Protein AF-0000000087011891 (afdb_homodimer)

Radius of gyration: 25.29 Å; Cα contacts (8 Å, |Δi|>4): 839; chains: 2; bounding box: 50×71×56 Å

Solvent-accessible surface area (backbone atoms only — not comparable to full-atom values): 22337 Å² total; per-residue (Å²): 129,84,44,38,39,27,27,31,36,74,27,64,50,77,74,45,58,60,55,58,74,72,56,73,80,45,65,28,36,30,39,32,41,17,55,14,86,65,73,78,54,67,65,58,47,43,72,74,40,47,93,47,42,94,34,35,31,45,26,68,41,50,49,92,57,66,26,70,32,81,67,57,65,69,58,50,46,52,52,50,43,52,36,49,75,72,67,49,36,33,48,43,46,52,73,51,54,75,77,40,97,52,88,47,70,60,15,34,37,29,50,58,29,79,86,50,68,77,56,67,68,61,54,49,50,54,45,70,71,41,50,87,48,24,55,29,37,35,43,33,30,29,61,51,91,64,34,65,35,52,49,48,51,51,46,77,48,80,54,28,25,47,38,66,25,68,44,69,40,60,46,41,55,20,40,15,64,66,49,15,46,46,36,70,19,10,68,88,52,72,78,50,59,35,47,40,49,37,67,59,50,43,52,42,50,48,57,70,75,102,129,83,44,41,39,29,26,33,37,73,27,65,50,77,74,46,58,61,57,59,74,73,56,75,80,45,66,27,37,29,39,32,40,16,57,14,87,66,74,77,54,68,66,58,47,42,71,77,41,47,94,46,40,93,35,37,30,45,26,68,42,50,48,92,57,66,24,69,34,82,68,57,66,67,58,52,44,53,51,52,43,52,36,48,76,71,67,48,35,36,49,43,46,52,73,51,53,75,76,41,96,53,89,48,70,60,16,34,35,28,49,58,28,78,84,52,69,76,57,68,67,62,54,49,51,55,45,69,73,42,51,86,50,24,56,31,36,36,43,33,31,27,62,50,91,64,36,67,35,53,49,48,52,51,46,77,48,81,55,29,25,49,37,66,24,68,44,69,39,60,45,42,56,21,39,17,66,66,48,16,47,45,36,73,18,11,69,88,52,74,78,51,60,35,46,39,48,38,68,60,50,43,52,44,51,48,57,69,74,100

pLDDT: mean 97.28, std 2.1, range [80.69, 98.94]

Secondary structure (DSSP, 8-state):
-PPEEEEEEE-SSGGGHHHHTT--S-SEEEEEGGGSSSPPPHHHHHHHHGGGGGGEEEE---GGGT-SS---HHHHHHHHHHHHHTT-EEEEEHHHHTTS----TTSEEEEEESSSPPPHHHHHHHHHHHTTTSSEEEEEEES-SSHHHHHHHHTTSTTEEEEEESS-THHHHHHHHHT-SEEEEESSS-SSTTPPBHHHHHHHHHHHH-/-PPEEEEEEE-SSGGGHHHHTT--S-SEEEEEGGGSSSPPPHHHHHHHHGGGGGGEEEE---GGGT-SS---HHHHHHHHHHHHHTT-EEEEEHHHHHHS----TTSEEEEEESSSPPPHHHHHHHHHHHTTTSSEEEEEEES-SSHHHHHHHHTTSTTEEEEEESS-THHHHHHHHHT-SEEEEESSS-SSTTPPBHHHHHHHHHHHH-

Sequence (420 aa):
MRPLIVASLPIYKEDDLLKARNIKEADMIELRLDYSQKLISLEKIKEILGDLKEKLILTIRDVNEGGVYKIADSEKAKYLQEADLEGFIYDVEASFLERFDVPFKGKIVSAHYFNELPKYEEVEKIIKKYSQDALFIKIATIGKGEYKELLTKLLKFDKIIVLPMGVDPLERIALGILGSRLIYTFVETQTAPGQMHYSKAFKIISCLYDMRPLIVASLPIYKEDDLLKARNIKEADMIELRLDYSQKLISLEKIKEILGDLKEKLILTIRDVNEGGVYKIADSEKAKYLQEADLEGFIYDVEASFLERFDVPFKGKIVSAHYFNELPKYEEVEKIIKKYSQDALFIKIATIGKGEYKELLTKLLKFDKIIVLPMGVDPLERIALGILGSRLIYTFVETQTAPGQMHYSKAFKIISCLYD

Nearest PDB structures (foldseek):
  2ox1-assembly1_A  TM=7.833E-01  e=7.811E-12  Archaeoglobus fulgidus
  2o7s-assembly1_A  TM=7.914E-01  e=8.839E-12  Arabidopsis thaliana
  2o7q-assembly1_A  TM=7.896E-01  e=1.745E-11  Arabidopsis thaliana
  6bmb-assembly1_A  TM=7.968E-01  e=3.665E-11  Arabidopsis thaliana
  2gpt-assembly1_A  TM=8.022E-01  e=1.830E-10  Arabidopsis thaliana

Foldseek 3Di:
DFAFEEAEFEDADLVSLLVVVVPDLGQAYEYAQLNYQDGDAPVSNCVRCVVVQARYEYEPDDVVQQGDYHDDLVVVQVRQQVCVVVPHAYEDELVSVVPGPGDAFQHEYEDHAEDDDDDLVVLVVSCVVRVVGHQAYEYEYEPDDVLVVSQLVVQVDARYAYHYFQDALCVSVVSSVSHHRYAYAYDPDDSTHSHHHRVVVSVVSVVVPD/DFAFEEAEFEDADLVSLLVVVVPDLGQAYEYAQLNYQDGDAPVSNCVRCVVVQARYEYEPDDVVQQGDYDDDLVVVQVRQQVCVVVPHAYEDELVSVVPDPGDAFQHEYEDHAEDDDDDLVVLVVSCVVRVVGHQAYEYEYEPDDVLVVSQLVVQVDARYAYHYFQDALCVSVVSSVSHHRYAYAYDPDDSTHSHHHRVVVSVVSVVVPD

InterPro domains:
  IPR001381 3-dehydroquinate dehydratase type I [MF_00214] (4-208)
  IPR001381 3-dehydroquinate dehydratase type I [PF01487] (16-206)
  IPR001381 3-dehydroquinate dehydratase type I [cd00502] (4-206)
  IPR013785 Aldolase-type TIM barrel [G3DSA:3.20.20.70] (13-208)
  IPR050146 Type-I 3-dehydroquinase [PTHR43699] (1-208)

Organism: Acidianus infernus (NCBI:txid12915)

Structure (mmCIF, N/CA/C/O backbone):
data_AF-0000000087011891-model_v1
#
loop_
_entity.id
_entity.type
_entity.pdbx_description
1 polymer '3-dehydroquinate dehydratase'
#
loop_
_atom_site.group_PDB
_atom_site.id
_atom_site.type_symbol
_atom_site.label_atom_id
_atom_site.label_alt_id
_atom_site.label_comp_id
_atom_site.label_asym_id
_atom_site.label_entity_id
_atom_site.label_seq_id
_atom_site.pdbx_PDB_ins_code
_atom_site.Cartn_x
_atom_site.Cartn_y
_atom_site.Cartn_z
_atom_site.occupancy
_atom_site.B_iso_or_equiv
_atom_site.auth_seq_id
_atom_site.auth_comp_id
_atom_site.auth_asym_id
_atom_site.auth_atom_id
_atom_site.pdbx_PDB_model_num
ATOM 1 N N . MET A 1 1 ? 9.312 8.898 1.039 1 81.31 1 MET A N 1
ATOM 2 C CA . MET A 1 1 ? 9 9.578 2.293 1 81.31 1 MET A CA 1
ATOM 3 C C . MET A 1 1 ? 7.871 8.859 3.031 1 81.31 1 MET A C 1
ATOM 5 O O . MET A 1 1 ? 6.938 8.359 2.408 1 81.31 1 MET A O 1
ATOM 9 N N . ARG A 1 2 ? 7.941 8.82 4.387 1 93.06 2 ARG A N 1
ATOM 10 C CA . ARG A 1 2 ? 6.949 8.148 5.219 1 93.06 2 ARG A CA 1
ATOM 11 C C . ARG A 1 2 ? 5.672 8.984 5.324 1 93.06 2 ARG A C 1
ATOM 13 O O . ARG A 1 2 ? 5.734 10.195 5.508 1 93.06 2 ARG A O 1
ATOM 20 N N . PRO A 1 3 ? 4.535 8.398 5.047 1 97.12 3 PRO A N 1
ATOM 21 C CA . PRO A 1 3 ? 3.295 9.141 5.281 1 97.12 3 PRO A CA 1
ATOM 22 C C . PRO A 1 3 ? 3.107 9.531 6.746 1 97.12 3 PRO A C 1
ATOM 24 O O . PRO A 1 3 ? 3.541 8.805 7.641 1 97.12 3 PRO A O 1
ATOM 27 N N . LEU A 1 4 ? 2.52 10.641 6.949 1 97.69 4 LEU A N 1
ATOM 28 C CA . LEU A 1 4 ? 2.26 11.117 8.305 1 97.69 4 LEU A CA 1
ATOM 29 C C . LEU A 1 4 ? 0.955 10.539 8.844 1 97.69 4 LEU A C 1
ATOM 31 O O . LEU A 1 4 ? -0.029 10.43 8.109 1 97.69 4 LEU A O 1
ATOM 35 N N . ILE A 1 5 ? 0.932 10.219 10.094 1 98.44 5 ILE A N 1
ATOM 36 C CA . ILE A 1 5 ? -0.26 9.68 10.742 1 98.44 5 ILE A CA 1
ATOM 37 C C . ILE A 1 5 ? -1.068 10.82 11.359 1 98.44 5 ILE A C 1
ATOM 39 O O . ILE A 1 5 ? -0.538 11.617 12.141 1 98.44 5 ILE A O 1
ATOM 43 N N . VAL A 1 6 ? -2.285 10.906 10.969 1 98.81 6 VAL A N 1
ATOM 44 C CA . VAL A 1 6 ? -3.217 11.859 11.562 1 98.81 6 VAL A CA 1
ATOM 45 C C . VAL A 1 6 ? -4.199 11.125 12.477 1 98.81 6 VAL A C 1
ATOM 47 O O . VAL A 1 6 ? -4.891 10.203 12.039 1 98.81 6 VAL A O 1
ATOM 50 N N . ALA A 1 7 ? -4.277 11.492 13.727 1 98.75 7 ALA A N 1
ATOM 51 C CA . ALA A 1 7 ? -5.262 10.945 14.656 1 98.75 7 ALA A CA 1
ATOM 52 C C . ALA A 1 7 ? -6.5 11.836 14.727 1 98.75 7 ALA A C 1
ATOM 54 O O . ALA A 1 7 ? -6.438 12.961 15.227 1 98.75 7 ALA A O 1
ATOM 55 N N . SER A 1 8 ? -7.57 11.336 14.219 1 98.75 8 SER A N 1
ATOM 56 C CA . SER A 1 8 ? -8.812 12.094 14.219 1 98.75 8 SER A CA 1
ATOM 57 C C . SER A 1 8 ? -9.57 11.922 15.531 1 98.75 8 SER A C 1
ATOM 59 O O . SER A 1 8 ? -9.914 10.797 15.914 1 98.75 8 SER A O 1
ATOM 61 N N . LEU A 1 9 ? -9.812 12.984 16.156 1 98.5 9 LEU A N 1
ATOM 62 C CA . LEU A 1 9 ? -10.43 13 17.484 1 98.5 9 LEU A CA 1
ATOM 63 C C . LEU A 1 9 ? -11.75 13.758 17.453 1 98.5 9 LEU A C 1
ATOM 65 O O . LEU A 1 9 ? -11.773 14.969 17.234 1 98.5 9 LEU A O 1
ATOM 69 N N . PRO A 1 10 ? -12.906 13.07 17.672 1 98.38 10 PRO A N 1
ATOM 70 C CA . PRO A 1 10 ? -14.156 13.812 17.844 1 98.38 10 PRO A CA 1
ATOM 71 C C . PRO A 1 10 ? -14.141 14.711 19.078 1 98.38 10 PRO A C 1
ATOM 73 O O . PRO A 1 10 ? -13.719 14.273 20.156 1 98.38 10 PRO A O 1
ATOM 76 N N . ILE A 1 11 ? -14.578 15.922 18.938 1 98.31 11 ILE A N 1
ATOM 77 C CA . ILE A 1 11 ? -14.688 16.844 20.062 1 98.31 11 ILE A CA 1
ATOM 78 C C . ILE A 1 11 ? -16.156 17.125 20.375 1 98.31 11 ILE A C 1
ATOM 80 O O . ILE A 1 11 ? -16.797 17.922 19.688 1 98.31 11 ILE A O 1
ATOM 84 N N . TYR A 1 12 ? -16.672 16.547 21.391 1 97.62 12 TYR A N 1
ATOM 85 C CA . TYR A 1 12 ? -18.062 16.703 21.75 1 97.62 12 TYR A CA 1
ATOM 86 C C . TYR A 1 12 ? -18.25 17.922 22.672 1 97.62 12 TYR A C 1
ATOM 88 O O . TYR A 1 12 ? -19.312 18.547 22.656 1 97.62 12 TYR A O 1
ATOM 96 N N . LYS A 1 13 ? -17.25 18.109 23.453 1 97.12 13 LYS A N 1
ATOM 97 C CA . LYS A 1 13 ? -17.219 19.203 24.422 1 97.12 13 LYS A CA 1
ATOM 98 C C . LYS A 1 13 ? -15.797 19.672 24.688 1 97.12 13 LYS A C 1
ATOM 100 O O . LYS A 1 13 ? -14.836 19.031 24.266 1 97.12 13 LYS A O 1
ATOM 105 N N . GLU A 1 14 ? -15.648 20.766 25.391 1 96.94 14 GLU A N 1
ATOM 106 C CA . GLU A 1 14 ? -14.352 21.406 25.641 1 96.94 14 GLU A CA 1
ATOM 107 C C . GLU A 1 14 ? -13.383 20.438 26.312 1 96.94 14 GLU A C 1
ATOM 109 O O . GLU A 1 14 ? -12.195 20.406 25.984 1 96.94 14 GLU A O 1
ATOM 114 N N . ASP A 1 15 ? -13.859 19.625 27.188 1 96.56 15 ASP A N 1
ATOM 115 C CA . ASP A 1 15 ? -13.016 18.703 27.953 1 96.56 15 ASP A CA 1
ATOM 116 C C . ASP A 1 15 ? -12.336 17.688 27.031 1 96.56 15 ASP A C 1
ATOM 118 O O . ASP A 1 15 ? -11.289 17.141 27.375 1 96.56 15 ASP A O 1
ATOM 122 N N . ASP A 1 16 ? -12.938 17.422 25.922 1 97.44 16 ASP A N 1
ATOM 123 C CA . ASP A 1 16 ? -12.375 16.453 24.984 1 97.44 16 ASP A CA 1
ATOM 124 C C . ASP A 1 16 ? -11.055 16.953 24.391 1 97.44 16 ASP A C 1
ATOM 126 O O . ASP A 1 16 ? -10.266 16.156 23.875 1 97.44 16 ASP A O 1
ATOM 130 N N . LEU A 1 17 ? -10.82 18.25 24.422 1 98 17 LEU A N 1
ATOM 131 C CA . LEU A 1 17 ? -9.562 18.828 23.938 1 98 17 LEU A CA 1
ATOM 132 C C . LEU A 1 17 ? -8.375 18.234 24.688 1 98 17 LEU A C 1
ATOM 134 O O . LEU A 1 17 ? -7.305 18.031 24.109 1 98 17 LEU A O 1
ATOM 138 N N . LEU A 1 18 ? -8.57 17.938 25.938 1 97.38 18 LEU A N 1
ATOM 139 C CA . LEU A 1 18 ? -7.492 17.406 26.766 1 97.38 18 LEU A CA 1
ATOM 140 C C . LEU A 1 18 ? -7.031 16.047 26.281 1 97.38 18 LEU A C 1
ATOM 142 O O . LEU A 1 18 ? -5.871 15.68 26.453 1 97.38 18 LEU A O 1
ATOM 146 N N . LYS A 1 19 ? -7.938 15.352 25.641 1 97.44 19 LYS A N 1
ATOM 147 C CA . LYS A 1 19 ? -7.605 14.039 25.094 1 97.44 19 LYS A CA 1
ATOM 148 C C . LYS A 1 19 ? -6.527 14.141 24.016 1 97.44 19 LYS A C 1
ATOM 150 O O . LYS A 1 19 ? -5.738 13.211 23.844 1 97.44 19 LYS A O 1
ATOM 155 N N . ALA A 1 20 ? -6.496 15.195 23.297 1 97.12 20 ALA A N 1
ATOM 156 C CA . ALA A 1 20 ? -5.504 15.414 22.25 1 97.12 20 ALA A CA 1
ATOM 157 C C . ALA A 1 20 ? -4.09 15.383 22.812 1 97.12 20 ALA A C 1
ATOM 159 O O . ALA A 1 20 ? -3.152 14.938 22.156 1 97.12 20 ALA A O 1
ATOM 160 N N . ARG A 1 21 ? -3.939 15.805 24.062 1 95.88 21 ARG A N 1
ATOM 161 C CA . ARG A 1 21 ? -2.631 15.883 24.703 1 95.88 21 ARG A CA 1
ATOM 162 C C . ARG A 1 21 ? -2.066 14.492 24.969 1 95.88 21 ARG A C 1
ATOM 164 O O . ARG A 1 21 ? -0.854 14.328 25.125 1 95.88 21 ARG A O 1
ATOM 171 N N . ASN A 1 22 ? -2.953 13.555 25.031 1 95.44 22 ASN A N 1
ATOM 172 C CA . ASN A 1 22 ? -2.533 12.195 25.359 1 95.44 22 ASN A CA 1
ATOM 173 C C . ASN A 1 22 ? -2.143 11.422 24.094 1 95.44 22 ASN A C 1
ATOM 175 O O . ASN A 1 22 ? -1.66 10.289 24.188 1 95.44 22 ASN A O 1
ATOM 179 N N . ILE A 1 23 ? -2.373 12.008 22.953 1 96.38 23 ILE A N 1
ATOM 180 C CA . ILE A 1 23 ? -2.043 11.359 21.688 1 96.38 23 ILE A CA 1
ATOM 181 C C . ILE A 1 23 ? -0.601 11.68 21.312 1 96.38 23 ILE A C 1
ATOM 183 O O . ILE A 1 23 ? -0.335 12.703 20.672 1 96.38 23 ILE A O 1
ATOM 187 N N . LYS A 1 24 ? 0.344 10.852 21.625 1 92 24 LYS A N 1
ATOM 188 C CA . LYS A 1 24 ? 1.764 11.156 21.484 1 92 24 LYS A CA 1
ATOM 189 C C . LYS A 1 24 ? 2.33 10.539 20.203 1 92 24 LYS A C 1
ATOM 191 O O . LYS A 1 24 ? 3.279 11.07 19.625 1 92 24 LYS A O 1
ATOM 196 N N . GLU A 1 25 ? 1.743 9.5 19.719 1 95 25 GLU A N 1
ATOM 197 C CA . GLU A 1 25 ? 2.336 8.719 18.641 1 95 25 GLU A CA 1
ATOM 198 C C . GLU A 1 25 ? 1.997 9.312 17.281 1 95 25 GLU A C 1
ATOM 200 O O . GLU A 1 25 ? 2.744 9.125 16.312 1 95 25 GLU A O 1
ATOM 205 N N . ALA A 1 26 ? 0.908 10.039 17.156 1 97.12 26 ALA A N 1
ATOM 206 C CA . ALA A 1 26 ? 0.465 10.578 15.875 1 97.12 26 ALA A CA 1
ATOM 207 C C . ALA A 1 26 ? 1.293 11.797 15.477 1 97.12 26 ALA A C 1
ATOM 209 O O . ALA A 1 26 ? 1.761 12.547 16.328 1 97.12 26 ALA A O 1
ATOM 210 N N . ASP A 1 27 ? 1.506 11.961 14.211 1 98 27 ASP A N 1
ATOM 211 C CA . ASP A 1 27 ? 2.229 13.125 13.703 1 98 27 ASP A CA 1
ATOM 212 C C . ASP A 1 27 ? 1.373 14.383 13.781 1 98 27 ASP A C 1
ATOM 214 O O . ASP A 1 27 ? 1.887 15.469 14.055 1 98 27 ASP A O 1
ATOM 218 N N . MET A 1 28 ? 0.123 14.258 13.516 1 98.5 28 MET A N 1
ATOM 219 C CA . MET A 1 28 ? -0.862 15.328 13.602 1 98.5 28 MET A CA 1
ATOM 220 C C . MET A 1 28 ? -2.137 14.844 14.281 1 98.5 28 MET A C 1
ATOM 222 O O . MET A 1 28 ? -2.365 13.641 14.398 1 98.5 28 MET A O 1
ATOM 226 N N . ILE A 1 29 ? -2.904 15.828 14.727 1 98.75 29 ILE A N 1
ATOM 227 C CA . ILE A 1 29 ? -4.18 15.539 15.375 1 98.75 29 ILE A CA 1
ATOM 228 C C . ILE A 1 29 ? -5.289 16.344 14.711 1 98.75 29 ILE A C 1
ATOM 230 O O . ILE A 1 29 ? -5.223 17.578 14.664 1 98.75 29 ILE A O 1
ATOM 234 N N . GLU A 1 30 ? -6.23 15.672 14.195 1 98.88 30 GLU A N 1
ATOM 235 C CA . GLU A 1 30 ? -7.414 16.344 13.664 1 98.88 30 GLU A CA 1
ATOM 236 C C . GLU A 1 30 ? -8.492 16.5 14.734 1 98.88 30 GLU A C 1
ATOM 238 O O . GLU A 1 30 ? -8.93 15.516 15.328 1 98.88 30 GLU A O 1
ATOM 243 N N . LEU A 1 31 ? -8.859 17.672 15 1 98.75 31 LEU A N 1
ATOM 244 C CA . LEU A 1 31 ? -10 17.953 15.859 1 98.75 31 LEU A CA 1
ATOM 245 C C . LEU A 1 31 ? -11.289 18.062 15.039 1 98.75 31 LEU A C 1
ATOM 247 O O . LEU A 1 31 ? -11.484 19.047 14.32 1 98.75 31 LEU A O 1
ATOM 251 N N . ARG A 1 32 ? -12.086 17.078 15.117 1 98.56 32 ARG A N 1
ATOM 252 C CA . ARG A 1 32 ? -13.398 17.125 14.477 1 98.56 32 ARG A CA 1
ATOM 253 C C . ARG A 1 32 ? -14.383 17.938 15.305 1 98.56 32 ARG A C 1
ATOM 255 O O . ARG A 1 32 ? -15.07 17.391 16.172 1 98.56 32 ARG A O 1
ATOM 262 N N . LEU A 1 33 ? -14.461 19.172 14.961 1 98.69 33 LEU A N 1
ATOM 263 C CA . LEU A 1 33 ? -15.242 20.125 15.742 1 98.69 33 LEU A CA 1
ATOM 264 C C . LEU A 1 33 ? -16.719 20.031 15.383 1 98.69 33 LEU A C 1
ATOM 266 O O . LEU A 1 33 ? -17.578 20.531 16.125 1 98.69 33 LEU A O 1
ATOM 270 N N . ASP A 1 34 ? -17 19.406 14.273 1 98.44 34 ASP A N 1
ATOM 271 C CA . ASP A 1 34 ? -18.391 19.25 13.828 1 98.44 34 ASP A CA 1
ATOM 272 C C . ASP A 1 34 ? -19.125 18.219 14.68 1 98.44 34 ASP A C 1
ATOM 274 O O . ASP A 1 34 ? -20.312 17.984 14.492 1 98.44 34 ASP A O 1
ATOM 278 N N . TYR A 1 35 ? -18.5 17.578 15.625 1 98.12 35 TYR A N 1
ATOM 279 C CA . TYR A 1 35 ? -19.125 16.625 16.516 1 98.12 35 TYR A CA 1
ATOM 280 C C . TYR A 1 35 ? -19.797 17.328 17.703 1 98.12 35 TYR A C 1
ATOM 282 O O . TYR A 1 35 ? -20.484 16.703 18.5 1 98.12 35 TYR A O 1
ATOM 290 N N . SER A 1 36 ? -19.594 18.609 17.812 1 97.06 36 SER A N 1
ATOM 291 C CA . SER A 1 36 ? -20.297 19.422 18.797 1 97.06 36 SER A CA 1
ATOM 292 C C . SER A 1 36 ? -21.344 20.312 18.141 1 97.06 36 SER A C 1
ATOM 294 O O . SER A 1 36 ? -21.094 20.859 17.062 1 97.06 36 SER A O 1
ATOM 296 N N . GLN A 1 37 ? -22.438 20.5 18.828 1 93.69 37 GLN A N 1
ATOM 297 C CA . GLN A 1 37 ? -23.5 21.359 18.312 1 93.69 37 GLN A CA 1
ATOM 298 C C . GLN A 1 37 ? -23.047 22.812 18.266 1 93.69 37 GLN A C 1
ATOM 300 O O . GLN A 1 37 ? -23.359 23.547 17.312 1 93.69 37 GLN A O 1
ATOM 305 N N . LYS A 1 38 ? -22.391 23.203 19.297 1 95.06 38 LYS A N 1
ATOM 306 C CA . LYS A 1 38 ? -21.781 24.531 19.344 1 95.06 38 LYS A CA 1
ATOM 307 C C . LYS A 1 38 ? -20.266 24.438 19.188 1 95.06 38 LYS A C 1
ATOM 309 O O . LYS A 1 38 ? -19.594 23.703 19.906 1 95.06 38 LYS A O 1
ATOM 314 N N . LEU A 1 39 ? -19.734 25.25 18.25 1 97.25 39 LEU A N 1
ATOM 315 C CA . LEU A 1 39 ? -18.297 25.219 18.016 1 97.25 39 LEU A CA 1
ATOM 316 C C . LEU A 1 39 ? -17.531 25.672 19.234 1 97.25 39 LEU A C 1
ATOM 318 O O . LEU A 1 39 ? -17.875 26.688 19.859 1 97.25 39 LEU A O 1
ATOM 322 N N . ILE A 1 40 ? -16.531 24.953 19.562 1 97.56 40 ILE A N 1
ATOM 323 C CA . ILE A 1 40 ? -15.594 25.359 20.609 1 97.56 40 ILE A CA 1
ATOM 324 C C . ILE A 1 40 ? -14.781 26.562 20.125 1 97.56 40 ILE A C 1
ATOM 326 O O . ILE A 1 40 ? -14.273 26.578 19 1 97.56 40 ILE A O 1
ATOM 330 N N . SER A 1 41 ? -14.641 27.562 20.969 1 97.25 41 SER A N 1
ATOM 331 C CA . SER A 1 41 ? -13.945 28.781 20.562 1 97.25 41 SER A CA 1
ATOM 332 C C . SER A 1 41 ? -12.469 28.516 20.312 1 97.25 41 SER A C 1
ATOM 334 O O . SER A 1 41 ? -11.859 27.688 20.969 1 97.25 41 SER A O 1
ATOM 336 N N . LEU A 1 42 ? -11.867 29.266 19.391 1 98.25 42 LEU A N 1
ATOM 337 C CA . LEU A 1 42 ? -10.438 29.172 19.109 1 98.25 42 LEU A CA 1
ATOM 338 C C . LEU A 1 42 ? -9.609 29.547 20.328 1 98.25 42 LEU A C 1
ATOM 340 O O . LEU A 1 42 ? -8.531 28.984 20.547 1 98.25 42 LEU A O 1
ATOM 344 N N . GLU A 1 43 ? -10.172 30.438 21.094 1 97.44 43 GLU A N 1
ATOM 345 C CA . GLU A 1 43 ? -9.5 30.844 22.312 1 97.44 43 GLU A CA 1
ATOM 346 C C . GLU A 1 43 ? -9.312 29.672 23.266 1 97.44 43 GLU A C 1
ATOM 348 O O . GLU A 1 43 ? -8.25 29.516 23.859 1 97.44 43 GLU A O 1
ATOM 353 N N . LYS A 1 44 ? -10.328 28.891 23.406 1 97.69 44 LYS A N 1
ATOM 354 C CA . LYS A 1 44 ? -10.266 27.719 24.281 1 97.69 44 LYS A CA 1
ATOM 355 C C . LYS A 1 44 ? -9.273 26.688 23.75 1 97.69 44 LYS A C 1
ATOM 357 O O . LYS A 1 44 ? -8.523 26.078 24.516 1 97.69 44 LYS A O 1
ATOM 362 N N . ILE A 1 45 ? -9.242 26.516 22.438 1 98.5 45 ILE A N 1
ATOM 363 C CA . ILE A 1 45 ? -8.305 25.578 21.812 1 98.5 45 ILE A CA 1
ATOM 364 C C . ILE A 1 45 ? -6.875 26.047 22.062 1 98.5 45 ILE A C 1
ATOM 366 O O . ILE A 1 45 ? -6.012 25.25 22.438 1 98.5 45 ILE A O 1
ATOM 370 N N . LYS A 1 46 ? -6.621 27.312 21.922 1 97.94 46 LYS A N 1
ATOM 371 C CA . LYS A 1 46 ? -5.293 27.875 22.156 1 97.94 46 LYS A CA 1
ATOM 372 C C . LYS A 1 46 ? -4.879 27.734 23.609 1 97.94 46 LYS A C 1
ATOM 374 O O . LYS A 1 46 ? -3.725 27.422 23.906 1 97.94 46 LYS A O 1
ATOM 379 N N . GLU A 1 47 ? -5.836 28 24.438 1 97.5 47 GLU A N 1
ATOM 380 C CA . GLU A 1 47 ? -5.566 27.891 25.875 1 97.5 47 GLU A CA 1
ATOM 381 C C . GLU A 1 47 ? -5.145 26.469 26.25 1 97.5 47 GLU A C 1
ATOM 383 O O . GLU A 1 47 ? -4.203 26.297 27.031 1 97.5 47 GLU A O 1
ATOM 388 N N . ILE A 1 48 ? -5.777 25.5 25.703 1 97.56 48 ILE A N 1
ATOM 389 C CA . ILE A 1 48 ? -5.598 24.125 26.141 1 97.56 48 ILE A CA 1
ATOM 390 C C . ILE A 1 48 ? -4.52 23.438 25.297 1 97.56 48 ILE A C 1
ATOM 392 O O . ILE A 1 48 ? -3.736 22.641 25.812 1 97.56 48 ILE A O 1
ATOM 396 N N . LEU A 1 49 ? -4.457 23.828 23.969 1 98 49 LEU A N 1
ATOM 397 C CA . LEU A 1 49 ? -3.619 23.062 23.047 1 98 49 LEU A CA 1
ATOM 398 C C . LEU A 1 49 ? -2.648 23.984 22.312 1 98 49 LEU A C 1
ATOM 400 O O . LEU A 1 49 ? -2.111 23.609 21.266 1 98 49 LEU A O 1
ATOM 404 N N . GLY A 1 50 ? -2.428 25.156 22.812 1 96.88 50 GLY A N 1
ATOM 405 C CA . GLY A 1 50 ? -1.608 26.141 22.125 1 96.88 50 GLY A CA 1
ATOM 406 C C . GLY A 1 50 ? -0.227 25.625 21.766 1 96.88 50 GLY A C 1
ATOM 407 O O . GLY A 1 50 ? 0.304 25.953 20.703 1 96.88 50 GLY A O 1
ATOM 408 N N . ASP A 1 51 ? 0.383 24.828 22.594 1 96.69 51 ASP A N 1
ATOM 409 C CA . ASP A 1 51 ? 1.727 24.297 22.375 1 96.69 51 ASP A CA 1
ATOM 410 C C . ASP A 1 51 ? 1.731 23.219 21.297 1 96.69 51 ASP A C 1
ATOM 412 O O . ASP A 1 51 ? 2.791 22.859 20.781 1 96.69 51 ASP A O 1
ATOM 416 N N . LEU A 1 52 ? 0.558 22.703 20.938 1 97.25 52 LEU A N 1
ATOM 417 C CA . LEU A 1 52 ? 0.42 21.688 19.906 1 97.25 52 LEU A CA 1
ATOM 418 C C . LEU A 1 52 ? -0.167 22.266 18.625 1 97.25 52 LEU A C 1
ATOM 420 O O . LEU A 1 52 ? -0.509 21.531 17.703 1 97.25 52 LEU A O 1
ATOM 424 N N . LYS A 1 53 ? -0.252 23.516 18.5 1 97.44 53 LYS A N 1
ATOM 425 C CA . LYS A 1 53 ? -0.978 24.203 17.438 1 97.44 53 LYS A CA 1
ATOM 426 C C . LYS A 1 53 ? -0.504 23.734 16.062 1 97.44 53 LYS A C 1
ATOM 428 O O . LYS A 1 53 ? -1.319 23.484 15.172 1 97.44 53 LYS A O 1
ATOM 433 N N . GLU A 1 54 ? 0.799 23.547 15.914 1 95.94 54 GLU A N 1
ATOM 434 C CA . GLU A 1 54 ? 1.376 23.219 14.609 1 95.94 54 GLU A CA 1
ATOM 435 C C . GLU A 1 54 ? 1.004 21.812 14.188 1 95.94 54 GLU A C 1
ATOM 437 O O . GLU A 1 54 ? 1.146 21.453 13.016 1 95.94 54 GLU A O 1
ATOM 442 N N . LYS A 1 55 ? 0.52 20.969 15.141 1 97.38 55 LYS A N 1
ATOM 443 C CA . LYS A 1 55 ? 0.158 19.578 14.875 1 97.38 55 LYS A CA 1
ATOM 444 C C . LYS A 1 55 ? -1.352 19.422 14.711 1 97.38 55 LYS A C 1
ATOM 446 O O . LYS A 1 55 ? -1.841 18.328 14.406 1 97.38 55 LYS A O 1
ATOM 451 N N . LEU A 1 56 ? -2.023 20.516 14.898 1 98.75 56 LEU A N 1
ATOM 452 C CA . LEU A 1 56 ? -3.479 20.406 14.914 1 98.75 56 LEU A CA 1
ATOM 453 C C . LEU A 1 56 ? -4.059 20.703 13.531 1 98.75 56 LEU A C 1
ATOM 455 O O . LEU A 1 56 ? -3.576 21.578 12.82 1 98.75 56 LEU A O 1
ATOM 459 N N . ILE A 1 57 ? -5.039 19.953 13.125 1 98.88 57 ILE A N 1
ATOM 460 C CA . ILE A 1 57 ? -5.922 20.219 11.992 1 98.88 57 ILE A CA 1
ATOM 461 C C . ILE A 1 57 ? -7.344 20.469 12.492 1 98.88 57 ILE A C 1
ATOM 463 O O . ILE A 1 57 ? -7.973 19.578 13.078 1 98.88 57 ILE A O 1
ATOM 467 N N . LEU A 1 58 ? -7.832 21.641 12.344 1 98.88 58 LEU A N 1
ATOM 468 C CA . LEU A 1 58 ? -9.219 21.938 12.711 1 98.88 58 LEU A CA 1
ATOM 469 C C . LEU A 1 58 ? -10.164 21.562 11.578 1 98.88 58 LEU A C 1
ATOM 471 O O . LEU A 1 58 ? -9.969 21.969 10.43 1 98.88 58 LEU A O 1
ATOM 475 N N . THR A 1 59 ? -11.172 20.766 11.891 1 98.88 59 THR A N 1
ATOM 476 C CA . THR A 1 59 ? -12.109 20.328 10.852 1 98.88 59 THR A CA 1
ATOM 477 C C . THR A 1 59 ? -13.547 20.562 11.297 1 98.88 59 THR A C 1
ATOM 479 O O . THR A 1 59 ? -13.953 20.125 12.375 1 98.88 59 THR A O 1
ATOM 482 N N . ILE A 1 60 ? -14.266 21.328 10.562 1 98.69 60 ILE A N 1
ATOM 483 C CA . ILE A 1 60 ? -15.719 21.438 10.641 1 98.69 60 ILE A CA 1
ATOM 484 C C . ILE A 1 60 ? -16.344 20.812 9.398 1 98.69 60 ILE A C 1
ATOM 486 O O . ILE A 1 60 ? -16.609 21.484 8.406 1 98.69 60 ILE A O 1
ATOM 490 N N . ARG A 1 61 ? -16.547 19.547 9.477 1 98.31 61 ARG A N 1
ATOM 491 C CA . ARG A 1 61 ? -16.938 18.75 8.312 1 98.31 61 ARG A CA 1
ATOM 492 C C . ARG A 1 61 ? -18.406 18.969 7.969 1 98.31 61 ARG A C 1
ATOM 494 O O . ARG A 1 61 ? -19.266 18.984 8.852 1 98.31 61 ARG A O 1
ATOM 501 N N . ASP A 1 62 ? -18.641 19.172 6.719 1 97 62 ASP A N 1
ATOM 502 C CA . ASP A 1 62 ? -20.016 19.328 6.23 1 97 62 ASP A CA 1
ATOM 503 C C . ASP A 1 62 ? -20.797 18.016 6.375 1 97 62 ASP A C 1
ATOM 505 O O . ASP A 1 62 ? -20.266 16.938 6.09 1 97 62 ASP A O 1
ATOM 509 N N . VAL A 1 63 ? -22.047 18.109 6.738 1 96.81 63 VAL A N 1
ATOM 510 C CA . VAL A 1 63 ? -22.875 16.922 6.957 1 96.81 63 VAL A CA 1
ATOM 511 C C . VAL A 1 63 ? -23 16.141 5.656 1 96.81 63 VAL A C 1
ATOM 513 O O . VAL A 1 63 ? -23.125 14.906 5.68 1 96.81 63 VAL A O 1
ATOM 516 N N . ASN A 1 64 ? -22.969 16.75 4.508 1 95.12 64 ASN A N 1
ATOM 517 C CA . ASN A 1 64 ? -23.078 16.094 3.217 1 95.12 64 ASN A CA 1
ATOM 518 C C . ASN A 1 64 ? -21.797 15.336 2.869 1 95.12 64 ASN A C 1
ATOM 520 O O . ASN A 1 64 ? -21.781 14.523 1.938 1 95.12 64 ASN A O 1
ATOM 524 N N . GLU A 1 65 ? -20.766 15.633 3.611 1 97 65 GLU A N 1
ATOM 525 C CA . GLU A 1 65 ? -19.5 14.977 3.342 1 97 65 GLU A CA 1
ATOM 526 C C . GLU A 1 65 ? -19 14.219 4.566 1 97 65 GLU A C 1
ATOM 528 O O . GLU A 1 65 ? -17.781 14.117 4.789 1 97 65 GLU A O 1
ATOM 533 N N . GLY A 1 66 ? -19.891 13.82 5.414 1 95.81 66 GLY A N 1
ATOM 534 C CA . GLY A 1 66 ? -19.531 12.938 6.504 1 95.81 66 GLY A CA 1
ATOM 535 C C . GLY A 1 66 ? -19.469 13.633 7.852 1 95.81 66 GLY A C 1
ATOM 536 O O . GLY A 1 66 ? -18.984 13.07 8.828 1 95.81 66 GLY A O 1
ATOM 537 N N . GLY A 1 67 ? -19.938 14.898 7.938 1 97.69 67 GLY A N 1
ATOM 538 C CA . GLY A 1 67 ? -20.031 15.602 9.211 1 97.69 67 GLY A CA 1
ATOM 539 C C . GLY A 1 67 ? -21.203 15.141 10.055 1 97.69 67 GLY A C 1
ATOM 540 O O . GLY A 1 67 ? -22.062 14.383 9.586 1 97.69 67 GLY A O 1
ATOM 541 N N . VAL A 1 68 ? -21.172 15.586 11.273 1 97.75 68 VAL A N 1
ATOM 542 C CA . VAL A 1 68 ? -22.172 15.109 12.211 1 97.75 68 VAL A CA 1
ATOM 543 C C . VAL A 1 68 ? -23.234 16.188 12.438 1 97.75 68 VAL A C 1
ATOM 545 O O . VAL A 1 68 ? -24.375 16.062 12.008 1 97.75 68 VAL A O 1
ATOM 548 N N . TYR A 1 69 ? -22.859 17.328 12.969 1 97.75 69 TYR A N 1
ATOM 549 C CA . TYR A 1 69 ? -23.797 18.422 13.203 1 97.75 69 TYR A CA 1
ATOM 550 C C . TYR A 1 69 ? -23.719 19.469 12.094 1 97.75 69 TYR A C 1
ATOM 552 O O . TYR A 1 69 ? -22.625 19.797 11.641 1 97.75 69 TYR A O 1
ATOM 560 N N . LYS A 1 70 ? -24.812 19.953 11.742 1 96.81 70 LYS A N 1
ATOM 561 C CA . LYS A 1 70 ? -24.844 21.047 10.773 1 96.81 70 LYS A CA 1
ATOM 562 C C . LYS A 1 70 ? -24.5 22.375 11.43 1 96.81 70 LYS A C 1
ATOM 564 O O . LYS A 1 70 ? -25.188 22.812 12.359 1 96.81 70 LYS A O 1
ATOM 569 N N . ILE A 1 71 ? -23.484 22.969 11 1 96.81 71 ILE A N 1
ATOM 570 C CA . ILE A 1 71 ? -23.078 24.312 11.398 1 96.81 71 ILE A CA 1
ATOM 571 C C . ILE A 1 71 ? -23.391 25.312 10.281 1 96.81 71 ILE A C 1
ATOM 573 O O . ILE A 1 71 ? -23.156 25.016 9.102 1 96.81 71 ILE A O 1
ATOM 577 N N . ALA A 1 72 ? -23.969 26.422 10.656 1 96.69 72 ALA A N 1
ATOM 578 C CA . ALA A 1 72 ? -24.312 27.422 9.648 1 96.69 72 ALA A CA 1
ATOM 579 C C . ALA A 1 72 ? -23.078 27.828 8.836 1 96.69 72 ALA A C 1
ATOM 581 O O . ALA A 1 72 ? -22 28.016 9.398 1 96.69 72 ALA A O 1
ATOM 582 N N . ASP A 1 73 ? -23.281 27.953 7.559 1 97.25 73 ASP A N 1
ATOM 583 C CA . ASP A 1 73 ? -22.172 28.25 6.66 1 97.25 73 ASP A CA 1
ATOM 584 C C . ASP A 1 73 ? -21.453 29.531 7.074 1 97.25 73 ASP A C 1
ATOM 586 O O . ASP A 1 73 ? -20.234 29.594 7.055 1 97.25 73 ASP A O 1
ATOM 590 N N . SER A 1 74 ? -22.234 30.516 7.473 1 97.69 74 SER A N 1
ATOM 591 C CA . SER A 1 74 ? -21.656 31.781 7.867 1 97.69 74 SER A CA 1
ATOM 592 C C . SER A 1 74 ? -20.812 31.641 9.133 1 97.69 74 SER A C 1
ATOM 594 O O . SER A 1 74 ? -19.766 32.281 9.258 1 97.69 74 SER A O 1
ATOM 596 N N . GLU A 1 75 ? -21.297 30.828 10.047 1 97.75 75 GLU A N 1
ATOM 597 C CA . GLU A 1 75 ? -20.547 30.562 11.273 1 97.75 75 GLU A CA 1
ATOM 598 C C . GLU A 1 75 ? -19.25 29.812 10.969 1 97.75 75 GLU A C 1
ATOM 600 O O . GLU A 1 75 ? -18.188 30.172 11.5 1 97.75 75 GLU A O 1
ATOM 605 N N . LYS A 1 76 ? -19.312 28.844 10.102 1 98.19 76 LYS A N 1
ATOM 606 C CA . LYS A 1 76 ? -18.141 28.094 9.672 1 98.19 76 LYS A CA 1
ATOM 607 C C . LYS A 1 76 ? -17.125 29.016 8.977 1 98.19 76 LYS A C 1
ATOM 609 O O . LYS A 1 76 ? -15.938 28.984 9.281 1 98.19 76 LYS A O 1
ATOM 614 N N . ALA A 1 77 ? -17.625 29.844 8.094 1 98.69 77 ALA A N 1
ATOM 615 C CA . ALA A 1 77 ? -16.75 30.766 7.359 1 98.69 77 ALA A CA 1
ATOM 616 C C . ALA A 1 77 ? -16.016 31.703 8.312 1 98.69 77 ALA A C 1
ATOM 618 O O . ALA A 1 77 ? -14.797 31.875 8.211 1 98.69 77 ALA A O 1
ATOM 619 N N . LYS A 1 78 ? -16.75 32.312 9.211 1 98.38 78 LYS A N 1
ATOM 620 C CA . LYS A 1 78 ? -16.141 33.219 10.195 1 98.38 78 LYS A CA 1
ATOM 621 C C . LYS A 1 78 ? -15.109 32.5 11.047 1 98.38 78 LYS A C 1
ATOM 623 O O . LYS A 1 78 ? -14.023 33.031 11.289 1 98.38 78 LYS A O 1
ATOM 628 N N . TYR A 1 79 ? -15.445 31.297 11.508 1 98.56 79 TYR A N 1
ATOM 629 C CA . TYR A 1 79 ? -14.547 30.484 12.32 1 98.56 79 TYR A CA 1
ATOM 630 C C . TYR A 1 79 ? -13.242 30.203 11.586 1 98.56 79 TYR A C 1
ATOM 632 O O . TYR A 1 79 ? -12.164 30.375 12.141 1 98.56 79 TYR A O 1
ATOM 640 N N . LEU A 1 80 ? -13.32 29.797 10.336 1 98.81 80 LEU A N 1
ATOM 641 C CA . LEU A 1 80 ? -12.148 29.438 9.547 1 98.81 80 LEU A CA 1
ATOM 642 C C . LEU A 1 80 ? -11.305 30.672 9.234 1 98.81 80 LEU A C 1
ATOM 644 O O . LEU A 1 80 ? -10.078 30.594 9.203 1 98.81 80 LEU A O 1
ATOM 648 N N . GLN A 1 81 ? -11.961 31.812 9.008 1 98.69 81 GLN A N 1
ATOM 649 C CA . GLN A 1 81 ? -11.227 33.062 8.797 1 98.69 81 GLN A CA 1
ATOM 650 C C . GLN A 1 81 ? -10.414 33.438 10.031 1 98.69 81 GLN A C 1
ATOM 652 O O . GLN A 1 81 ? -9.242 33.781 9.922 1 98.69 81 GLN A O 1
ATOM 657 N N . GLU A 1 82 ? -11.055 33.312 11.164 1 98.5 82 GLU A N 1
ATOM 658 C CA . GLU A 1 82 ? -10.352 33.594 12.414 1 98.5 82 GLU A CA 1
ATOM 659 C C . GLU A 1 82 ? -9.219 32.594 12.633 1 98.5 82 GLU A C 1
ATOM 661 O O . GLU A 1 82 ? -8.141 32.969 13.094 1 98.5 82 GLU A O 1
ATOM 666 N N . ALA A 1 83 ? -9.492 31.312 12.375 1 98.75 83 ALA A N 1
ATOM 667 C CA . ALA A 1 83 ? -8.469 30.281 12.492 1 98.75 83 ALA A CA 1
ATOM 668 C C . ALA A 1 83 ? -7.258 30.594 11.625 1 98.75 83 ALA A C 1
ATOM 670 O O . ALA A 1 83 ? -6.113 30.391 12.039 1 98.75 83 ALA A O 1
ATOM 671 N N . ASP A 1 84 ? -7.52 31.062 10.422 1 98.62 84 ASP A N 1
ATOM 672 C CA . ASP A 1 84 ? -6.441 31.453 9.508 1 98.62 84 ASP A CA 1
ATOM 673 C C . ASP A 1 84 ? -5.594 32.562 10.102 1 98.62 84 ASP A C 1
ATOM 675 O O . ASP A 1 84 ? -4.363 32.5 10.078 1 98.62 84 ASP A O 1
ATOM 679 N N . LEU A 1 85 ? -6.258 33.594 10.609 1 98.06 85 LEU A N 1
ATOM 680 C CA . LEU A 1 85 ? -5.562 34.719 11.203 1 98.06 85 LEU A CA 1
ATOM 681 C C . LEU A 1 85 ? -4.68 34.25 12.359 1 98.06 85 LEU A C 1
ATOM 683 O O . LEU A 1 85 ? -3.605 34.844 12.586 1 98.06 85 LEU A O 1
ATOM 687 N N . GLU A 1 86 ? -5.129 33.25 13.023 1 97.5 86 GLU A N 1
ATOM 688 C CA . GLU A 1 86 ? -4.395 32.75 14.188 1 97.5 86 GLU A CA 1
ATOM 689 C C . GLU A 1 86 ? -3.34 31.719 13.781 1 97.5 86 GLU A C 1
ATOM 691 O O . GLU A 1 86 ? -2.611 31.203 14.625 1 97.5 86 GLU A O 1
ATOM 696 N N . GLY A 1 87 ? -3.293 31.312 12.555 1 97.69 87 GLY A N 1
ATOM 697 C CA . GLY A 1 87 ? -2.23 30.469 12.031 1 97.69 87 GLY A CA 1
ATOM 698 C C . GLY A 1 87 ? -2.523 28.984 12.164 1 97.69 87 GLY A C 1
ATOM 699 O O . GLY A 1 87 ? -1.61 28.156 12.117 1 97.69 87 GLY A O 1
ATOM 700 N N . PHE A 1 88 ? -3.793 28.641 12.398 1 98.5 88 PHE A N 1
ATOM 701 C CA . PHE A 1 88 ? -4.152 27.234 12.477 1 98.5 88 PHE A CA 1
ATOM 702 C C . PHE A 1 88 ? -4.203 26.594 11.094 1 98.5 88 PHE A C 1
ATOM 704 O O . PHE A 1 88 ? -4.547 27.266 10.117 1 98.5 88 PHE A O 1
ATOM 711 N N . ILE A 1 89 ? -3.836 25.328 11 1 98.75 89 ILE A N 1
ATOM 712 C CA . ILE A 1 89 ? -4.164 24.516 9.836 1 98.75 89 ILE A CA 1
ATOM 713 C C . ILE A 1 89 ? -5.59 23.984 9.969 1 98.75 89 ILE A C 1
ATOM 715 O O . ILE A 1 89 ? -6.016 23.594 11.055 1 98.75 89 ILE A O 1
ATOM 719 N N . TYR A 1 90 ? -6.348 24.016 8.914 1 98.88 90 TYR A N 1
ATOM 720 C CA . TYR A 1 90 ? -7.68 23.422 8.938 1 98.88 90 TYR A CA 1
ATOM 721 C C . TYR A 1 90 ? -7.98 22.703 7.625 1 98.88 90 TYR A C 1
ATOM 723 O O . TYR A 1 90 ? -7.27 22.891 6.633 1 98.88 90 TYR A O 1
ATOM 731 N N . ASP A 1 91 ? -8.906 21.812 7.672 1 98.88 91 ASP A N 1
ATOM 732 C CA . ASP A 1 91 ? -9.453 21.094 6.523 1 98.88 91 ASP A CA 1
ATOM 733 C C . ASP A 1 91 ? -10.758 21.734 6.047 1 98.88 91 ASP A C 1
ATOM 735 O O . ASP A 1 91 ? -11.719 21.828 6.809 1 98.88 91 ASP A O 1
ATOM 739 N N . VAL A 1 92 ? -10.742 22.203 4.836 1 98.88 92 VAL A N 1
ATOM 740 C CA . VAL A 1 92 ? -11.93 22.859 4.289 1 98.88 92 VAL A CA 1
ATOM 741 C C . VAL A 1 92 ? -12.312 22.203 2.965 1 98.88 92 VAL A C 1
ATOM 743 O O . VAL A 1 92 ? -11.445 21.875 2.154 1 98.88 92 VAL A O 1
ATOM 746 N N . GLU A 1 93 ? -13.633 21.953 2.766 1 98.81 93 GLU A N 1
ATOM 747 C CA . GLU A 1 93 ? -14.102 21.281 1.56 1 98.81 93 GLU A CA 1
ATOM 748 C C . GLU A 1 93 ? -13.969 22.188 0.335 1 98.81 93 GLU A C 1
ATOM 750 O O . GLU A 1 93 ? -14.25 23.391 0.407 1 98.81 93 GLU A O 1
ATOM 755 N N . ALA A 1 94 ? -13.562 21.578 -0.742 1 98.75 94 ALA A N 1
ATOM 756 C CA . ALA A 1 94 ? -13.516 22.297 -2.012 1 98.75 94 ALA A CA 1
ATOM 757 C C . ALA A 1 94 ? -14.875 22.906 -2.35 1 98.75 94 ALA A C 1
ATOM 759 O O . ALA A 1 94 ? -14.953 24.047 -2.822 1 98.75 94 ALA A O 1
ATOM 760 N N . SER A 1 95 ? -15.938 22.156 -2.115 1 98.19 95 SER A N 1
ATOM 761 C CA . SER A 1 95 ? -17.297 22.625 -2.398 1 98.19 95 SER A CA 1
ATOM 762 C C . SER A 1 95 ? -17.625 23.875 -1.577 1 98.19 95 SER A C 1
ATOM 764 O O . SER A 1 95 ? -18.344 24.766 -2.045 1 98.19 95 SER A O 1
ATOM 766 N N . PHE A 1 96 ? -17.141 23.938 -0.331 1 98.56 96 PHE A N 1
ATOM 767 C CA . PHE A 1 96 ? -17.344 25.094 0.519 1 98.56 96 PHE A CA 1
ATOM 768 C C . PHE A 1 96 ? -16.641 26.312 -0.054 1 98.56 96 PHE A C 1
ATOM 770 O O . PHE A 1 96 ? -17.188 27.422 -0.071 1 98.56 96 PHE A O 1
ATOM 777 N N . LEU A 1 97 ? -15.469 26.094 -0.563 1 98.62 97 LEU A N 1
ATOM 778 C CA . LEU A 1 97 ? -14.656 27.172 -1.115 1 98.62 97 LEU A CA 1
ATOM 779 C C . LEU A 1 97 ? -15.297 27.734 -2.377 1 98.62 97 LEU A C 1
ATOM 781 O O . LEU A 1 97 ? -15 28.875 -2.771 1 98.62 97 LEU A O 1
ATOM 785 N N . GLU A 1 98 ? -16.094 26.969 -3.023 1 97.44 98 GLU A N 1
ATOM 786 C CA . GLU A 1 98 ? -16.812 27.469 -4.195 1 97.44 98 GLU A CA 1
ATOM 787 C C . GLU A 1 98 ? -17.891 28.469 -3.803 1 97.44 98 GLU A C 1
ATOM 789 O O . GLU A 1 98 ? -18.312 29.281 -4.621 1 97.44 98 GLU A O 1
ATOM 794 N N . ARG A 1 99 ? -18.359 28.438 -2.572 1 97.06 99 ARG A N 1
ATOM 795 C CA . ARG A 1 99 ? -19.5 29.234 -2.143 1 97.06 99 ARG A CA 1
ATOM 796 C C . ARG A 1 99 ? -19.078 30.359 -1.199 1 97.06 99 ARG A C 1
ATOM 798 O O . ARG A 1 99 ? -19.75 31.375 -1.088 1 97.06 99 ARG A O 1
ATOM 805 N N . PHE A 1 100 ? -17.969 30.125 -0.49 1 97.12 100 PHE A N 1
ATOM 806 C CA . PHE A 1 100 ? -17.516 31.078 0.518 1 97.12 100 PHE A CA 1
ATOM 807 C C . PHE A 1 100 ? -16.047 31.438 0.318 1 97.12 100 PHE A C 1
ATOM 809 O O . PHE A 1 100 ? -15.242 30.562 -0.019 1 97.12 100 PHE A O 1
ATOM 816 N N . ASP A 1 101 ? -15.758 32.656 0.532 1 96.06 101 ASP A N 1
ATOM 817 C CA . ASP A 1 101 ? -14.383 33.125 0.411 1 96.06 101 ASP A CA 1
ATOM 818 C C . ASP A 1 101 ? -13.633 32.969 1.727 1 96.06 101 ASP A C 1
ATOM 820 O O . ASP A 1 101 ? -13.625 33.875 2.564 1 96.06 101 ASP A O 1
ATOM 824 N N . VAL A 1 102 ? -13.109 31.875 1.966 1 97.69 102 VAL A N 1
ATOM 825 C CA . VAL A 1 102 ? -12.258 31.547 3.107 1 97.69 102 VAL A CA 1
ATOM 826 C C . VAL A 1 102 ? -10.852 31.219 2.623 1 97.69 102 VAL A C 1
ATOM 828 O O . VAL A 1 102 ? -10.68 30.578 1.581 1 97.69 102 VAL A O 1
ATOM 831 N N . PRO A 1 103 ? -9.789 31.734 3.387 1 98.5 103 PRO A N 1
ATOM 832 C CA . PRO A 1 103 ? -8.43 31.438 2.947 1 98.5 103 PRO A CA 1
ATOM 833 C C . PRO A 1 103 ? -8.141 29.938 2.896 1 98.5 103 PRO A C 1
ATOM 835 O O . PRO A 1 103 ? -8.602 29.188 3.76 1 98.5 103 PRO A O 1
ATOM 838 N N . PHE A 1 104 ? -7.418 29.484 1.868 1 98.62 104 PHE A N 1
ATOM 839 C CA . PHE A 1 104 ? -7.09 28.062 1.768 1 98.62 104 PHE A CA 1
ATOM 840 C C . PHE A 1 104 ? -5.59 27.875 1.586 1 98.62 104 PHE A C 1
ATOM 842 O O . PHE A 1 104 ? -5.105 26.734 1.558 1 98.62 104 PHE A O 1
ATOM 849 N N . LYS A 1 105 ? -4.832 29 1.37 1 98.5 105 LYS A N 1
ATOM 850 C CA . LYS A 1 105 ? -3.381 28.875 1.257 1 98.5 105 LYS A CA 1
ATOM 851 C C . LYS A 1 105 ? -2.783 28.219 2.504 1 98.5 105 LYS A C 1
ATOM 853 O O . LYS A 1 105 ? -3.047 28.672 3.625 1 98.5 105 LYS A O 1
ATOM 858 N N . GLY A 1 106 ? -1.985 27.219 2.273 1 98.38 106 GLY A N 1
ATOM 859 C CA . GLY A 1 106 ? -1.354 26.516 3.385 1 98.38 106 GLY A CA 1
ATOM 860 C C . GLY A 1 106 ? -2.326 25.688 4.195 1 98.38 106 GLY A C 1
ATOM 861 O O . GLY A 1 106 ? -2.029 25.297 5.328 1 98.38 106 GLY A O 1
ATOM 862 N N . LYS A 1 107 ? -3.52 25.422 3.703 1 98.88 107 LYS A N 1
ATOM 863 C CA . LYS A 1 107 ? -4.531 24.609 4.375 1 98.88 107 LYS A CA 1
ATOM 864 C C . LYS A 1 107 ? -4.785 23.312 3.617 1 98.88 107 LYS A C 1
ATOM 866 O O . LYS A 1 107 ? -4.215 23.094 2.547 1 98.88 107 LYS A O 1
ATOM 871 N N . ILE A 1 108 ? -5.559 22.406 4.211 1 98.88 108 ILE A N 1
ATOM 872 C CA . ILE A 1 108 ? -5.973 21.172 3.545 1 98.88 108 ILE A CA 1
ATOM 873 C C . ILE A 1 108 ? -7.312 21.391 2.846 1 98.88 108 ILE A C 1
ATOM 875 O O . ILE A 1 108 ? -8.281 21.844 3.471 1 98.88 108 ILE A O 1
ATOM 879 N N . VAL A 1 109 ? -7.316 21.234 1.569 1 98.88 109 VAL A N 1
ATOM 880 C CA . VAL A 1 109 ? -8.555 21.266 0.8 1 98.88 109 VAL A CA 1
ATOM 881 C C . VAL A 1 109 ? -9.016 19.844 0.497 1 98.88 109 VAL A C 1
ATOM 883 O O . VAL A 1 109 ? -8.234 19.016 0.02 1 98.88 109 VAL A O 1
ATOM 886 N N . SER A 1 110 ? -10.352 19.594 0.77 1 98.81 110 SER A N 1
ATOM 887 C CA . SER A 1 110 ? -10.742 18.188 0.71 1 98.81 110 SER A CA 1
ATOM 888 C C . SER A 1 110 ? -12.039 18.016 -0.066 1 98.81 110 SER A C 1
ATOM 890 O O . SER A 1 110 ? -12.789 18.969 -0.265 1 98.81 110 SER A O 1
ATOM 892 N N . ALA A 1 111 ? -12.258 16.859 -0.555 1 98.62 111 ALA A N 1
ATOM 893 C CA . ALA A 1 111 ? -13.508 16.406 -1.151 1 98.62 111 ALA A CA 1
ATOM 894 C C . ALA A 1 111 ? -13.789 14.953 -0.767 1 98.62 111 ALA A C 1
ATOM 896 O O . ALA A 1 111 ? -12.883 14.109 -0.788 1 98.62 111 ALA A O 1
ATOM 897 N N . HIS A 1 112 ? -15 14.648 -0.385 1 98.31 112 HIS A N 1
ATOM 898 C CA . HIS A 1 112 ? -15.414 13.328 0.051 1 98.31 112 HIS A CA 1
ATOM 899 C C . HIS A 1 112 ? -16.562 12.797 -0.806 1 98.31 112 HIS A C 1
ATOM 901 O O . HIS A 1 112 ? -17.578 13.477 -0.969 1 98.31 112 HIS A O 1
ATOM 907 N N . TYR A 1 113 ? -16.422 11.641 -1.31 1 97.88 113 TYR A N 1
ATOM 908 C CA . TYR A 1 113 ? -17.422 10.992 -2.139 1 97.88 113 TYR A CA 1
ATOM 909 C C . TYR A 1 113 ? -17.906 9.703 -1.491 1 97.88 113 TYR A C 1
ATOM 911 O O . TYR A 1 113 ? -17.281 8.656 -1.622 1 97.88 113 TYR A O 1
ATOM 919 N N . PHE A 1 114 ? -19.062 9.711 -0.878 1 95.12 114 PHE A N 1
ATOM 920 C CA . PHE A 1 114 ? -19.531 8.602 -0.059 1 95.12 114 PHE A CA 1
ATOM 921 C C . PHE A 1 114 ? -20.391 7.641 -0.881 1 95.12 114 PHE A C 1
ATOM 923 O O . PHE A 1 114 ? -20.5 6.461 -0.548 1 95.12 114 PHE A O 1
ATOM 930 N N . ASN A 1 115 ? -21 8.156 -1.882 1 93.06 115 ASN A N 1
ATOM 931 C CA . ASN A 1 115 ? -22.031 7.367 -2.545 1 93.06 115 ASN A CA 1
ATOM 932 C C . ASN A 1 115 ? -21.531 6.812 -3.879 1 93.06 115 ASN A C 1
ATOM 934 O O . ASN A 1 115 ? -21.922 5.711 -4.277 1 93.06 115 ASN A O 1
ATOM 938 N N . GLU A 1 116 ? -20.859 7.609 -4.523 1 94.75 116 GLU A N 1
ATOM 939 C CA . GLU A 1 116 ? -20.375 7.191 -5.832 1 94.75 116 GLU A CA 1
ATOM 940 C C . GLU A 1 116 ? -18.938 7.648 -6.055 1 94.75 116 GLU A C 1
ATOM 942 O O . GLU A 1 116 ? -18.469 8.609 -5.434 1 94.75 116 GLU A O 1
ATOM 947 N N . LEU A 1 117 ? -18.25 6.941 -6.902 1 97.25 117 LEU A N 1
ATOM 948 C CA . LEU A 1 117 ? -16.906 7.328 -7.305 1 97.25 117 LEU A CA 1
ATOM 949 C C . LEU A 1 117 ? -16.953 8.523 -8.25 1 97.25 117 LEU A C 1
ATOM 951 O O . LEU A 1 117 ? -17.734 8.539 -9.211 1 97.25 117 LEU A O 1
ATOM 955 N N . PRO A 1 118 ? -16.203 9.531 -7.961 1 97.75 118 PRO A N 1
ATOM 956 C CA . PRO A 1 118 ? -16.125 10.633 -8.914 1 97.75 118 PRO A CA 1
ATOM 957 C C . PRO A 1 118 ? -15.375 10.266 -10.195 1 97.75 118 PRO A C 1
ATOM 959 O O . PRO A 1 118 ? -14.594 9.312 -10.195 1 97.75 118 PRO A O 1
ATOM 962 N N . LYS A 1 119 ? -15.695 11.008 -11.273 1 97.12 119 LYS A N 1
ATOM 963 C CA . LYS A 1 119 ? -14.859 10.906 -12.469 1 97.12 119 LYS A CA 1
ATOM 964 C C . LYS A 1 119 ? -13.477 11.508 -12.234 1 97.12 119 LYS A C 1
ATOM 966 O O . LYS A 1 119 ? -13.336 12.453 -11.453 1 97.12 119 LYS A O 1
ATOM 971 N N . TYR A 1 120 ? -12.461 10.961 -12.836 1 97.81 120 TYR A N 1
ATOM 972 C CA . TYR A 1 120 ? -11.102 11.461 -12.719 1 97.81 120 TYR A CA 1
ATOM 973 C C . TYR A 1 120 ? -11.039 12.961 -12.992 1 97.81 120 TYR A C 1
ATOM 975 O O . TYR A 1 120 ? -10.391 13.703 -12.258 1 97.81 120 TYR A O 1
ATOM 983 N N . GLU A 1 121 ? -11.75 13.422 -14.008 1 98 121 GLU A N 1
ATOM 984 C CA . GLU A 1 121 ? -11.695 14.82 -14.43 1 98 121 GLU A CA 1
ATOM 985 C C . GLU A 1 121 ? -12.227 15.742 -13.344 1 98 121 GLU A C 1
ATOM 987 O O . GLU A 1 121 ? -11.75 16.875 -13.188 1 98 121 GLU A O 1
ATOM 992 N N . GLU A 1 122 ? -13.195 15.289 -12.672 1 97.62 122 GLU A N 1
ATOM 993 C CA . GLU A 1 122 ? -13.773 16.062 -11.586 1 97.62 122 GLU A CA 1
ATOM 994 C C . GLU A 1 122 ? -12.758 16.297 -10.477 1 97.62 122 GLU A C 1
ATOM 996 O O . GLU A 1 122 ? -12.586 17.438 -10.016 1 97.62 122 GLU A O 1
ATOM 1001 N N . VAL A 1 123 ? -12.055 15.281 -10.094 1 98.31 123 VAL A N 1
ATOM 1002 C CA . VAL A 1 123 ? -11.062 15.367 -9.023 1 98.31 123 VAL A CA 1
ATOM 1003 C C . VAL A 1 123 ? -9.836 16.141 -9.508 1 98.31 123 VAL A C 1
ATOM 1005 O O . VAL A 1 123 ? -9.266 16.938 -8.766 1 98.31 123 VAL A O 1
ATOM 1008 N N . GLU A 1 124 ? -9.477 15.867 -10.742 1 97.88 124 GLU A N 1
ATOM 1009 C CA . GLU A 1 124 ? -8.336 16.578 -11.32 1 97.88 124 GLU A CA 1
ATOM 1010 C C . GLU A 1 124 ? -8.57 18.078 -11.32 1 97.88 124 GLU A C 1
ATOM 1012 O O . GLU A 1 124 ? -7.645 18.859 -11.078 1 97.88 124 GLU A O 1
ATOM 1017 N N . LYS A 1 125 ? -9.789 18.484 -11.609 1 98.06 125 LYS A N 1
ATOM 1018 C CA . LYS A 1 125 ? -10.133 19.906 -11.594 1 98.06 125 LYS A CA 1
ATOM 1019 C C . LYS A 1 125 ? -9.898 20.516 -10.211 1 98.06 125 LYS A C 1
ATOM 1021 O O . LYS A 1 125 ? -9.359 21.609 -10.094 1 98.06 125 LYS A O 1
ATOM 1026 N N . ILE A 1 126 ? -10.312 19.812 -9.172 1 98.44 126 ILE A N 1
ATOM 1027 C CA . ILE A 1 126 ? -10.102 20.266 -7.801 1 98.44 126 ILE A CA 1
ATOM 1028 C C . ILE A 1 126 ? -8.609 20.406 -7.527 1 98.44 126 ILE A C 1
ATOM 1030 O O . ILE A 1 126 ? -8.164 21.422 -7.008 1 98.44 126 ILE A O 1
ATOM 1034 N N . ILE A 1 127 ? -7.82 19.406 -7.914 1 98.56 127 ILE A N 1
ATOM 1035 C CA . ILE A 1 127 ? -6.387 19.359 -7.66 1 98.56 127 ILE A CA 1
ATOM 1036 C C . ILE A 1 127 ? -5.707 20.531 -8.375 1 98.56 127 ILE A C 1
ATOM 1038 O O . ILE A 1 127 ? -4.938 21.281 -7.77 1 98.56 127 ILE A O 1
ATOM 1042 N N . LYS A 1 128 ? -6.035 20.734 -9.594 1 97.56 128 LYS A N 1
ATOM 1043 C CA . LYS A 1 128 ? -5.414 21.781 -10.391 1 97.56 128 LYS A CA 1
ATOM 1044 C C . LYS A 1 128 ? -5.77 23.172 -9.844 1 97.56 128 LYS A C 1
ATOM 1046 O O . LYS A 1 128 ? -4.945 24.094 -9.883 1 97.56 128 LYS A O 1
ATOM 1051 N N . LYS A 1 129 ? -6.945 23.297 -9.375 1 98.12 129 LYS A N 1
ATOM 1052 C CA . LYS A 1 129 ? -7.426 24.594 -8.898 1 98.12 129 LYS A CA 1
ATOM 1053 C C . LYS A 1 129 ? -6.734 24.984 -7.598 1 98.12 129 LYS A C 1
ATOM 1055 O O . LYS A 1 129 ? -6.406 26.156 -7.395 1 98.12 129 LYS A O 1
ATOM 1060 N N . TYR A 1 130 ? -6.492 24 -6.699 1 98.44 130 TYR A N 1
ATOM 1061 C CA . TYR A 1 130 ? -6.156 24.391 -5.336 1 98.44 130 TYR A CA 1
ATOM 1062 C C . TYR A 1 130 ? -4.746 23.953 -4.973 1 98.44 130 TYR A C 1
ATOM 1064 O O . TYR A 1 130 ? -4.176 24.438 -3.988 1 98.44 130 TYR A O 1
ATOM 1072 N N . SER A 1 131 ? -4.094 23.078 -5.703 1 97.38 131 SER A N 1
ATOM 1073 C CA . SER A 1 131 ? -2.879 22.391 -5.27 1 97.38 131 SER A CA 1
ATOM 1074 C C . SER A 1 131 ? -1.701 23.344 -5.18 1 97.38 131 SER A C 1
ATOM 1076 O O . SER A 1 131 ? -0.762 23.125 -4.414 1 97.38 131 SER A O 1
ATOM 1078 N N . GLN A 1 132 ? -1.7 24.406 -5.949 1 97.19 132 GLN A N 1
ATOM 1079 C CA . GLN A 1 132 ? -0.584 25.344 -5.953 1 97.19 132 GLN A CA 1
ATOM 1080 C C . GLN A 1 132 ? -0.43 26.016 -4.59 1 97.19 132 GLN A C 1
ATOM 1082 O O . GLN A 1 132 ? 0.69 26.234 -4.121 1 97.19 132 GLN A O 1
ATOM 1087 N N . ASP A 1 133 ? -1.545 26.328 -3.943 1 98.25 133 ASP A N 1
ATOM 1088 C CA . ASP A 1 133 ? -1.479 27.141 -2.73 1 98.25 133 ASP A CA 1
ATOM 1089 C C . ASP A 1 133 ? -1.866 26.312 -1.501 1 98.25 133 ASP A C 1
ATOM 1091 O O . ASP A 1 133 ? -1.489 26.656 -0.378 1 98.25 133 ASP A O 1
ATOM 1095 N N . ALA A 1 134 ? -2.615 25.25 -1.662 1 98.62 134 ALA A N 1
ATOM 1096 C CA . ALA A 1 134 ? -3.029 24.406 -0.537 1 98.62 134 ALA A CA 1
ATOM 1097 C C . ALA A 1 134 ? -1.848 23.641 0.034 1 98.62 134 ALA A C 1
ATOM 1099 O O . ALA A 1 134 ? -0.857 23.391 -0.662 1 98.62 134 ALA A O 1
ATOM 1100 N N . LEU A 1 135 ? -1.894 23.344 1.309 1 98.5 135 LEU A N 1
ATOM 1101 C CA . LEU A 1 135 ? -0.907 22.469 1.928 1 98.5 135 LEU A CA 1
ATOM 1102 C C . LEU A 1 135 ? -1.009 21.047 1.366 1 98.5 135 LEU A C 1
ATOM 1104 O O . LEU A 1 135 ? -0.003 20.469 0.957 1 98.5 135 LEU A O 1
ATOM 1108 N N . PHE A 1 136 ? -2.248 20.5 1.356 1 98.69 136 PHE A N 1
ATOM 1109 C CA . PHE A 1 136 ? -2.584 19.203 0.765 1 98.69 136 PHE A CA 1
ATOM 1110 C C . PHE A 1 136 ? -3.955 19.25 0.1 1 98.69 136 PHE A C 1
ATOM 1112 O O . PHE A 1 136 ? -4.797 20.078 0.465 1 98.69 136 PHE A O 1
ATOM 1119 N N . ILE A 1 137 ? -4.117 18.438 -0.894 1 98.88 137 ILE A N 1
ATOM 1120 C CA . ILE A 1 137 ? -5.438 18.109 -1.415 1 98.88 137 ILE A CA 1
ATOM 1121 C C . ILE A 1 137 ? -5.836 16.719 -0.957 1 98.88 137 ILE A C 1
ATOM 1123 O O . ILE A 1 137 ? -5.102 15.742 -1.177 1 98.88 137 ILE A O 1
ATOM 1127 N N . LYS A 1 138 ? -6.945 16.625 -0.316 1 98.88 138 LYS A N 1
ATOM 1128 C CA . LYS A 1 138 ? -7.426 15.359 0.242 1 98.88 138 LYS A CA 1
ATOM 1129 C C . LYS A 1 138 ? -8.648 14.859 -0.518 1 98.88 138 LYS A C 1
ATOM 1131 O O . LYS A 1 138 ? -9.672 15.539 -0.59 1 98.88 138 LYS A O 1
ATOM 1136 N N . ILE A 1 139 ? -8.516 13.727 -1.077 1 98.81 139 ILE A N 1
ATOM 1137 C CA . ILE A 1 139 ? -9.617 13.102 -1.802 1 98.81 139 ILE A CA 1
ATOM 1138 C C . ILE A 1 139 ? -9.992 11.781 -1.124 1 98.81 139 ILE A C 1
ATOM 1140 O O . ILE A 1 139 ? -9.18 10.859 -1.055 1 98.81 139 ILE A O 1
ATOM 1144 N N . ALA A 1 140 ? -11.18 11.695 -0.579 1 98.56 140 ALA A N 1
ATOM 1145 C CA . ALA A 1 140 ? -11.711 10.477 0.03 1 98.56 140 ALA A CA 1
ATOM 1146 C C . ALA A 1 140 ? -12.875 9.922 -0.784 1 98.56 140 ALA A C 1
ATOM 1148 O O . ALA A 1 140 ? -13.805 10.656 -1.125 1 98.56 140 ALA A O 1
ATOM 1149 N N . THR A 1 141 ? -12.852 8.688 -1.131 1 98.25 141 THR A 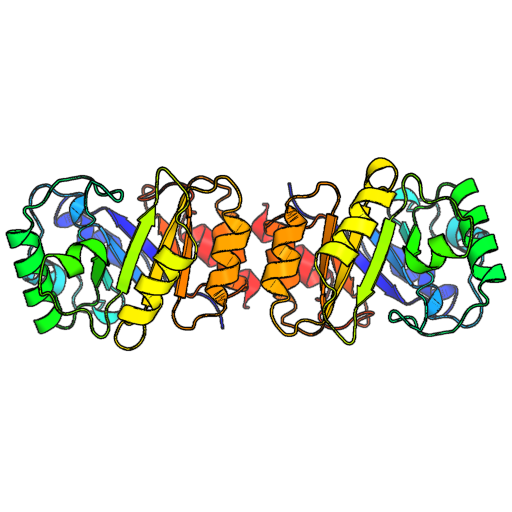N 1
ATOM 1150 C CA . THR A 1 141 ? -13.93 8.102 -1.92 1 98.25 141 THR A CA 1
ATOM 1151 C C . THR A 1 141 ? -14.398 6.785 -1.302 1 98.25 141 THR A C 1
ATOM 1153 O O . THR A 1 141 ? -13.625 6.109 -0.619 1 98.25 141 THR A O 1
ATOM 1156 N N . ILE A 1 142 ? -15.609 6.457 -1.611 1 97.5 142 ILE A N 1
ATOM 1157 C CA . ILE A 1 142 ? -16.109 5.129 -1.283 1 97.5 142 ILE A CA 1
ATOM 1158 C C . ILE A 1 142 ? -15.32 4.07 -2.045 1 97.5 142 ILE A C 1
ATOM 1160 O O . ILE A 1 142 ? -14.93 4.285 -3.197 1 97.5 142 ILE A O 1
ATOM 1164 N N . GLY A 1 143 ? -15.062 2.963 -1.384 1 96.75 143 GLY A N 1
ATOM 1165 C CA . GLY A 1 143 ? -14.281 1.883 -1.968 1 96.75 143 GLY A CA 1
ATOM 1166 C C . GLY A 1 143 ? -15.109 0.948 -2.83 1 96.75 143 GLY A C 1
ATOM 1167 O O . GLY A 1 143 ? -15.188 -0.25 -2.553 1 96.75 143 GLY A O 1
ATOM 1168 N N . LYS A 1 144 ? -15.742 1.448 -3.861 1 94.88 144 LYS A N 1
ATOM 1169 C CA . LYS A 1 144 ? -16.562 0.691 -4.809 1 94.88 144 LYS A CA 1
ATOM 1170 C C . LYS A 1 144 ? -16.094 0.92 -6.242 1 94.88 144 LYS A C 1
ATOM 1172 O O . LYS A 1 144 ? -15.523 1.97 -6.555 1 94.88 144 LYS A O 1
ATOM 1177 N N . GLY A 1 145 ? -16.344 -0.115 -7.078 1 94.56 145 GLY A N 1
ATOM 1178 C CA . GLY A 1 145 ? -15.938 0.024 -8.469 1 94.56 145 GLY A CA 1
ATOM 1179 C C . GLY A 1 145 ? -14.438 0.044 -8.656 1 94.56 145 GLY A C 1
ATOM 1180 O O . GLY A 1 145 ? -13.727 -0.82 -8.125 1 94.56 145 GLY A O 1
ATOM 1181 N N . GLU A 1 146 ? -13.953 1.027 -9.461 1 95.88 146 GLU A N 1
ATOM 1182 C CA . GLU A 1 146 ? -12.539 1.1 -9.797 1 95.88 146 GLU A CA 1
ATOM 1183 C C . GLU A 1 146 ? -11.812 2.109 -8.914 1 95.88 146 GLU A C 1
ATOM 1185 O O . GLU A 1 146 ? -10.984 2.887 -9.398 1 95.88 146 GLU A O 1
ATOM 1190 N N . TYR A 1 147 ? -12.156 2.141 -7.656 1 97.62 147 TYR A N 1
ATOM 1191 C CA . TYR A 1 147 ? -11.633 3.156 -6.75 1 97.62 147 TYR A CA 1
ATOM 1192 C C . TYR A 1 147 ? -10.117 3.047 -6.625 1 97.62 147 TYR A C 1
ATOM 1194 O O . TYR A 1 147 ? -9.422 4.062 -6.547 1 97.62 147 TYR A O 1
ATOM 1202 N N . LYS A 1 148 ? -9.617 1.782 -6.625 1 97.44 148 LYS A N 1
ATOM 1203 C CA . LYS A 1 148 ? -8.172 1.612 -6.5 1 97.44 148 LYS A CA 1
ATOM 1204 C C . LYS A 1 148 ? -7.438 2.287 -7.652 1 97.44 148 LYS A C 1
ATOM 1206 O O . LYS A 1 148 ? -6.441 2.982 -7.441 1 97.44 148 LYS A O 1
ATOM 1211 N N . GLU A 1 149 ? -7.965 2.027 -8.781 1 96.12 149 GLU A N 1
ATOM 1212 C CA . GLU A 1 149 ? -7.367 2.625 -9.969 1 96.12 149 GLU A CA 1
ATOM 1213 C C . GLU A 1 149 ? -7.43 4.148 -9.914 1 96.12 149 GLU A C 1
ATOM 1215 O O . GLU A 1 149 ? -6.441 4.828 -10.203 1 96.12 149 GLU A O 1
ATOM 1220 N N . LEU A 1 150 ? -8.547 4.668 -9.562 1 97.56 150 LEU A N 1
ATOM 1221 C CA . LEU A 1 150 ? -8.711 6.117 -9.484 1 97.56 150 LEU A CA 1
ATOM 1222 C C . LEU A 1 150 ? -7.75 6.723 -8.469 1 97.56 150 LEU A C 1
ATOM 1224 O O . LEU A 1 150 ? -7.008 7.656 -8.797 1 97.56 150 LEU A O 1
ATOM 1228 N N . LEU A 1 151 ? -7.719 6.207 -7.312 1 98.38 151 LEU A N 1
ATOM 1229 C CA . LEU A 1 151 ? -6.922 6.773 -6.23 1 98.38 151 LEU A CA 1
ATOM 1230 C C . LEU A 1 151 ? -5.434 6.688 -6.551 1 98.38 151 LEU A C 1
ATOM 1232 O O . LEU A 1 151 ? -4.68 7.629 -6.285 1 98.38 151 LEU A O 1
ATOM 1236 N N . THR A 1 152 ? -5.016 5.562 -7.109 1 97.88 152 THR A N 1
ATOM 1237 C CA . THR A 1 152 ? -3.607 5.41 -7.461 1 97.88 152 THR A CA 1
ATOM 1238 C C . THR A 1 152 ? -3.219 6.387 -8.57 1 97.88 152 THR A C 1
ATOM 1240 O O . THR A 1 152 ? -2.107 6.918 -8.57 1 97.88 152 THR A O 1
ATOM 1243 N N . LYS A 1 153 ? -4.117 6.605 -9.508 1 96.69 153 LYS A N 1
ATOM 1244 C CA . LYS A 1 153 ? -3.871 7.566 -10.586 1 96.69 153 LYS A CA 1
ATOM 1245 C C . LYS A 1 153 ? -3.629 8.969 -10.023 1 96.69 153 LYS A C 1
ATOM 1247 O O . LYS A 1 153 ? -2.848 9.734 -10.586 1 96.69 153 LYS A O 1
ATOM 1252 N N . LEU A 1 154 ? -4.223 9.289 -8.969 1 97.81 154 LEU A N 1
ATOM 1253 C CA . LEU A 1 154 ? -4.105 10.617 -8.375 1 97.81 154 LEU A CA 1
ATOM 1254 C C . LEU A 1 154 ? -2.752 10.789 -7.695 1 97.81 154 LEU A C 1
ATOM 1256 O O . LEU A 1 154 ? -2.336 11.922 -7.414 1 97.81 154 LEU A O 1
ATOM 1260 N N . LEU A 1 155 ? -2.068 9.711 -7.441 1 97.19 155 LEU A N 1
ATOM 1261 C CA . LEU A 1 155 ? -0.805 9.758 -6.715 1 97.19 155 LEU A CA 1
ATOM 1262 C C . LEU A 1 155 ? 0.298 10.359 -7.578 1 97.19 155 LEU A C 1
ATOM 1264 O O . LEU A 1 155 ? 1.41 10.594 -7.102 1 97.19 155 LEU A O 1
ATOM 1268 N N . LYS A 1 156 ? -0.012 10.609 -8.812 1 95.38 156 LYS A N 1
ATOM 1269 C CA . LYS A 1 156 ? 0.953 11.289 -9.672 1 95.38 156 LYS A CA 1
ATOM 1270 C C . LYS A 1 156 ? 1.139 12.742 -9.258 1 95.38 156 LYS A C 1
ATOM 1272 O O . LYS A 1 156 ? 2.131 13.375 -9.625 1 95.38 156 LYS A O 1
ATOM 1277 N N . PHE A 1 157 ? 0.152 13.273 -8.562 1 95.88 157 PHE A N 1
ATOM 1278 C CA . PHE A 1 157 ? 0.23 14.656 -8.102 1 95.88 157 PHE A CA 1
ATOM 1279 C C . PHE A 1 157 ? 0.985 14.734 -6.777 1 95.88 157 PHE A C 1
ATOM 1281 O O . PHE A 1 157 ? 0.897 13.828 -5.949 1 95.88 157 PHE A O 1
ATOM 1288 N N . ASP A 1 158 ? 1.619 15.914 -6.621 1 91.88 158 ASP A N 1
ATOM 1289 C CA . ASP A 1 158 ? 2.311 16.156 -5.359 1 91.88 158 ASP A CA 1
ATOM 1290 C C . ASP A 1 158 ? 1.337 16.641 -4.285 1 91.88 158 ASP A C 1
ATOM 1292 O O . ASP A 1 158 ? 0.238 17.109 -4.598 1 91.88 158 ASP A O 1
ATOM 1296 N N . LYS A 1 159 ? 1.54 16.484 -3.016 1 95.38 159 LYS A N 1
ATOM 1297 C CA . LYS A 1 159 ? 0.793 17 -1.872 1 95.38 159 LYS A CA 1
ATOM 1298 C C . LYS A 1 159 ? -0.613 16.406 -1.822 1 95.38 159 LYS A C 1
ATOM 1300 O O . LYS A 1 159 ? -1.57 17.094 -1.473 1 95.38 159 LYS A O 1
ATOM 1305 N N . ILE A 1 160 ? -0.762 15.203 -2.383 1 98.31 160 ILE A N 1
ATOM 1306 C CA . ILE A 1 160 ? -2.092 14.602 -2.457 1 98.31 160 ILE A CA 1
ATOM 1307 C C . ILE A 1 160 ? -2.273 13.602 -1.314 1 98.31 160 ILE A C 1
ATOM 1309 O O . ILE A 1 160 ? -1.331 12.906 -0.938 1 98.31 160 ILE A O 1
ATOM 1313 N N . ILE A 1 161 ? -3.4 13.602 -0.726 1 98.69 161 ILE A N 1
ATOM 1314 C CA . ILE A 1 161 ? -3.9 12.609 0.219 1 98.69 161 ILE A CA 1
ATOM 1315 C C . ILE A 1 161 ? -5.078 11.859 -0.397 1 98.69 161 ILE A C 1
ATOM 1317 O O . ILE A 1 161 ? -6.086 12.469 -0.77 1 98.69 161 ILE A O 1
ATOM 1321 N N . VAL A 1 162 ? -4.961 10.586 -0.596 1 98.62 162 VAL A N 1
ATOM 1322 C CA . VAL A 1 162 ? -6.074 9.797 -1.105 1 98.62 162 VAL A CA 1
ATOM 1323 C C . VAL A 1 162 ? -6.496 8.766 -0.062 1 98.62 162 VAL A C 1
ATOM 1325 O O . VAL A 1 162 ? -5.648 8.094 0.534 1 98.62 162 VAL A O 1
ATOM 1328 N N . LEU A 1 163 ? -7.809 8.648 0.162 1 98 163 LEU A N 1
ATOM 1329 C CA . LEU A 1 163 ? -8.328 7.816 1.239 1 98 163 LEU A CA 1
ATOM 1330 C C . LEU A 1 163 ? -9.523 6.992 0.763 1 98 163 LEU A C 1
ATOM 1332 O O . LEU A 1 163 ? -10.586 7.543 0.476 1 98 163 LEU A O 1
ATOM 1336 N N . PRO A 1 164 ? -9.344 5.68 0.658 1 98.06 164 PRO A N 1
ATOM 1337 C CA . PRO A 1 164 ? -10.523 4.844 0.452 1 98.06 164 PRO A CA 1
ATOM 1338 C C . PRO A 1 164 ? -11.359 4.68 1.722 1 98.06 164 PRO A C 1
ATOM 1340 O O . PRO A 1 164 ? -10.805 4.562 2.816 1 98.06 164 PRO A O 1
ATOM 1343 N N . MET A 1 165 ? -12.625 4.715 1.55 1 97.69 165 MET A N 1
ATOM 1344 C CA . MET A 1 165 ? -13.516 4.57 2.693 1 97.69 165 MET A CA 1
ATOM 1345 C C . MET A 1 165 ? -14.336 3.289 2.578 1 97.69 165 MET A C 1
ATOM 1347 O O . MET A 1 165 ? -14.789 2.934 1.49 1 97.69 165 MET A O 1
ATOM 1351 N N . GLY A 1 166 ? -14.5 2.588 3.711 1 96.69 166 GLY A N 1
ATOM 1352 C CA . GLY A 1 166 ? -15.391 1.438 3.766 1 96.69 166 GLY A CA 1
ATOM 1353 C C . GLY A 1 166 ? -14.75 0.159 3.27 1 96.69 166 GLY A C 1
ATOM 1354 O O . GLY A 1 166 ? -15.438 -0.772 2.854 1 96.69 166 GLY A O 1
ATOM 1355 N N . VAL A 1 167 ? -13.492 0.151 3.205 1 96.94 167 VAL A N 1
ATOM 1356 C CA . VAL A 1 167 ? -12.758 -1.034 2.787 1 96.94 167 VAL A CA 1
ATOM 1357 C C . VAL A 1 167 ? -11.734 -1.413 3.861 1 96.94 167 VAL A C 1
ATOM 1359 O O . VAL A 1 167 ? -11.781 -0.895 4.98 1 96.94 167 VAL A O 1
ATOM 1362 N N . ASP A 1 168 ? -10.938 -2.422 3.609 1 96.62 168 ASP A N 1
ATOM 1363 C CA . ASP A 1 168 ? -9.906 -2.848 4.543 1 96.62 168 ASP A CA 1
ATOM 1364 C C . ASP A 1 168 ? -9.023 -1.672 4.969 1 96.62 168 ASP A C 1
ATOM 1366 O O . ASP A 1 168 ? -8.406 -1.018 4.125 1 96.62 168 ASP A O 1
ATOM 1370 N N . PRO A 1 169 ? -8.922 -1.401 6.289 1 97 169 PRO A N 1
ATOM 1371 C CA . PRO A 1 169 ? -8.133 -0.269 6.77 1 97 169 PRO A CA 1
ATOM 1372 C C . PRO A 1 169 ? -6.684 -0.313 6.289 1 97 169 PRO A C 1
ATOM 1374 O O . PRO A 1 169 ? -6.039 0.732 6.152 1 97 169 PRO A O 1
ATOM 1377 N N . LEU A 1 170 ? -6.184 -1.441 5.977 1 97.94 170 LEU A N 1
ATOM 1378 C CA . LEU A 1 170 ? -4.805 -1.592 5.527 1 97.94 170 LEU A CA 1
ATOM 1379 C C . LEU A 1 170 ? -4.594 -0.91 4.18 1 97.94 170 LEU A C 1
ATOM 1381 O O . LEU A 1 170 ? -3.459 -0.585 3.816 1 97.94 170 LEU A O 1
ATOM 1385 N N . GLU A 1 171 ? -5.648 -0.742 3.426 1 97.94 171 GLU A N 1
ATOM 1386 C CA . GLU A 1 171 ? -5.5 -0.113 2.117 1 97.94 171 GLU A CA 1
ATOM 1387 C C . GLU A 1 171 ? -5.031 1.334 2.25 1 97.94 171 GLU A C 1
ATOM 1389 O O . GLU A 1 171 ? -4.332 1.849 1.376 1 97.94 171 GLU A O 1
ATOM 1394 N N . ARG A 1 172 ? -5.379 1.98 3.348 1 98.25 172 ARG A N 1
ATOM 1395 C CA . ARG A 1 172 ? -4.875 3.33 3.578 1 98.25 172 ARG A CA 1
ATOM 1396 C C . ARG A 1 172 ? -3.369 3.32 3.811 1 98.25 172 ARG A C 1
ATOM 1398 O O . ARG A 1 172 ? -2.666 4.246 3.396 1 98.25 172 ARG A O 1
ATOM 1405 N N . ILE A 1 173 ? -2.887 2.287 4.508 1 98 173 ILE A N 1
ATOM 1406 C CA . ILE A 1 173 ? -1.45 2.107 4.688 1 98 173 ILE A CA 1
ATOM 1407 C C . ILE A 1 173 ? -0.782 1.904 3.33 1 98 173 ILE A C 1
ATOM 1409 O O . ILE A 1 173 ? 0.237 2.533 3.033 1 98 173 ILE A O 1
ATOM 1413 N N . ALA A 1 174 ? -1.389 1.03 2.518 1 98.19 174 ALA A N 1
ATOM 1414 C CA . ALA A 1 174 ? -0.849 0.732 1.192 1 98.19 174 ALA A CA 1
ATOM 1415 C C . ALA A 1 174 ? -0.733 1.999 0.35 1 98.19 174 ALA A C 1
ATOM 1417 O O . ALA A 1 174 ? 0.304 2.248 -0.268 1 98.19 174 ALA A O 1
ATOM 1418 N N . LEU A 1 175 ? -1.789 2.797 0.315 1 98.5 175 LEU A N 1
ATOM 1419 C CA . LEU A 1 175 ? -1.788 4.02 -0.477 1 98.5 175 LEU A CA 1
ATOM 1420 C C . LEU A 1 175 ? -0.799 5.035 0.089 1 98.5 175 LEU A C 1
ATOM 1422 O O . LEU A 1 175 ? -0.204 5.812 -0.66 1 98.5 175 LEU A O 1
ATOM 1426 N N . GLY A 1 176 ? -0.604 5.008 1.413 1 98.19 176 GLY A N 1
ATOM 1427 C CA . GLY A 1 176 ? 0.456 5.793 2.021 1 98.19 176 GLY A CA 1
ATOM 1428 C C . GLY A 1 176 ? 1.837 5.434 1.509 1 98.19 176 GLY A C 1
ATOM 1429 O O . GLY A 1 176 ? 2.633 6.316 1.179 1 98.19 176 GLY A O 1
ATOM 1430 N N . ILE A 1 177 ? 2.111 4.152 1.433 1 97.75 177 ILE A N 1
ATOM 1431 C CA . ILE A 1 177 ? 3.381 3.662 0.908 1 97.75 177 ILE A CA 1
ATOM 1432 C C . ILE A 1 177 ? 3.551 4.117 -0.54 1 97.75 177 ILE A C 1
ATOM 1434 O O . ILE A 1 177 ? 4.652 4.48 -0.958 1 97.75 177 ILE A O 1
ATOM 1438 N N . LEU A 1 178 ? 2.434 4.145 -1.292 1 97.75 178 LEU A N 1
ATOM 1439 C CA . LEU A 1 178 ? 2.488 4.406 -2.727 1 97.75 178 LEU A CA 1
ATOM 1440 C C . LEU A 1 178 ? 2.557 5.902 -3.006 1 97.75 178 LEU A C 1
ATOM 1442 O O . LEU A 1 178 ? 2.799 6.316 -4.141 1 97.75 178 LEU A O 1
ATOM 1446 N N . GLY A 1 179 ? 2.262 6.742 -1.951 1 97.38 179 GLY A N 1
ATOM 1447 C CA . GLY A 1 179 ? 2.506 8.148 -2.234 1 97.38 179 GLY A CA 1
ATOM 1448 C C . GLY A 1 179 ? 1.528 9.078 -1.537 1 97.38 179 GLY A C 1
ATOM 1449 O O . GLY A 1 179 ? 1.707 10.297 -1.546 1 97.38 179 GLY A O 1
ATOM 1450 N N . SER A 1 180 ? 0.398 8.531 -0.978 1 98.38 180 SER A N 1
ATOM 1451 C CA . SER A 1 180 ? -0.503 9.375 -0.202 1 98.38 180 SER A CA 1
ATOM 1452 C C . SER A 1 180 ? 0.207 9.984 1.003 1 98.38 180 SER A C 1
ATOM 1454 O O . SER A 1 180 ? 0.839 9.266 1.783 1 98.38 180 SER A O 1
ATOM 1456 N N . ARG A 1 181 ? 0.067 11.242 1.278 1 98.38 181 ARG A N 1
ATOM 1457 C CA . ARG A 1 181 ? 0.955 11.961 2.186 1 98.38 181 ARG A CA 1
ATOM 1458 C C . ARG A 1 181 ? 0.536 11.758 3.639 1 98.38 181 ARG A C 1
ATOM 1460 O O . ARG A 1 181 ? 1.371 11.812 4.543 1 98.38 181 ARG A O 1
ATOM 1467 N N . LEU A 1 182 ? -0.702 11.625 3.881 1 98.5 182 LEU A N 1
ATOM 1468 C CA . LEU A 1 182 ? -1.229 11.438 5.227 1 98.5 182 LEU A CA 1
ATOM 1469 C C . LEU A 1 182 ? -2.1 10.188 5.305 1 98.5 182 LEU A C 1
ATOM 1471 O O . LEU A 1 182 ? -2.76 9.828 4.328 1 98.5 182 LEU A O 1
ATOM 1475 N N . ILE A 1 183 ? -2.111 9.562 6.434 1 98.5 183 ILE A N 1
ATOM 1476 C CA . ILE A 1 183 ? -3.01 8.469 6.777 1 98.5 183 ILE A CA 1
ATOM 1477 C C . ILE A 1 183 ? -3.9 8.875 7.945 1 98.5 183 ILE A C 1
ATOM 1479 O O . ILE A 1 183 ? -3.416 9.086 9.062 1 98.5 183 ILE A O 1
ATOM 1483 N N . TYR A 1 184 ? -5.164 9.023 7.699 1 98.69 184 TYR A N 1
ATOM 1484 C CA . TYR A 1 184 ? -6.102 9.406 8.75 1 98.69 184 TYR A CA 1
ATOM 1485 C C . TYR A 1 184 ? -6.551 8.188 9.547 1 98.69 184 TYR A C 1
ATOM 1487 O O . TYR A 1 184 ? -7.02 7.199 8.977 1 98.69 184 TYR A O 1
ATOM 1495 N N . THR A 1 185 ? -6.445 8.297 10.812 1 98.62 185 THR A N 1
ATOM 1496 C CA . THR A 1 185 ? -6.77 7.238 11.766 1 98.62 185 THR A CA 1
ATOM 1497 C C . THR A 1 185 ? -7.75 7.746 12.82 1 98.62 185 THR A C 1
ATOM 1499 O O . THR A 1 185 ? -8.109 8.922 12.828 1 98.62 185 THR A O 1
ATOM 1502 N N . PHE A 1 186 ? -8.234 6.789 13.656 1 98.31 186 PHE A N 1
ATOM 1503 C CA . PHE A 1 186 ? -9.148 7.207 14.703 1 98.31 186 PHE A CA 1
ATOM 1504 C C . PHE A 1 186 ? -8.516 7.023 16.078 1 98.31 186 PHE A C 1
ATOM 1506 O O . PHE A 1 186 ? -7.559 6.266 16.234 1 98.31 186 PHE A O 1
ATOM 1513 N N . VAL A 1 187 ? -8.961 7.734 17.094 1 97 187 VAL A N 1
ATOM 1514 C CA . VAL A 1 187 ? -8.484 7.633 18.453 1 97 187 VAL A CA 1
ATOM 1515 C C . VAL A 1 187 ? -9.469 6.809 19.297 1 97 187 VAL A C 1
ATOM 1517 O O . VAL A 1 187 ? -9.172 5.672 19.672 1 97 187 VAL A O 1
ATOM 1520 N N . GLU A 1 188 ? -10.664 7.25 19.469 1 93.88 188 GLU A N 1
ATOM 1521 C CA . GLU A 1 188 ? -11.664 6.566 20.266 1 93.88 188 GLU A CA 1
ATOM 1522 C C . GLU A 1 188 ? -12.734 5.926 19.391 1 93.88 188 GLU A C 1
ATOM 1524 O O . GLU A 1 188 ? -13.102 4.766 19.594 1 93.88 188 GLU A O 1
ATOM 1529 N N . THR A 1 189 ? -13.18 6.66 18.547 1 95.12 189 THR A N 1
ATOM 1530 C CA . THR A 1 189 ? -14.18 6.188 17.594 1 95.12 189 THR A CA 1
ATOM 1531 C C . THR A 1 189 ? -13.82 6.605 16.172 1 95.12 189 THR A C 1
ATOM 1533 O O . THR A 1 189 ? -13.148 7.621 15.969 1 95.12 189 THR A O 1
ATOM 1536 N N . GLN A 1 190 ? -14.234 5.754 15.242 1 96 190 GLN A N 1
ATOM 1537 C CA . GLN A 1 190 ? -13.992 6.098 13.844 1 96 190 GLN A CA 1
ATOM 1538 C C . GLN A 1 190 ? -14.789 7.336 13.438 1 96 190 GLN A C 1
ATOM 1540 O O . GLN A 1 190 ? -15.977 7.445 13.734 1 96 190 GLN A O 1
ATOM 1545 N N . THR A 1 191 ? -14.094 8.305 12.797 1 95.56 191 THR A N 1
ATOM 1546 C CA . THR A 1 191 ? -14.742 9.492 12.266 1 95.56 191 THR A CA 1
ATOM 1547 C C . THR A 1 191 ? -15.078 9.312 10.781 1 95.56 191 THR A C 1
ATOM 1549 O O . THR A 1 191 ? -15.742 10.156 10.18 1 95.56 191 THR A O 1
ATOM 1552 N N . ALA A 1 192 ? -14.586 8.328 10.133 1 93.56 192 ALA A N 1
ATOM 1553 C CA . ALA A 1 192 ? -14.859 7.887 8.773 1 93.56 192 ALA A CA 1
ATOM 1554 C C . ALA A 1 192 ? -14.703 6.371 8.648 1 93.56 192 ALA A C 1
ATOM 1556 O O . ALA A 1 192 ? -13.883 5.766 9.328 1 93.56 192 ALA A O 1
ATOM 1557 N N . PRO A 1 193 ? -15.547 5.785 7.77 1 94.12 193 PRO A N 1
ATOM 1558 C CA . PRO A 1 193 ? -15.445 4.332 7.621 1 94.12 193 PRO A CA 1
ATOM 1559 C C . PRO A 1 193 ? -14.086 3.881 7.098 1 94.12 193 PRO A C 1
ATOM 1561 O O . PRO A 1 193 ? -13.523 4.516 6.203 1 94.12 193 PRO A O 1
ATOM 1564 N N . GLY A 1 194 ? -13.531 2.812 7.766 1 93.5 194 GLY A N 1
ATOM 1565 C CA . GLY A 1 194 ? -12.312 2.203 7.254 1 93.5 194 GLY A CA 1
ATOM 1566 C C . GLY A 1 194 ? -11.055 2.73 7.922 1 93.5 194 GLY A C 1
ATOM 1567 O O . GLY A 1 194 ? -9.945 2.457 7.465 1 93.5 194 GLY A O 1
ATOM 1568 N N . GLN A 1 195 ? -11.172 3.49 8.969 1 96.81 195 GLN A N 1
ATOM 1569 C CA . GLN A 1 195 ? -10.008 3.973 9.703 1 96.81 195 GLN A CA 1
ATOM 1570 C C . GLN A 1 195 ? -9.438 2.883 10.609 1 96.81 195 GLN A C 1
ATOM 1572 O O . GLN A 1 195 ? -10.188 2.104 11.195 1 96.81 195 GLN A O 1
ATOM 1577 N N . MET A 1 196 ? -8.188 2.893 10.688 1 97.12 196 MET A N 1
ATOM 1578 C CA . MET A 1 196 ? -7.473 2.088 11.672 1 97.12 196 MET A CA 1
ATOM 1579 C C . MET A 1 196 ? -7.184 2.902 12.93 1 97.12 196 MET A C 1
ATOM 1581 O O . MET A 1 196 ? -7.078 4.129 12.875 1 97.12 196 MET A O 1
ATOM 1585 N N . HIS A 1 197 ? -7.145 2.232 14.055 1 97.81 197 HIS A N 1
ATOM 1586 C CA . HIS A 1 197 ? -6.75 2.936 15.273 1 97.81 197 HIS A CA 1
ATOM 1587 C C . HIS A 1 197 ? -5.352 3.529 15.141 1 97.81 197 HIS A C 1
ATOM 1589 O O . HIS A 1 197 ? -4.457 2.896 14.578 1 97.81 197 HIS A O 1
ATOM 1595 N N . TYR A 1 198 ? -5.121 4.672 15.711 1 98 198 TYR A N 1
ATOM 1596 C CA . TYR A 1 198 ? -3.881 5.406 15.477 1 98 198 TYR A CA 1
ATOM 1597 C C . TYR A 1 198 ? -2.686 4.652 16.047 1 98 198 TYR A C 1
ATOM 1599 O O . TYR A 1 198 ? -1.597 4.676 15.469 1 98 198 TYR A O 1
ATOM 1607 N N . SER A 1 199 ? -2.846 3.986 17.156 1 97.19 199 SER A N 1
ATOM 1608 C CA . SER A 1 199 ? -1.749 3.238 17.766 1 97.19 199 SER A CA 1
ATOM 1609 C C . SER A 1 199 ? -1.291 2.1 16.859 1 97.19 199 SER A C 1
ATOM 1611 O O . SER A 1 199 ? -0.091 1.851 16.719 1 97.19 199 SER A O 1
ATOM 1613 N N . LYS A 1 200 ? -2.25 1.417 16.328 1 96.5 200 LYS A N 1
ATOM 1614 C CA . LYS A 1 200 ? -1.919 0.346 15.391 1 96.5 200 LYS A CA 1
ATOM 1615 C C . LYS A 1 200 ? -1.226 0.896 14.141 1 96.5 200 LYS A C 1
ATOM 1617 O O . LYS A 1 200 ? -0.232 0.332 13.68 1 96.5 200 LYS A O 1
ATOM 1622 N N . ALA A 1 201 ? -1.779 1.976 13.609 1 97.56 201 ALA A N 1
ATOM 1623 C CA . ALA A 1 201 ? -1.15 2.613 12.453 1 97.56 201 ALA A CA 1
ATOM 1624 C C . ALA A 1 201 ? 0.292 3.004 12.766 1 97.56 201 ALA A C 1
ATOM 1626 O O . ALA A 1 201 ? 1.188 2.793 11.938 1 97.56 201 ALA A O 1
ATOM 1627 N N . PHE A 1 202 ? 0.489 3.57 13.922 1 97 202 PHE A N 1
ATOM 1628 C CA . PHE A 1 202 ? 1.826 3.98 14.336 1 97 202 PHE A CA 1
ATOM 1629 C C . PHE A 1 202 ? 2.768 2.783 14.383 1 97 202 PHE A C 1
ATOM 1631 O O . PHE A 1 202 ? 3.896 2.854 13.891 1 97 202 PHE A O 1
ATOM 1638 N N . LYS A 1 203 ? 2.322 1.718 14.969 1 96.12 203 LYS A N 1
ATOM 1639 C CA . LYS A 1 203 ? 3.135 0.507 15.047 1 96.12 203 LYS A CA 1
ATOM 1640 C C . LYS A 1 203 ? 3.514 0.011 13.648 1 96.12 203 LYS A C 1
ATOM 1642 O O . LYS A 1 203 ? 4.668 -0.337 13.406 1 96.12 203 LYS A O 1
ATOM 1647 N N . ILE A 1 204 ? 2.576 -0.04 12.805 1 96.88 204 ILE A N 1
ATOM 1648 C CA . ILE A 1 204 ? 2.787 -0.531 11.445 1 96.88 204 ILE A CA 1
ATOM 1649 C C . ILE A 1 204 ? 3.795 0.362 10.727 1 96.88 204 ILE A C 1
ATOM 1651 O O . ILE A 1 204 ? 4.762 -0.13 10.141 1 96.88 204 ILE A O 1
ATOM 1655 N N . ILE A 1 205 ? 3.547 1.66 10.797 1 97.25 205 ILE A N 1
ATOM 1656 C CA . ILE A 1 205 ? 4.414 2.609 10.102 1 97.25 205 ILE A CA 1
ATOM 1657 C C . ILE A 1 205 ? 5.828 2.527 10.672 1 97.25 205 ILE A C 1
ATOM 1659 O O . ILE A 1 205 ? 6.809 2.584 9.922 1 97.25 205 ILE A O 1
ATOM 1663 N N . SER A 1 206 ? 5.938 2.43 11.961 1 95.75 206 SER A N 1
ATOM 1664 C CA . SER A 1 206 ? 7.242 2.271 12.594 1 95.75 206 SER A CA 1
ATOM 1665 C C . SER A 1 206 ? 7.953 1.017 12.102 1 95.75 206 SER A C 1
ATOM 1667 O O . SER A 1 206 ? 9.164 1.027 11.883 1 95.75 206 SER A O 1
ATOM 1669 N N . CYS A 1 207 ? 7.223 -0.016 11.906 1 95.31 207 CYS A N 1
ATOM 1670 C CA . CYS A 1 207 ? 7.773 -1.271 11.406 1 95.31 207 CYS A CA 1
ATOM 1671 C C . CYS A 1 207 ? 8.227 -1.132 9.961 1 95.31 207 CYS A C 1
ATOM 1673 O O . CYS A 1 207 ? 9.25 -1.704 9.57 1 95.31 207 CYS A O 1
ATOM 1675 N N . LEU A 1 208 ? 7.504 -0.405 9.203 1 96.44 208 LEU A N 1
ATOM 1676 C CA . LEU A 1 208 ? 7.773 -0.239 7.777 1 96.44 208 LEU A CA 1
ATOM 1677 C C . LEU A 1 208 ? 9.008 0.631 7.555 1 96.44 208 LEU A C 1
ATOM 1679 O O . LEU A 1 208 ? 9.805 0.362 6.656 1 96.44 208 LEU A O 1
ATOM 1683 N N . TYR A 1 209 ? 9.156 1.671 8.328 1 93.38 209 TYR A N 1
ATOM 1684 C CA . TYR A 1 209 ? 10.141 2.691 8 1 93.38 209 TYR A CA 1
ATOM 1685 C C . TYR A 1 209 ? 11.258 2.723 9.039 1 93.38 209 TYR A C 1
ATOM 1687 O O . TYR A 1 209 ? 12.125 3.604 9 1 93.38 209 TYR A O 1
ATOM 1695 N N . ASP A 1 210 ? 11.328 1.842 9.984 1 80.69 210 ASP A N 1
ATOM 1696 C CA . ASP A 1 210 ? 12.453 1.686 10.898 1 80.69 210 ASP A CA 1
ATOM 1697 C C . ASP A 1 210 ? 13.555 0.828 10.281 1 80.69 210 ASP A C 1
ATOM 1699 O O . ASP A 1 210 ? 13.266 -0.128 9.555 1 80.69 210 ASP A O 1
ATOM 1703 N N . MET B 1 1 ? -7.223 -11.039 2.342 1 81.56 1 MET B N 1
ATOM 1704 C CA . MET B 1 1 ? -6.285 -12.148 2.525 1 81.56 1 MET B CA 1
ATOM 1705 C C . MET B 1 1 ? -4.844 -11.648 2.504 1 81.56 1 MET B C 1
ATOM 1707 O O . MET B 1 1 ? -4.512 -10.734 1.746 1 81.56 1 MET B O 1
ATOM 1711 N N . ARG B 1 2 ? -3.961 -12.25 3.338 1 93.19 2 ARG B N 1
ATOM 1712 C CA . ARG B 1 2 ? -2.559 -11.859 3.439 1 93.19 2 ARG B CA 1
ATOM 1713 C C . ARG B 1 2 ? -1.761 -12.367 2.244 1 93.19 2 ARG B C 1
ATOM 1715 O O . ARG B 1 2 ? -1.926 -13.516 1.823 1 93.19 2 ARG B O 1
ATOM 1722 N N . PRO B 1 3 ? -1.027 -11.516 1.568 1 97.12 3 PRO B N 1
ATOM 1723 C CA . PRO B 1 3 ? -0.15 -12.016 0.508 1 97.12 3 PRO B CA 1
ATOM 1724 C C . PRO B 1 3 ? 0.899 -13 1.024 1 97.12 3 PRO B C 1
ATOM 1726 O O . PRO B 1 3 ? 1.353 -12.883 2.166 1 97.12 3 PRO B O 1
ATOM 1729 N N . LEU B 1 4 ? 1.23 -13.922 0.232 1 97.75 4 LEU B N 1
ATOM 1730 C CA . LEU B 1 4 ? 2.242 -14.914 0.6 1 97.75 4 LEU B CA 1
ATOM 1731 C C . LEU B 1 4 ? 3.643 -14.398 0.286 1 97.75 4 LEU B C 1
ATOM 1733 O O . LEU B 1 4 ? 3.857 -13.766 -0.75 1 97.75 4 LEU B O 1
ATOM 1737 N N . ILE B 1 5 ? 4.566 -14.711 1.122 1 98.44 5 ILE B N 1
ATOM 1738 C CA . ILE B 1 5 ? 5.957 -14.312 0.926 1 98.44 5 ILE B CA 1
ATOM 1739 C C . ILE B 1 5 ? 6.715 -15.422 0.197 1 98.44 5 ILE B C 1
ATOM 1741 O O . ILE B 1 5 ? 6.707 -16.578 0.629 1 98.44 5 ILE B O 1
ATOM 1745 N N . VAL B 1 6 ? 7.293 -15.07 -0.882 1 98.81 6 VAL B N 1
ATOM 1746 C CA . VAL B 1 6 ? 8.156 -15.977 -1.625 1 98.81 6 VAL B CA 1
ATOM 1747 C C . VAL B 1 6 ? 9.617 -15.578 -1.437 1 98.81 6 VAL B C 1
ATOM 1749 O O . VAL B 1 6 ? 10 -14.438 -1.724 1 98.81 6 VAL B O 1
ATOM 1752 N N . ALA B 1 7 ? 10.445 -16.453 -0.949 1 98.75 7 ALA B N 1
ATOM 1753 C CA . ALA B 1 7 ? 11.883 -16.219 -0.842 1 98.75 7 ALA B CA 1
ATOM 1754 C C . ALA B 1 7 ? 12.617 -16.766 -2.061 1 98.75 7 ALA B C 1
ATOM 1756 O O . ALA B 1 7 ? 12.688 -17.984 -2.258 1 98.75 7 ALA B O 1
ATOM 1757 N N . SER B 1 8 ? 13.133 -15.891 -2.84 1 98.75 8 SER B N 1
ATOM 1758 C CA . SER B 1 8 ? 13.852 -16.297 -4.043 1 98.75 8 SER B CA 1
ATOM 1759 C C . SER B 1 8 ? 15.312 -16.609 -3.734 1 98.75 8 SER B C 1
ATOM 1761 O O . SER B 1 8 ? 16.047 -15.742 -3.238 1 98.75 8 SER B O 1
ATOM 1763 N N . LEU B 1 9 ? 15.703 -17.75 -4.039 1 98.56 9 LEU B N 1
ATOM 1764 C CA . LEU B 1 9 ? 17.031 -18.266 -3.717 1 98.56 9 LEU B CA 1
ATOM 1765 C C . LEU B 1 9 ? 17.797 -18.641 -4.984 1 98.56 9 LEU B C 1
ATOM 1767 O O . LEU B 1 9 ? 17.422 -19.578 -5.688 1 98.56 9 LEU B O 1
ATOM 1771 N N . PRO B 1 10 ? 18.891 -17.922 -5.312 1 98.38 10 PRO B N 1
ATOM 1772 C CA . PRO B 1 10 ? 19.734 -18.391 -6.41 1 98.38 10 PRO B CA 1
ATOM 1773 C C . PRO B 1 10 ? 20.391 -19.734 -6.117 1 98.38 10 PRO B C 1
ATOM 1775 O O . PRO B 1 10 ? 20.906 -19.953 -5.02 1 98.38 10 PRO B O 1
ATOM 1778 N N . ILE B 1 11 ? 20.359 -20.625 -7.055 1 98.25 11 ILE B N 1
ATOM 1779 C CA . ILE B 1 11 ? 21.016 -21.922 -6.914 1 98.25 11 ILE B CA 1
ATOM 1780 C C . ILE B 1 11 ? 22.188 -22 -7.879 1 98.25 11 ILE B C 1
ATOM 1782 O O . ILE B 1 11 ? 22.016 -22.25 -9.07 1 98.25 11 ILE B O 1
ATOM 1786 N N . TYR B 1 12 ? 23.359 -21.891 -7.379 1 97.62 12 TYR B N 1
ATOM 1787 C CA . TYR B 1 12 ? 24.562 -21.922 -8.203 1 97.62 12 TYR B CA 1
ATOM 1788 C C . TYR B 1 12 ? 25.078 -23.344 -8.367 1 97.62 12 TYR B C 1
ATOM 1790 O O . TYR B 1 12 ? 25.672 -23.688 -9.391 1 97.62 12 TYR B O 1
ATOM 1798 N N . LYS B 1 13 ? 24.875 -24.078 -7.316 1 97.12 13 LYS B N 1
ATOM 1799 C CA . LYS B 1 13 ? 25.281 -25.469 -7.254 1 97.12 13 LYS B CA 1
ATOM 1800 C C . LYS B 1 13 ? 24.375 -26.281 -6.348 1 97.12 13 LYS B C 1
ATOM 1802 O O . LYS B 1 13 ? 23.531 -25.719 -5.641 1 97.12 13 LYS B O 1
ATOM 1807 N N . GLU B 1 14 ? 24.5 -27.594 -6.367 1 97 14 GLU B N 1
ATOM 1808 C CA . GLU B 1 14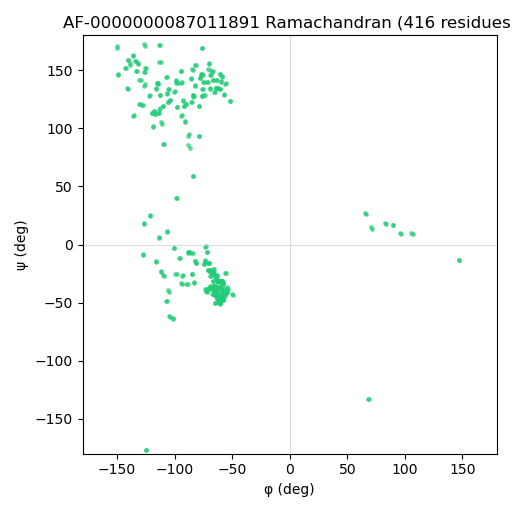 ? 23.641 -28.516 -5.637 1 97 14 GLU B CA 1
ATOM 1809 C C . GLU B 1 14 ? 23.609 -28.172 -4.148 1 97 14 GLU B C 1
ATOM 1811 O O . GLU B 1 14 ? 22.562 -28.25 -3.512 1 97 14 GLU B O 1
ATOM 1816 N N . ASP B 1 15 ? 24.719 -27.781 -3.598 1 96.56 15 ASP B N 1
ATOM 1817 C CA . ASP B 1 15 ? 24.828 -27.516 -2.166 1 96.56 15 ASP B CA 1
ATOM 1818 C C . ASP B 1 15 ? 23.922 -26.359 -1.755 1 96.56 15 ASP B C 1
ATOM 1820 O O . ASP B 1 15 ? 23.531 -26.25 -0.593 1 96.56 15 ASP B O 1
ATOM 1824 N N . ASP B 1 16 ? 23.641 -25.469 -2.666 1 97.5 16 ASP B N 1
ATOM 1825 C CA . ASP B 1 16 ? 22.812 -24.312 -2.361 1 97.5 16 ASP B CA 1
ATOM 1826 C C . ASP B 1 16 ? 21.375 -24.734 -2.031 1 97.5 16 ASP B C 1
ATOM 1828 O O . ASP B 1 16 ? 20.625 -23.984 -1.423 1 97.5 16 ASP B O 1
ATOM 1832 N N . LEU B 1 17 ? 20.953 -25.938 -2.461 1 98 17 LEU B N 1
ATOM 1833 C CA . LEU B 1 17 ? 19.625 -26.453 -2.148 1 98 17 LEU B CA 1
ATOM 1834 C C . LEU B 1 17 ? 19.422 -26.531 -0.64 1 98 17 LEU B C 1
ATOM 1836 O O . LEU B 1 17 ? 18.312 -26.312 -0.148 1 98 17 LEU B O 1
ATOM 1840 N N . LEU B 1 18 ? 20.469 -26.812 0.082 1 97.38 18 LEU B N 1
ATOM 1841 C CA . LEU B 1 18 ? 20.391 -26.969 1.53 1 97.38 18 LEU B CA 1
ATOM 1842 C C . LEU B 1 18 ? 20 -25.641 2.195 1 97.38 18 LEU B C 1
ATOM 1844 O O . LEU B 1 18 ? 19.375 -25.641 3.262 1 97.38 18 LEU B O 1
ATOM 1848 N N . LYS B 1 19 ? 20.344 -24.562 1.529 1 97.44 19 LYS B N 1
ATOM 1849 C CA . LYS B 1 19 ? 20 -23.25 2.061 1 97.44 19 LYS B CA 1
ATOM 1850 C C . LYS B 1 19 ? 18.484 -23.062 2.135 1 97.44 19 LYS B C 1
ATOM 1852 O O . LYS B 1 19 ? 18 -22.328 3.002 1 97.44 19 LYS B O 1
ATOM 1857 N N . ALA B 1 20 ? 17.766 -23.641 1.263 1 97.12 20 ALA B N 1
ATOM 1858 C CA . ALA B 1 20 ? 16.312 -23.547 1.242 1 97.12 20 ALA B CA 1
ATOM 1859 C C . ALA B 1 20 ? 15.703 -24.062 2.541 1 97.12 20 ALA B C 1
ATOM 1861 O O . ALA B 1 20 ? 14.68 -23.562 3.012 1 97.12 20 ALA B O 1
ATOM 1862 N N . ARG B 1 21 ? 16.359 -25.031 3.145 1 95.88 21 ARG B N 1
ATOM 1863 C CA . ARG B 1 21 ? 15.859 -25.672 4.363 1 95.88 21 ARG B CA 1
ATOM 1864 C C . ARG B 1 21 ? 15.922 -24.703 5.539 1 95.88 21 ARG B C 1
ATOM 1866 O O . ARG B 1 21 ? 15.203 -24.875 6.531 1 95.88 21 ARG B O 1
ATOM 1873 N N . ASN B 1 22 ? 16.781 -23.75 5.41 1 95.5 22 ASN B N 1
ATOM 1874 C CA . ASN B 1 22 ? 16.969 -22.812 6.508 1 95.5 22 ASN B CA 1
ATOM 1875 C C . ASN B 1 22 ? 16 -21.625 6.422 1 95.5 22 ASN B C 1
ATOM 1877 O O . ASN B 1 22 ? 15.969 -20.797 7.32 1 95.5 22 ASN B O 1
ATOM 1881 N N . ILE B 1 23 ? 15.266 -21.562 5.348 1 96.44 23 ILE B N 1
ATOM 1882 C CA . ILE B 1 23 ? 14.305 -20.484 5.152 1 96.44 23 ILE B CA 1
ATOM 1883 C C . ILE B 1 23 ? 12.961 -20.859 5.766 1 96.44 23 ILE B C 1
ATOM 1885 O O . ILE B 1 23 ? 12.117 -21.469 5.102 1 96.44 23 ILE B O 1
ATOM 1889 N N . LYS B 1 24 ? 12.688 -20.5 6.973 1 92 24 LYS B N 1
ATOM 1890 C CA . LYS B 1 24 ? 11.523 -20.984 7.711 1 92 24 LYS B CA 1
ATOM 1891 C C . LYS B 1 24 ? 10.383 -19.969 7.656 1 92 24 LYS B C 1
ATOM 1893 O O . LYS B 1 24 ? 9.211 -20.344 7.719 1 92 24 LYS B O 1
ATOM 1898 N N . GLU B 1 25 ? 10.68 -18.719 7.469 1 95 25 GLU B N 1
ATOM 1899 C CA . GLU B 1 25 ? 9.688 -17.656 7.621 1 95 25 GLU B CA 1
ATOM 1900 C C . GLU B 1 25 ? 8.883 -17.469 6.344 1 95 25 GLU B C 1
ATOM 1902 O O . GLU B 1 25 ? 7.75 -16.984 6.383 1 95 25 GLU B O 1
ATOM 1907 N N . ALA B 1 26 ? 9.414 -17.828 5.199 1 97.12 26 ALA B N 1
ATOM 1908 C CA . ALA B 1 26 ? 8.75 -17.609 3.92 1 97.12 26 ALA B CA 1
ATOM 1909 C C . ALA B 1 26 ? 7.645 -18.641 3.697 1 97.12 26 ALA B C 1
ATOM 1911 O O . ALA B 1 26 ? 7.742 -19.781 4.164 1 97.12 26 ALA B O 1
ATOM 1912 N N . ASP B 1 27 ? 6.605 -18.234 3.051 1 98 27 ASP B N 1
ATOM 1913 C CA . ASP B 1 27 ? 5.512 -19.141 2.717 1 98 27 ASP B CA 1
ATOM 1914 C C . ASP B 1 27 ? 5.914 -20.109 1.594 1 98 27 ASP B C 1
ATOM 1916 O O . ASP B 1 27 ? 5.508 -21.266 1.59 1 98 27 ASP B O 1
ATOM 1920 N N . MET B 1 28 ? 6.645 -19.609 0.646 1 98.5 28 MET B N 1
ATOM 1921 C CA . MET B 1 28 ? 7.18 -20.391 -0.475 1 98.5 28 MET B CA 1
ATOM 1922 C C . MET B 1 28 ? 8.641 -20.031 -0.73 1 98.5 28 MET B C 1
ATOM 1924 O O . MET B 1 28 ? 9.125 -19 -0.257 1 98.5 28 MET B O 1
ATOM 1928 N N . ILE B 1 29 ? 9.281 -20.922 -1.46 1 98.75 29 ILE B N 1
ATOM 1929 C CA . ILE B 1 29 ? 10.68 -20.719 -1.826 1 98.75 29 ILE B CA 1
ATOM 1930 C C . ILE B 1 29 ? 10.844 -20.891 -3.334 1 98.75 29 ILE B C 1
ATOM 1932 O O . ILE B 1 29 ? 10.516 -21.938 -3.889 1 98.75 29 ILE B O 1
ATOM 1936 N N . GLU B 1 30 ? 11.289 -19.891 -3.951 1 98.88 30 GLU B N 1
ATOM 1937 C CA . GLU B 1 30 ? 11.617 -19.969 -5.371 1 98.88 30 GLU B CA 1
ATOM 1938 C C . GLU B 1 30 ? 13.078 -20.391 -5.57 1 98.88 30 GLU B C 1
ATOM 1940 O O . GLU B 1 30 ? 13.992 -19.734 -5.07 1 98.88 30 GLU B O 1
ATOM 1945 N N . LEU B 1 31 ? 13.289 -21.438 -6.219 1 98.75 31 LEU B N 1
ATOM 1946 C CA . LEU B 1 31 ? 14.625 -21.844 -6.637 1 98.75 31 LEU B CA 1
ATOM 1947 C C . LEU B 1 31 ? 14.953 -21.297 -8.023 1 98.75 31 LEU B C 1
ATOM 1949 O O . LEU B 1 31 ? 14.406 -21.766 -9.023 1 98.75 31 LEU B O 1
ATOM 1953 N N . ARG B 1 32 ? 15.766 -20.344 -8.062 1 98.56 32 ARG B N 1
ATOM 1954 C CA . ARG B 1 32 ? 16.25 -19.812 -9.344 1 98.56 32 ARG B CA 1
ATOM 1955 C C . ARG B 1 32 ? 17.344 -20.703 -9.922 1 98.56 32 ARG B C 1
ATOM 1957 O O . ARG B 1 32 ? 18.531 -20.5 -9.641 1 98.56 32 ARG B O 1
ATOM 1964 N N . LEU B 1 33 ? 16.922 -21.594 -10.742 1 98.69 33 LEU B N 1
ATOM 1965 C CA . LEU B 1 33 ? 17.812 -22.625 -11.273 1 98.69 33 LEU B CA 1
ATOM 1966 C C . LEU B 1 33 ? 18.625 -22.078 -12.445 1 98.69 33 LEU B C 1
ATOM 1968 O O . LEU B 1 33 ? 19.625 -22.672 -12.844 1 98.69 33 LEU B O 1
ATOM 1972 N N . ASP B 1 34 ? 18.188 -20.953 -12.977 1 98.44 34 ASP B N 1
ATOM 1973 C CA . ASP B 1 34 ? 18.891 -20.328 -14.094 1 98.44 34 ASP B CA 1
ATOM 1974 C C . ASP B 1 34 ? 20.203 -19.688 -13.625 1 98.44 34 ASP B C 1
ATOM 1976 O O . ASP B 1 34 ? 20.969 -19.172 -14.445 1 98.44 34 ASP B O 1
ATOM 1980 N N . TYR B 1 35 ? 20.531 -19.734 -12.367 1 98.12 35 TYR B N 1
ATOM 1981 C CA . TYR B 1 35 ? 21.781 -19.188 -11.852 1 98.12 35 TYR B CA 1
ATOM 1982 C C . TYR B 1 35 ? 22.906 -20.203 -11.969 1 98.12 35 TYR B C 1
ATOM 1984 O O . TYR B 1 35 ? 24.062 -19.891 -11.695 1 98.12 35 TYR B O 1
ATOM 1992 N N . SER B 1 36 ? 22.578 -21.406 -12.352 1 97.06 36 SER B N 1
ATOM 1993 C CA . SER B 1 36 ? 23.578 -22.422 -12.648 1 97.06 36 SER B CA 1
ATOM 1994 C C . SER B 1 36 ? 23.688 -22.672 -14.148 1 97.06 36 SER B C 1
ATOM 1996 O O . SER B 1 36 ? 22.688 -22.703 -14.852 1 97.06 36 SER B O 1
ATOM 1998 N N . GLN B 1 37 ? 24.906 -22.922 -14.586 1 93.69 37 GLN B N 1
ATOM 1999 C CA . GLN B 1 37 ? 25.109 -23.219 -16 1 93.69 37 GLN B CA 1
ATOM 2000 C C . GLN B 1 37 ? 24.469 -24.547 -16.391 1 93.69 37 GLN B C 1
ATOM 2002 O O . GLN B 1 37 ? 23.906 -24.656 -17.484 1 93.69 37 GLN B O 1
ATOM 2007 N N . LYS B 1 38 ? 24.625 -25.5 -15.539 1 95.06 38 LYS B N 1
ATOM 2008 C CA . LYS B 1 38 ? 23.953 -26.781 -15.719 1 95.06 38 LYS B CA 1
ATOM 2009 C C . LYS B 1 38 ? 22.797 -26.938 -14.734 1 95.06 38 LYS B C 1
ATOM 2011 O O . LYS B 1 38 ? 22.969 -26.766 -13.531 1 95.06 38 LYS B O 1
ATOM 2016 N N . LEU B 1 39 ? 21.641 -27.312 -15.289 1 97.25 39 LEU B N 1
ATOM 2017 C CA . LEU B 1 39 ? 20.469 -27.453 -14.438 1 97.25 39 LEU B CA 1
ATOM 2018 C C . LEU B 1 39 ? 20.672 -28.578 -13.422 1 97.25 39 LEU B C 1
ATOM 2020 O O . LEU B 1 39 ? 21.125 -29.672 -13.773 1 97.25 39 LEU B O 1
ATOM 2024 N N . ILE B 1 40 ? 20.328 -28.312 -12.219 1 97.56 40 ILE B N 1
ATOM 2025 C CA . ILE B 1 40 ? 20.297 -29.328 -11.18 1 97.56 40 ILE B CA 1
ATOM 2026 C C . ILE B 1 40 ? 19.156 -30.312 -11.461 1 97.56 40 ILE B C 1
ATOM 2028 O O . ILE B 1 40 ? 18.031 -29.891 -11.758 1 97.56 40 ILE B O 1
ATOM 2032 N N . SER B 1 41 ? 19.422 -31.609 -11.352 1 97.31 41 SER B N 1
ATOM 2033 C CA . SER B 1 41 ? 18.406 -32.594 -11.68 1 97.31 41 SER B CA 1
ATOM 2034 C C . SER B 1 41 ? 17.25 -32.562 -10.688 1 97.31 41 SER B C 1
ATOM 2036 O O . SER B 1 41 ? 17.438 -32.25 -9.508 1 97.31 41 SER B O 1
ATOM 2038 N N . LEU B 1 42 ? 16.047 -32.875 -11.141 1 98.25 42 LEU B N 1
ATOM 2039 C CA . LEU B 1 42 ? 14.859 -32.969 -10.289 1 98.25 42 LEU B CA 1
ATOM 2040 C C . LEU B 1 42 ? 15.039 -34.031 -9.195 1 98.25 42 LEU B C 1
ATOM 2042 O O . LEU B 1 42 ? 14.547 -33.844 -8.078 1 98.25 42 LEU B O 1
ATOM 2046 N N . GLU B 1 43 ? 15.766 -35.031 -9.562 1 97.5 43 GLU B N 1
ATOM 2047 C CA . GLU B 1 43 ? 16.047 -36.094 -8.602 1 97.5 43 GLU B CA 1
ATOM 2048 C C . GLU B 1 43 ? 16.797 -35.562 -7.395 1 97.5 43 GLU B C 1
ATOM 2050 O O . GLU B 1 43 ? 16.484 -35.906 -6.254 1 97.5 43 GLU B O 1
ATOM 2055 N N . LYS B 1 44 ? 17.781 -34.75 -7.645 1 97.69 44 LYS B N 1
ATOM 2056 C CA . LYS B 1 44 ? 18.562 -34.156 -6.562 1 97.69 44 LYS B CA 1
ATOM 2057 C C . LYS B 1 44 ? 17.703 -33.219 -5.719 1 97.69 44 LYS B C 1
ATOM 2059 O O . LYS B 1 44 ? 17.828 -33.188 -4.492 1 97.69 44 LYS B O 1
ATOM 2064 N N . ILE B 1 45 ? 16.828 -32.469 -6.34 1 98.5 45 ILE B N 1
ATOM 2065 C CA . ILE B 1 45 ? 15.938 -31.547 -5.629 1 98.5 45 ILE B CA 1
ATOM 2066 C C . ILE B 1 45 ? 15 -32.344 -4.727 1 98.5 45 ILE B C 1
ATOM 2068 O O . ILE B 1 45 ? 14.82 -32.031 -3.555 1 98.5 45 ILE B O 1
ATOM 2072 N N . LYS B 1 46 ? 14.477 -33.438 -5.219 1 98 46 LYS B N 1
ATOM 2073 C CA . LYS B 1 46 ? 13.586 -34.281 -4.441 1 98 46 LYS B CA 1
ATOM 2074 C C . LYS B 1 46 ? 14.32 -34.906 -3.264 1 98 46 LYS B C 1
ATOM 2076 O O . LYS B 1 46 ? 13.773 -35 -2.164 1 98 46 LYS B O 1
ATOM 2081 N N . GLU B 1 47 ? 15.5 -35.344 -3.568 1 97.44 47 GLU B N 1
ATOM 2082 C CA . GLU B 1 47 ? 16.312 -35.969 -2.527 1 97.44 47 GLU B CA 1
ATOM 2083 C C . GLU B 1 47 ? 16.562 -35 -1.366 1 97.44 47 GLU B C 1
ATOM 2085 O O . GLU B 1 47 ? 16.469 -35.406 -0.201 1 97.44 47 GLU B O 1
ATOM 2090 N N . ILE B 1 48 ? 16.828 -33.781 -1.661 1 97.56 48 ILE B N 1
ATOM 2091 C CA . ILE B 1 48 ? 17.281 -32.844 -0.651 1 97.56 48 ILE B CA 1
ATOM 2092 C C . ILE B 1 48 ? 16.078 -32.062 -0.083 1 97.56 48 ILE B C 1
ATOM 2094 O O . ILE B 1 48 ? 16.031 -31.781 1.114 1 97.56 48 ILE B O 1
ATOM 2098 N N . LEU B 1 49 ? 15.055 -31.797 -0.963 1 98 49 LEU B N 1
ATOM 2099 C CA . LEU B 1 49 ? 13.992 -30.875 -0.564 1 98 49 LEU B CA 1
ATOM 2100 C C . LEU B 1 49 ? 12.617 -31.531 -0.742 1 98 49 LEU B C 1
ATOM 2102 O O . LEU B 1 49 ? 11.602 -30.828 -0.807 1 98 49 LEU B O 1
ATOM 2106 N N . GLY B 1 50 ? 12.57 -32.812 -0.852 1 96.88 50 GLY B N 1
ATOM 2107 C CA . GLY B 1 50 ? 11.328 -33.5 -1.138 1 96.88 50 GLY B CA 1
ATOM 2108 C C . GLY B 1 50 ? 10.211 -33.156 -0.166 1 96.88 50 GLY B C 1
ATOM 2109 O O . GLY B 1 50 ? 9.047 -33.062 -0.562 1 96.88 50 GLY B O 1
ATOM 2110 N N . ASP B 1 51 ? 10.492 -33 1.087 1 96.69 51 ASP B N 1
ATOM 2111 C CA . ASP B 1 51 ? 9.508 -32.688 2.127 1 96.69 51 ASP B CA 1
ATOM 2112 C C . ASP B 1 51 ? 8.984 -31.266 2.006 1 96.69 51 ASP B C 1
ATOM 2114 O O . ASP B 1 51 ? 7.965 -30.922 2.604 1 96.69 51 ASP B O 1
ATOM 2118 N N . LEU B 1 52 ? 9.688 -30.422 1.233 1 97.31 52 LEU B N 1
ATOM 2119 C CA . LEU B 1 52 ? 9.297 -29.031 1.028 1 97.31 52 LEU B CA 1
ATOM 2120 C C . LEU B 1 52 ? 8.719 -28.828 -0.371 1 97.31 52 LEU B C 1
ATOM 2122 O O . LEU B 1 52 ? 8.477 -27.688 -0.787 1 97.31 52 LEU B O 1
ATOM 2126 N N . LYS B 1 53 ? 8.453 -29.844 -1.069 1 97.5 53 LYS B N 1
ATOM 2127 C CA . LYS B 1 53 ? 8.102 -29.797 -2.486 1 97.5 53 LYS B CA 1
ATOM 2128 C C . LYS B 1 53 ? 6.922 -28.859 -2.732 1 97.5 53 LYS B C 1
ATOM 2130 O O . LYS B 1 53 ? 6.941 -28.062 -3.676 1 97.5 53 LYS B O 1
ATOM 2135 N N . GLU B 1 54 ? 5.938 -28.891 -1.854 1 96 54 GLU B N 1
ATOM 2136 C CA . GLU B 1 54 ? 4.707 -28.125 -2.051 1 96 54 GLU B CA 1
ATOM 2137 C C . GLU B 1 54 ? 4.961 -26.625 -1.889 1 96 54 GLU B C 1
ATOM 2139 O O . GLU B 1 54 ? 4.133 -25.812 -2.293 1 96 54 GLU B O 1
ATOM 2144 N N . LYS B 1 55 ? 6.113 -26.234 -1.284 1 97.38 55 LYS B N 1
ATOM 2145 C CA . LYS B 1 55 ? 6.457 -24.844 -1.039 1 97.38 55 LYS B CA 1
ATOM 2146 C C . LYS B 1 55 ? 7.441 -24.328 -2.086 1 97.38 55 LYS B C 1
ATOM 2148 O O . LYS B 1 55 ? 7.797 -23.156 -2.084 1 97.38 55 LYS B O 1
ATOM 2153 N N . LEU B 1 56 ? 7.828 -25.219 -2.934 1 98.75 56 LEU B N 1
ATOM 2154 C CA . LEU B 1 56 ? 8.883 -24.844 -3.869 1 98.75 56 LEU B CA 1
ATOM 2155 C C . LEU B 1 56 ? 8.297 -24.328 -5.18 1 98.75 56 LEU B C 1
ATOM 2157 O O . LEU B 1 56 ? 7.297 -24.859 -5.664 1 98.75 56 LEU B O 1
ATOM 2161 N N . ILE B 1 57 ? 8.867 -23.312 -5.734 1 98.88 57 ILE B N 1
ATOM 2162 C CA . ILE B 1 57 ? 8.664 -22.844 -7.102 1 98.88 57 ILE B CA 1
ATOM 2163 C C . ILE B 1 57 ? 9.953 -23 -7.902 1 98.88 57 ILE B C 1
ATOM 2165 O O . ILE B 1 57 ? 10.969 -22.375 -7.59 1 98.88 57 ILE B O 1
ATOM 2169 N N . LEU B 1 58 ? 9.961 -23.844 -8.859 1 98.88 58 LEU B N 1
ATOM 2170 C CA . LEU B 1 58 ? 11.125 -23.984 -9.734 1 98.88 58 LEU B CA 1
ATOM 2171 C C . LEU B 1 58 ? 11.094 -22.938 -10.844 1 98.88 58 LEU B C 1
ATOM 2173 O O . LEU B 1 58 ? 10.094 -22.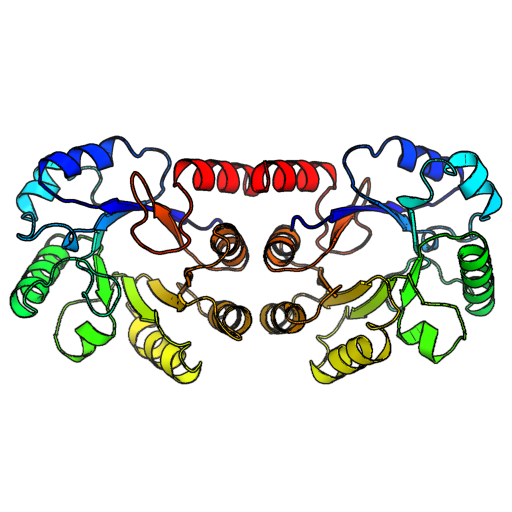797 -11.547 1 98.88 58 LEU B O 1
ATOM 2177 N N . THR B 1 59 ? 12.172 -22.203 -11 1 98.88 59 THR B N 1
ATOM 2178 C CA . THR B 1 59 ? 12.211 -21.156 -12.016 1 98.88 59 THR B CA 1
ATOM 2179 C C . THR B 1 59 ? 13.484 -21.281 -12.859 1 98.88 59 THR B C 1
ATOM 2181 O O . THR B 1 59 ? 14.586 -21.312 -12.32 1 98.88 59 THR B O 1
ATOM 2184 N N . ILE B 1 60 ? 13.344 -21.453 -14.109 1 98.69 60 ILE B N 1
ATOM 2185 C CA . ILE B 1 60 ? 14.398 -21.281 -15.102 1 98.69 60 ILE B CA 1
ATOM 2186 C C . ILE B 1 60 ? 14.125 -20.047 -15.938 1 98.69 60 ILE B C 1
ATOM 2188 O O . ILE B 1 60 ? 13.492 -20.125 -16.984 1 98.69 60 ILE B O 1
ATOM 2192 N N . ARG B 1 61 ? 14.57 -18.938 -15.445 1 98.25 61 ARG B N 1
ATOM 2193 C CA . ARG B 1 61 ? 14.211 -17.641 -16 1 98.25 61 ARG B CA 1
ATOM 2194 C C . ARG B 1 61 ? 14.969 -17.375 -17.297 1 98.25 61 ARG B C 1
ATOM 2196 O O . ARG B 1 61 ? 16.172 -17.625 -17.375 1 98.25 61 ARG B O 1
ATOM 2203 N N . ASP B 1 62 ? 14.25 -16.922 -18.266 1 97 62 ASP B N 1
ATOM 2204 C CA . ASP B 1 62 ? 14.859 -16.547 -19.547 1 97 62 ASP B CA 1
ATOM 2205 C C . ASP B 1 62 ? 15.773 -15.336 -19.375 1 97 62 ASP B C 1
ATOM 2207 O O . ASP B 1 62 ? 15.422 -14.383 -18.688 1 97 62 ASP B O 1
ATOM 2211 N N . VAL B 1 63 ? 16.891 -15.328 -20.062 1 96.81 63 VAL B N 1
ATOM 2212 C CA . VAL B 1 63 ? 17.859 -14.242 -19.953 1 96.81 63 VAL B CA 1
ATOM 2213 C C . VAL B 1 63 ? 17.219 -12.93 -20.406 1 96.81 63 VAL B C 1
ATOM 2215 O O . VAL B 1 63 ? 17.562 -11.859 -19.906 1 96.81 63 VAL B O 1
ATOM 2218 N N . ASN B 1 64 ? 16.297 -12.938 -21.328 1 95.06 64 ASN B N 1
ATOM 2219 C CA . ASN B 1 64 ? 15.625 -11.734 -21.812 1 95.06 64 ASN B CA 1
ATOM 2220 C C . ASN B 1 64 ? 14.633 -11.188 -20.797 1 95.06 64 ASN B C 1
ATOM 2222 O O . ASN B 1 64 ? 14.148 -10.062 -20.938 1 95.06 64 ASN B O 1
ATOM 2226 N N . GLU B 1 65 ? 14.359 -12 -19.828 1 97 65 GLU B N 1
ATOM 2227 C CA . GLU B 1 65 ? 13.406 -11.57 -18.812 1 97 65 GLU B CA 1
ATOM 2228 C C . GLU B 1 65 ? 14.031 -11.586 -17.422 1 97 65 GLU B C 1
ATOM 2230 O O . GLU B 1 65 ? 13.352 -11.844 -16.422 1 97 65 GLU B O 1
ATOM 2235 N N . GLY B 1 66 ? 15.32 -11.469 -17.359 1 95.88 66 GLY B N 1
ATOM 2236 C CA . GLY B 1 66 ? 15.984 -11.289 -16.062 1 95.88 66 GLY B CA 1
ATOM 2237 C C . GLY B 1 66 ? 16.719 -12.531 -15.602 1 95.88 66 GLY B C 1
ATOM 2238 O O . GLY B 1 66 ? 17.141 -12.602 -14.445 1 95.88 66 GLY B O 1
ATOM 2239 N N . GLY B 1 67 ? 16.859 -13.57 -16.469 1 97.69 67 GLY B N 1
ATOM 2240 C CA . GLY B 1 67 ? 17.641 -14.742 -16.141 1 97.69 67 GLY B CA 1
ATOM 2241 C C . GLY B 1 67 ? 19.141 -14.508 -16.234 1 97.69 67 GLY B C 1
ATOM 2242 O O . GLY B 1 67 ? 19.578 -13.461 -16.734 1 97.69 67 GLY B O 1
ATOM 2243 N N . VAL B 1 68 ? 19.859 -15.461 -15.727 1 97.75 68 VAL B N 1
ATOM 2244 C CA . VAL B 1 68 ? 21.297 -15.273 -15.664 1 97.75 68 VAL B CA 1
ATOM 2245 C C . VAL B 1 68 ? 21.969 -16.109 -16.75 1 97.75 68 VAL B C 1
ATOM 2247 O O . VAL B 1 68 ? 22.516 -15.547 -17.703 1 97.75 68 VAL B O 1
ATOM 2250 N N . TYR B 1 69 ? 21.844 -17.406 -16.734 1 97.75 69 TYR B N 1
ATOM 2251 C CA . TYR B 1 69 ? 22.438 -18.266 -17.75 1 97.75 69 TYR B CA 1
ATOM 2252 C C . TYR B 1 69 ? 21.406 -18.656 -18.797 1 97.75 69 TYR B C 1
ATOM 2254 O O . TYR B 1 69 ? 20.266 -18.969 -18.469 1 97.75 69 TYR B O 1
ATOM 2262 N N . LYS B 1 70 ? 21.844 -18.703 -19.984 1 96.81 70 LYS B N 1
ATOM 2263 C CA . LYS B 1 70 ? 20.984 -19.188 -21.062 1 96.81 70 LYS B CA 1
ATOM 2264 C C . LYS B 1 70 ? 20.922 -20.703 -21.062 1 96.81 70 LYS B C 1
ATOM 2266 O O . LYS B 1 70 ? 21.938 -21.375 -21.219 1 96.81 70 LYS B O 1
ATOM 2271 N N . ILE B 1 71 ? 19.797 -21.203 -20.891 1 96.75 71 ILE B N 1
ATOM 2272 C CA . ILE B 1 71 ? 19.516 -22.641 -21.016 1 96.75 71 ILE B CA 1
ATOM 2273 C C . ILE B 1 71 ? 18.766 -22.906 -22.312 1 96.75 71 ILE B C 1
ATOM 2275 O O . ILE B 1 71 ? 17.859 -22.156 -22.688 1 96.75 71 ILE B O 1
ATOM 2279 N N . ALA B 1 72 ? 19.203 -23.922 -23.031 1 96.69 72 ALA B N 1
ATOM 2280 C CA . ALA B 1 72 ? 18.547 -24.25 -24.297 1 96.69 72 ALA B CA 1
ATOM 2281 C C . ALA B 1 72 ? 17.047 -24.469 -24.094 1 96.69 72 ALA B C 1
ATOM 2283 O O . ALA B 1 72 ? 16.641 -25.125 -23.141 1 96.69 72 ALA B O 1
ATOM 2284 N N . ASP B 1 73 ? 16.297 -23.953 -25.016 1 97.25 73 ASP B N 1
ATOM 2285 C CA . ASP B 1 73 ? 14.852 -24.016 -24.906 1 97.25 73 ASP B CA 1
ATOM 2286 C C . ASP B 1 73 ? 14.367 -25.469 -24.781 1 97.25 73 ASP B C 1
ATOM 2288 O O . ASP B 1 73 ? 13.469 -25.75 -23.984 1 97.25 73 ASP B O 1
ATOM 2292 N N . SER B 1 74 ? 14.992 -26.328 -25.531 1 97.69 74 SER B N 1
ATOM 2293 C CA . SER B 1 74 ? 14.586 -27.734 -25.5 1 97.69 74 SER B CA 1
ATOM 2294 C C . SER B 1 74 ? 14.883 -28.375 -24.156 1 97.69 74 SER B C 1
ATOM 2296 O O . SER B 1 74 ? 14.102 -29.188 -23.656 1 97.69 74 SER B O 1
ATOM 2298 N N . GLU B 1 75 ? 16.016 -27.984 -23.578 1 97.75 75 GLU B N 1
ATOM 2299 C CA . GLU B 1 75 ? 16.375 -28.469 -22.25 1 97.75 75 GLU B CA 1
ATOM 2300 C C . GLU B 1 75 ? 15.406 -27.953 -21.188 1 97.75 75 GLU B C 1
ATOM 2302 O O . GLU B 1 75 ? 14.945 -28.719 -20.344 1 97.75 75 GLU B O 1
ATOM 2307 N N . LYS B 1 76 ? 15.062 -26.688 -21.281 1 98.19 76 LYS B N 1
ATOM 2308 C CA . LYS B 1 76 ? 14.086 -26.094 -20.375 1 98.19 76 LYS B CA 1
ATOM 2309 C C . LYS B 1 76 ? 12.719 -26.766 -20.516 1 98.19 76 LYS B C 1
ATOM 2311 O O . LYS B 1 76 ? 12.094 -27.125 -19.516 1 98.19 76 LYS B O 1
ATOM 2316 N N . ALA B 1 77 ? 12.305 -26.969 -21.75 1 98.69 77 ALA B N 1
ATOM 2317 C CA . ALA B 1 77 ? 11.008 -27.594 -21.984 1 98.69 77 ALA B CA 1
ATOM 2318 C C . ALA B 1 77 ? 10.945 -28.984 -21.375 1 98.69 77 ALA B C 1
ATOM 2320 O O . ALA B 1 77 ? 9.977 -29.328 -20.688 1 98.69 77 ALA B O 1
ATOM 2321 N N . LYS B 1 78 ? 11.953 -29.781 -21.656 1 98.38 78 LYS B N 1
ATOM 2322 C CA . LYS B 1 78 ? 12.016 -31.141 -21.109 1 98.38 78 LYS B CA 1
ATOM 2323 C C . LYS B 1 78 ? 12.008 -31.125 -19.578 1 98.38 78 LYS B C 1
ATOM 2325 O O . LYS B 1 78 ? 11.305 -31.906 -18.953 1 98.38 78 LYS B O 1
ATOM 2330 N N . TYR B 1 79 ? 12.797 -30.234 -19 1 98.56 79 TYR B N 1
ATOM 2331 C CA . TYR B 1 79 ? 12.891 -30.094 -17.562 1 98.56 79 TYR B CA 1
ATOM 2332 C C . TYR B 1 79 ? 11.523 -29.766 -16.953 1 98.56 79 TYR B C 1
ATOM 2334 O O . TYR B 1 79 ? 11.109 -30.406 -15.984 1 98.56 79 TYR B O 1
ATOM 2342 N N . LEU B 1 80 ? 10.797 -28.828 -17.516 1 98.81 80 LEU B N 1
ATOM 2343 C CA . LEU B 1 80 ? 9.508 -28.391 -17 1 98.81 80 LEU B CA 1
ATOM 2344 C C . LEU B 1 80 ? 8.453 -29.484 -17.172 1 98.81 80 LEU B C 1
ATOM 2346 O O . LEU B 1 80 ? 7.578 -29.641 -16.312 1 98.81 80 LEU B O 1
ATOM 2350 N N . GLN B 1 81 ? 8.531 -30.219 -18.281 1 98.69 81 GLN B N 1
ATOM 2351 C CA . GLN B 1 81 ? 7.625 -31.344 -18.484 1 98.69 81 GLN B CA 1
ATOM 2352 C C . GLN B 1 81 ? 7.812 -32.406 -17.391 1 98.69 81 GLN B C 1
ATOM 2354 O O . GLN B 1 81 ? 6.832 -32.906 -16.828 1 98.69 81 GLN B O 1
ATOM 2359 N N . GLU B 1 82 ? 9.062 -32.719 -17.156 1 98.5 82 GLU B N 1
ATOM 2360 C CA . GLU B 1 82 ? 9.359 -33.656 -16.094 1 98.5 82 GLU B CA 1
ATOM 2361 C C . GLU B 1 82 ? 8.922 -33.125 -14.727 1 98.5 82 GLU B C 1
ATOM 2363 O O . GLU B 1 82 ? 8.391 -33.875 -13.906 1 98.5 82 GLU B O 1
ATOM 2368 N N . ALA B 1 83 ? 9.188 -31.859 -14.461 1 98.75 83 ALA B N 1
ATOM 2369 C CA . ALA B 1 83 ? 8.758 -31.219 -13.211 1 98.75 83 ALA B CA 1
ATOM 2370 C C . ALA B 1 83 ? 7.246 -31.344 -13.031 1 98.75 83 ALA B C 1
ATOM 2372 O O . ALA B 1 83 ? 6.766 -31.594 -11.922 1 98.75 83 ALA B O 1
ATOM 2373 N N . ASP B 1 84 ? 6.52 -31.141 -14.109 1 98.69 84 ASP B N 1
ATOM 2374 C CA . ASP B 1 84 ? 5.066 -31.266 -14.07 1 98.69 84 ASP B CA 1
ATOM 2375 C C . ASP B 1 84 ? 4.641 -32.688 -13.68 1 98.69 84 ASP B C 1
ATOM 2377 O O . ASP B 1 84 ? 3.775 -32.844 -12.82 1 98.69 84 ASP B O 1
ATOM 2381 N N . LEU B 1 85 ? 5.242 -33.656 -14.312 1 98.06 85 LEU B N 1
ATOM 2382 C CA . LEU B 1 85 ? 4.926 -35.031 -14.031 1 98.06 85 LEU B CA 1
ATOM 2383 C C . LEU B 1 85 ? 5.184 -35.375 -12.562 1 98.06 85 LEU B C 1
ATOM 2385 O O . LEU B 1 85 ? 4.461 -36.188 -11.969 1 98.06 85 LEU B O 1
ATOM 2389 N N . GLU B 1 86 ? 6.156 -34.719 -12.023 1 97.5 86 GLU B N 1
ATOM 2390 C CA . GLU B 1 86 ? 6.531 -34.969 -10.641 1 97.5 86 GLU B CA 1
ATOM 2391 C C . GLU B 1 86 ? 5.719 -34.094 -9.672 1 97.5 86 GLU B C 1
ATOM 2393 O O . GLU B 1 86 ? 5.887 -34.188 -8.453 1 97.5 86 GLU B O 1
ATOM 2398 N N . GLY B 1 87 ? 4.938 -33.188 -10.141 1 97.75 87 GLY B N 1
ATOM 2399 C CA . GLY B 1 87 ? 4.008 -32.438 -9.32 1 97.75 87 GLY B CA 1
ATOM 2400 C C . GLY B 1 87 ? 4.609 -31.172 -8.75 1 97.75 87 GLY B C 1
ATOM 2401 O O . GLY B 1 87 ? 4.102 -30.609 -7.773 1 97.75 87 GLY B O 1
ATOM 2402 N N . PHE B 1 88 ? 5.738 -30.719 -9.328 1 98.56 88 PHE B N 1
ATOM 2403 C CA . PHE B 1 88 ? 6.332 -29.469 -8.867 1 98.56 88 PHE B CA 1
ATOM 2404 C C . PHE B 1 88 ? 5.551 -28.266 -9.398 1 98.56 88 PHE B C 1
ATOM 2406 O O . PHE B 1 88 ? 4.996 -28.328 -10.492 1 98.56 88 PHE B O 1
ATOM 2413 N N . ILE B 1 89 ? 5.484 -27.203 -8.617 1 98.75 89 ILE B N 1
ATOM 2414 C CA . ILE B 1 89 ? 5.09 -25.891 -9.117 1 98.75 89 ILE B CA 1
ATOM 2415 C C . ILE B 1 89 ? 6.289 -25.203 -9.766 1 98.75 89 ILE B C 1
ATOM 2417 O O . ILE B 1 89 ? 7.41 -25.297 -9.258 1 98.75 89 ILE B O 1
ATOM 2421 N N . TYR B 1 90 ? 6.102 -24.594 -10.898 1 98.94 90 TYR B N 1
ATOM 2422 C CA . TYR B 1 90 ? 7.176 -23.828 -11.508 1 98.94 90 TYR B CA 1
ATOM 2423 C C . TYR B 1 90 ? 6.641 -22.531 -12.133 1 98.94 90 TYR B C 1
ATOM 2425 O O . TYR B 1 90 ? 5.426 -22.375 -12.297 1 98.94 90 TYR B O 1
ATOM 2433 N N . ASP B 1 91 ? 7.492 -21.594 -12.32 1 98.88 91 ASP B N 1
ATOM 2434 C CA . ASP B 1 91 ? 7.234 -20.344 -13.016 1 98.88 91 ASP B CA 1
ATOM 2435 C C . ASP B 1 91 ? 7.707 -20.406 -14.461 1 98.88 91 ASP B C 1
ATOM 2437 O O . ASP B 1 91 ? 8.883 -20.641 -14.734 1 98.88 91 ASP B O 1
ATOM 2441 N N . VAL B 1 92 ? 6.781 -20.25 -15.359 1 98.88 92 VAL B N 1
ATOM 2442 C CA . VAL B 1 92 ? 7.117 -20.312 -16.781 1 98.88 92 VAL B CA 1
ATOM 2443 C C . VAL B 1 92 ? 6.617 -19.047 -17.484 1 98.88 92 VAL B C 1
ATOM 2445 O O . VAL B 1 92 ? 5.52 -18.562 -17.203 1 98.88 92 VAL B O 1
ATOM 2448 N N . GLU B 1 93 ? 7.461 -18.5 -18.391 1 98.81 93 GLU B N 1
ATOM 2449 C CA . GLU B 1 93 ? 7.109 -17.25 -19.078 1 98.81 93 GLU B CA 1
ATOM 2450 C C . GLU B 1 93 ? 6 -17.484 -20.094 1 98.81 93 GLU B C 1
ATOM 2452 O O . GLU B 1 93 ? 6.004 -18.5 -20.797 1 98.81 93 GLU B O 1
ATOM 2457 N N . ALA B 1 94 ? 5.098 -16.547 -20.156 1 98.75 94 ALA B N 1
ATOM 2458 C CA . ALA B 1 94 ? 4.055 -16.594 -21.172 1 98.75 94 ALA B CA 1
ATOM 2459 C C . ALA B 1 94 ? 4.66 -16.688 -22.578 1 98.75 94 ALA B C 1
ATOM 2461 O O . ALA B 1 94 ? 4.164 -17.422 -23.422 1 98.75 94 ALA B O 1
ATOM 2462 N N . SER B 1 95 ? 5.723 -15.93 -22.812 1 98.12 95 SER B N 1
ATOM 2463 C CA . SER B 1 95 ? 6.387 -15.93 -24.109 1 98.12 95 SER B CA 1
ATOM 2464 C C . SER B 1 95 ? 6.93 -17.312 -24.453 1 98.12 95 SER B C 1
ATOM 2466 O O . SER B 1 95 ? 6.941 -17.719 -25.625 1 98.12 95 SER B O 1
ATOM 2468 N N . PHE B 1 96 ? 7.434 -18.047 -23.438 1 98.56 96 PHE B N 1
ATOM 2469 C CA . PHE B 1 96 ? 7.922 -19.406 -23.641 1 98.56 96 PHE B CA 1
ATOM 2470 C C . PHE B 1 96 ? 6.785 -20.344 -24.062 1 98.56 96 PHE B C 1
ATOM 2472 O O . PHE B 1 96 ? 6.945 -21.156 -24.953 1 98.56 96 PHE B O 1
ATOM 2479 N N . LEU B 1 97 ? 5.656 -20.141 -23.438 1 98.62 97 LEU B N 1
ATOM 2480 C CA . LEU B 1 97 ? 4.492 -20.969 -23.703 1 98.62 97 LEU B CA 1
ATOM 2481 C C . LEU B 1 97 ? 3.971 -20.75 -25.125 1 98.62 97 LEU B C 1
ATOM 2483 O O . LEU B 1 97 ? 3.264 -21.594 -25.672 1 98.62 97 LEU B O 1
ATOM 2487 N N . GLU B 1 98 ? 4.254 -19.625 -25.688 1 97.38 98 GLU B N 1
ATOM 2488 C CA . GLU B 1 98 ? 3.863 -19.359 -27.062 1 97.38 98 GLU B CA 1
ATOM 2489 C C . GLU B 1 98 ? 4.688 -20.188 -28.047 1 97.38 98 GLU B C 1
ATOM 2491 O O . GLU B 1 98 ? 4.262 -20.438 -29.172 1 97.38 98 GLU B O 1
ATOM 2496 N N . ARG B 1 99 ? 5.848 -20.641 -27.641 1 97 99 ARG B N 1
ATOM 2497 C CA . ARG B 1 99 ? 6.789 -21.297 -28.547 1 97 99 ARG B CA 1
ATOM 2498 C C . ARG B 1 99 ? 6.902 -22.781 -28.234 1 97 99 ARG B C 1
ATOM 2500 O O . ARG B 1 99 ? 7.266 -23.578 -29.109 1 97 99 ARG B O 1
ATOM 2507 N N . PHE B 1 100 ? 6.633 -23.141 -26.969 1 97.06 100 PHE B N 1
ATOM 2508 C CA . PHE B 1 100 ? 6.812 -24.531 -26.547 1 97.06 100 PHE B CA 1
ATOM 2509 C C . PHE B 1 100 ? 5.57 -25.031 -25.812 1 97.06 100 PHE B C 1
ATOM 2511 O O . PHE B 1 100 ? 4.945 -24.297 -25.047 1 97.06 100 PHE B O 1
ATOM 2518 N N . ASP B 1 101 ? 5.266 -26.234 -26.062 1 95.94 101 ASP B N 1
ATOM 2519 C CA . ASP B 1 101 ? 4.121 -26.875 -25.422 1 95.94 101 ASP B CA 1
ATOM 2520 C C . ASP B 1 101 ? 4.516 -27.484 -24.078 1 95.94 101 ASP B C 1
ATOM 2522 O O . ASP B 1 101 ? 4.902 -28.656 -24.031 1 95.94 101 ASP B O 1
ATOM 2526 N N . VAL B 1 102 ? 4.543 -26.766 -23.094 1 97.62 102 VAL B N 1
ATOM 2527 C CA . VAL B 1 102 ? 4.789 -27.172 -21.719 1 97.62 102 VAL B CA 1
ATOM 2528 C C . VAL B 1 102 ? 3.537 -26.953 -20.875 1 97.62 102 VAL B C 1
ATOM 2530 O O . VAL B 1 102 ? 2.836 -25.953 -21.047 1 97.62 102 VAL B O 1
ATOM 2533 N N . PRO B 1 103 ? 3.207 -27.969 -19.953 1 98.5 103 PRO B N 1
ATOM 2534 C CA . PRO B 1 103 ? 2.008 -27.781 -19.141 1 98.5 103 PRO B CA 1
ATOM 2535 C C . PRO B 1 103 ? 2.074 -26.531 -18.281 1 98.5 103 PRO B C 1
ATOM 2537 O O . PRO B 1 103 ? 3.139 -26.188 -17.75 1 98.5 103 PRO B O 1
ATOM 2540 N N . PHE B 1 104 ? 0.961 -25.812 -18.156 1 98.62 104 PHE B N 1
ATOM 2541 C CA . PHE B 1 104 ? 0.947 -24.609 -17.344 1 98.62 104 PHE B CA 1
ATOM 2542 C C . PHE B 1 104 ? -0.193 -24.656 -16.328 1 98.62 104 PHE B C 1
ATOM 2544 O O . PHE B 1 104 ? -0.323 -23.766 -15.484 1 98.62 104 PHE B O 1
ATOM 2551 N N . LYS B 1 105 ? -1.107 -25.672 -16.453 1 98.5 105 LYS B N 1
ATOM 2552 C CA . LYS B 1 105 ? -2.18 -25.812 -15.469 1 98.5 105 LYS B CA 1
ATOM 2553 C C . LYS B 1 105 ? -1.619 -25.953 -14.055 1 98.5 105 LYS B C 1
ATOM 2555 O O . LYS B 1 105 ? -0.757 -26.797 -13.812 1 98.5 105 LYS B O 1
ATOM 2560 N N . GLY B 1 106 ? -2.135 -25.141 -13.172 1 98.38 106 GLY B N 1
ATOM 2561 C CA . GLY B 1 106 ? -1.678 -25.188 -11.789 1 98.38 106 GLY B CA 1
ATOM 2562 C C . GLY B 1 106 ? -0.275 -24.641 -11.609 1 98.38 106 GLY B C 1
ATOM 2563 O O . GLY B 1 106 ? 0.368 -24.891 -10.586 1 98.38 106 GLY B O 1
ATOM 2564 N N . LYS B 1 107 ? 0.287 -23.953 -12.578 1 98.88 107 LYS B N 1
ATOM 2565 C CA . LYS B 1 107 ? 1.62 -23.359 -12.516 1 98.88 107 LYS B CA 1
ATOM 2566 C C . LYS B 1 107 ? 1.545 -21.828 -12.516 1 98.88 107 LYS B C 1
ATOM 2568 O O . LYS B 1 107 ? 0.459 -21.25 -12.625 1 98.88 107 LYS B O 1
ATOM 2573 N N . ILE B 1 108 ? 2.668 -21.172 -12.289 1 98.88 108 ILE B N 1
ATOM 2574 C CA . ILE B 1 108 ? 2.752 -19.719 -12.375 1 98.88 108 ILE B CA 1
ATOM 2575 C C . ILE B 1 108 ? 3.18 -19.312 -13.789 1 98.88 108 ILE B C 1
ATOM 2577 O O . ILE B 1 108 ? 4.199 -19.781 -14.289 1 98.88 108 ILE B O 1
ATOM 2581 N N . VAL B 1 109 ? 2.35 -18.578 -14.43 1 98.88 109 VAL B N 1
ATOM 2582 C CA . VAL B 1 109 ? 2.691 -18.016 -15.727 1 98.88 109 VAL B CA 1
ATOM 2583 C C . VAL B 1 109 ? 3.1 -16.547 -15.555 1 98.88 109 VAL B C 1
ATOM 2585 O O . VAL B 1 109 ? 2.389 -15.766 -14.922 1 98.88 109 VAL B O 1
ATOM 2588 N N . SER B 1 110 ? 4.273 -16.203 -16.188 1 98.81 110 SER B N 1
ATOM 2589 C CA . SER B 1 110 ? 4.793 -14.883 -15.828 1 98.81 110 SER B CA 1
ATOM 2590 C C . SER B 1 110 ? 5.215 -14.102 -17.078 1 98.81 110 SER B C 1
ATOM 2592 O O . SER B 1 110 ? 5.406 -14.688 -18.141 1 98.81 110 SER B O 1
ATOM 2594 N N . ALA B 1 111 ? 5.266 -12.844 -16.969 1 98.62 111 ALA B N 1
ATOM 2595 C CA . ALA B 1 111 ? 5.836 -11.906 -17.938 1 98.62 111 ALA B CA 1
ATOM 2596 C C . ALA B 1 111 ? 6.59 -10.781 -17.25 1 98.62 111 ALA B C 1
ATOM 2598 O O . ALA B 1 111 ? 6.113 -10.234 -16.25 1 98.62 111 ALA B O 1
ATOM 2599 N N . HIS B 1 112 ? 7.758 -10.469 -17.703 1 98.38 112 HIS B N 1
ATOM 2600 C CA . HIS B 1 112 ? 8.617 -9.445 -17.125 1 98.38 112 HIS B CA 1
ATOM 2601 C C . HIS B 1 112 ? 8.953 -8.359 -18.156 1 98.38 112 HIS B C 1
ATOM 2603 O O . HIS B 1 112 ? 9.43 -8.664 -19.25 1 98.38 112 HIS B O 1
ATOM 2609 N N . TYR B 1 113 ? 8.75 -7.156 -17.797 1 97.88 113 TYR B N 1
ATOM 2610 C CA . TYR B 1 113 ? 9.023 -6.008 -18.656 1 97.88 113 TYR B CA 1
ATOM 2611 C C . TYR B 1 113 ? 10.07 -5.098 -18.031 1 97.88 113 TYR B C 1
ATOM 2613 O O . TYR B 1 113 ? 9.742 -4.25 -17.188 1 97.88 113 TYR B O 1
ATOM 2621 N N . PH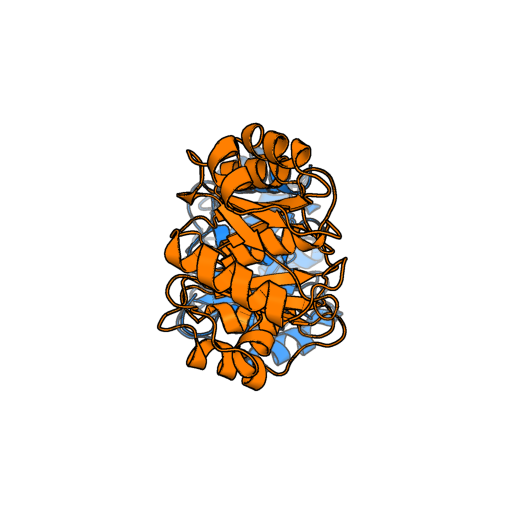E B 1 114 ? 11.289 -5.168 -18.453 1 95.19 114 PHE B N 1
ATOM 2622 C CA . PHE B 1 114 ? 12.398 -4.5 -17.781 1 95.19 114 PHE B CA 1
ATOM 2623 C C . PHE B 1 114 ? 12.641 -3.123 -18.391 1 95.19 114 PHE B C 1
ATOM 2625 O O . PHE B 1 114 ? 13.195 -2.238 -17.734 1 95.19 114 PHE B O 1
ATOM 2632 N N . ASN B 1 115 ? 12.281 -2.971 -19.609 1 93.12 115 ASN B N 1
ATOM 2633 C CA . ASN B 1 115 ? 12.719 -1.772 -20.312 1 93.12 115 ASN B CA 1
ATOM 2634 C C . ASN B 1 115 ? 11.578 -0.772 -20.484 1 93.12 115 ASN B C 1
ATOM 2636 O O . ASN B 1 115 ? 11.805 0.439 -20.5 1 93.12 115 ASN B O 1
ATOM 2640 N N . GLU B 1 116 ? 10.492 -1.312 -20.75 1 94.75 116 GLU B N 1
ATOM 2641 C CA . GLU B 1 116 ? 9.344 -0.439 -20.969 1 94.75 116 GLU B CA 1
ATOM 2642 C C . GLU B 1 116 ? 8.086 -1.009 -20.312 1 94.75 116 GLU B C 1
ATOM 2644 O O . GLU B 1 116 ? 7.996 -2.215 -20.078 1 94.75 116 GLU B O 1
ATOM 2649 N N . LEU B 1 117 ? 7.184 -0.137 -20.031 1 97.25 117 LEU B N 1
ATOM 2650 C CA . LEU B 1 117 ? 5.879 -0.55 -19.516 1 97.25 117 LEU B CA 1
ATOM 2651 C C . LEU B 1 117 ? 5.02 -1.133 -20.641 1 97.25 117 LEU B C 1
ATOM 2653 O O . LEU B 1 117 ? 4.91 -0.542 -21.719 1 97.25 117 LEU B O 1
ATOM 2657 N N . PRO B 1 118 ? 4.484 -2.283 -20.438 1 97.75 118 PRO B N 1
ATOM 2658 C CA . PRO B 1 118 ? 3.561 -2.805 -21.43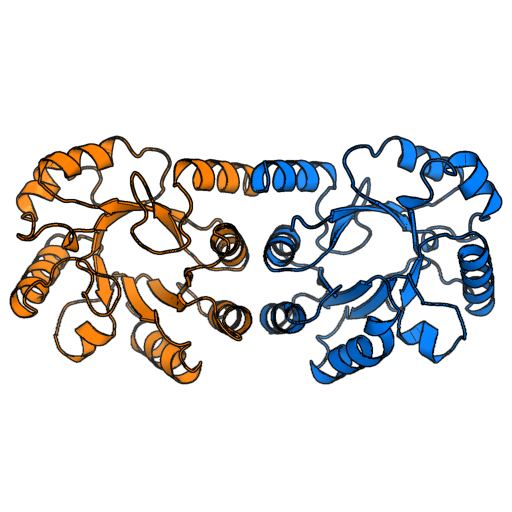8 1 97.75 118 PRO B CA 1
ATOM 2659 C C . PRO B 1 118 ? 2.238 -2.043 -21.484 1 97.75 118 PRO B C 1
ATOM 2661 O O . PRO B 1 118 ? 1.878 -1.373 -20.516 1 97.75 118 PRO B O 1
ATOM 2664 N N . LYS B 1 119 ? 1.588 -2.125 -22.656 1 97.19 119 LYS B N 1
ATOM 2665 C CA . LYS B 1 119 ? 0.211 -1.645 -22.719 1 97.19 119 LYS B CA 1
ATOM 2666 C C . LYS B 1 119 ? -0.725 -2.549 -21.922 1 97.19 119 LYS B C 1
ATOM 2668 O O . LYS B 1 119 ? -0.488 -3.754 -21.812 1 97.19 119 LYS B O 1
ATOM 2673 N N . TYR B 1 120 ? -1.735 -2 -21.312 1 97.81 120 TYR B N 1
ATOM 2674 C CA . TYR B 1 120 ? -2.723 -2.758 -20.562 1 97.81 120 TYR B CA 1
ATOM 2675 C C . TYR B 1 120 ? -3.252 -3.934 -21.375 1 97.81 120 TYR B C 1
ATOM 2677 O O . TYR B 1 120 ? -3.363 -5.051 -20.859 1 97.81 120 TYR B O 1
ATOM 2685 N N . GLU B 1 121 ? -3.543 -3.717 -22.656 1 98 121 GLU B N 1
ATOM 2686 C CA . GLU B 1 121 ? -4.148 -4.738 -23.5 1 98 121 GLU B CA 1
ATOM 2687 C C . GLU B 1 121 ? -3.221 -5.938 -23.672 1 98 121 GLU B C 1
ATOM 2689 O O . GLU B 1 121 ? -3.684 -7.074 -23.781 1 98 121 GLU B O 1
ATOM 2694 N N . GLU B 1 122 ? -1.992 -5.66 -23.75 1 97.62 122 GLU B N 1
ATOM 2695 C CA . GLU B 1 122 ? -0.999 -6.719 -23.875 1 97.62 122 GLU B CA 1
ATOM 2696 C C . GLU B 1 122 ? -1.018 -7.648 -22.672 1 97.62 122 GLU B C 1
ATOM 2698 O O . GLU B 1 122 ? -1.057 -8.875 -22.812 1 97.62 122 GLU B O 1
ATOM 2703 N N . VAL B 1 123 ? -1.043 -7.086 -21.5 1 98.25 123 VAL B N 1
ATOM 2704 C CA . VAL B 1 123 ? -1.029 -7.852 -20.25 1 98.25 123 VAL B CA 1
ATOM 2705 C C . VAL B 1 123 ? -2.381 -8.531 -20.047 1 98.25 123 VAL B C 1
ATOM 2707 O O . VAL B 1 123 ? -2.445 -9.68 -19.609 1 98.25 123 VAL B O 1
ATOM 2710 N N . GLU B 1 124 ? -3.422 -7.797 -20.375 1 97.88 124 GLU B N 1
ATOM 2711 C CA . GLU B 1 124 ? -4.762 -8.367 -20.266 1 97.88 124 GLU B CA 1
ATOM 2712 C C . GLU B 1 124 ? -4.902 -9.625 -21.109 1 97.88 124 GLU B C 1
ATOM 2714 O O . GLU B 1 124 ? -5.547 -10.594 -20.703 1 97.88 124 GLU B O 1
ATOM 2719 N N . LYS B 1 125 ? -4.32 -9.594 -22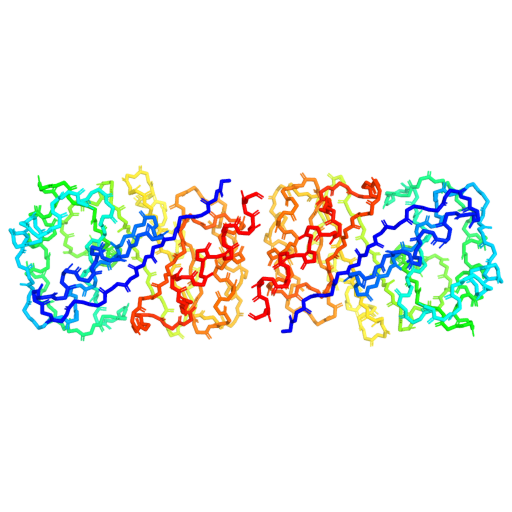.312 1 98.06 125 LYS B N 1
ATOM 2720 C CA . LYS B 1 125 ? -4.352 -10.758 -23.188 1 98.06 125 LYS B CA 1
ATOM 2721 C C . LYS B 1 125 ? -3.699 -11.969 -22.516 1 98.06 125 LYS B C 1
ATOM 2723 O O . LYS B 1 125 ? -4.227 -13.078 -22.594 1 98.06 125 LYS B O 1
ATOM 2728 N N . ILE B 1 126 ? -2.561 -11.766 -21.891 1 98.5 126 ILE B N 1
ATOM 2729 C CA . ILE B 1 126 ? -1.866 -12.828 -21.172 1 98.5 126 ILE B CA 1
ATOM 2730 C C . ILE B 1 126 ? -2.764 -13.383 -20.062 1 98.5 126 ILE B C 1
ATOM 2732 O O . ILE B 1 126 ? -2.934 -14.594 -19.938 1 98.5 126 ILE B O 1
ATOM 2736 N N . ILE B 1 127 ? -3.377 -12.492 -19.297 1 98.56 127 ILE B N 1
ATOM 2737 C CA . ILE B 1 127 ? -4.211 -12.867 -18.156 1 98.56 127 ILE B CA 1
ATOM 2738 C C . ILE B 1 127 ? -5.414 -13.68 -18.641 1 98.56 127 ILE B C 1
ATOM 2740 O O . ILE B 1 127 ? -5.691 -14.758 -18.109 1 98.56 127 ILE B O 1
ATOM 2744 N N . LYS B 1 128 ? -6.055 -13.219 -19.641 1 97.62 128 LYS B N 1
ATOM 2745 C CA . LYS B 1 128 ? -7.246 -13.883 -20.156 1 97.62 128 LYS B CA 1
ATOM 2746 C C . LYS B 1 128 ? -6.906 -15.258 -20.734 1 97.62 128 LYS B C 1
ATOM 2748 O O . LYS B 1 128 ? -7.699 -16.203 -20.625 1 97.62 128 LYS B O 1
ATOM 2753 N N . LYS B 1 129 ? -5.785 -15.352 -21.328 1 98.12 129 LYS B N 1
ATOM 2754 C CA . LYS B 1 129 ? -5.387 -16.594 -21.984 1 98.12 129 LYS B CA 1
ATOM 2755 C C . LYS B 1 129 ? -5.066 -17.672 -20.953 1 98.12 129 LYS B C 1
ATOM 2757 O O . LYS B 1 129 ? -5.391 -18.844 -21.172 1 98.12 129 LYS B O 1
ATOM 2762 N N . TYR B 1 130 ? -4.426 -17.297 -19.828 1 98.44 130 TYR B N 1
ATOM 2763 C CA . TYR B 1 130 ? -3.812 -18.344 -19.016 1 98.44 130 TYR B CA 1
ATOM 2764 C C . TYR B 1 130 ? -4.469 -18.422 -17.641 1 98.44 130 TYR B C 1
ATOM 2766 O O . TYR B 1 130 ? -4.305 -19.406 -16.922 1 98.44 130 TYR B O 1
ATOM 2774 N N . SER B 1 131 ? -5.25 -17.438 -17.203 1 97.44 131 SER B N 1
ATOM 2775 C CA . SER B 1 131 ? -5.668 -17.297 -15.805 1 97.44 131 SER B CA 1
ATOM 2776 C C . SER B 1 131 ? -6.633 -18.406 -15.398 1 97.44 131 SER B C 1
ATOM 2778 O O . SER B 1 131 ? -6.727 -18.75 -14.219 1 97.44 131 SER B O 1
ATOM 2780 N N . GLN B 1 132 ? -7.363 -18.953 -16.328 1 97.19 132 GLN B N 1
ATOM 2781 C CA . GLN B 1 132 ? -8.344 -19.984 -16 1 97.19 132 GLN B CA 1
ATOM 2782 C C . GLN B 1 132 ? -7.668 -21.234 -15.438 1 97.19 132 GLN B C 1
ATOM 2784 O O . GLN B 1 132 ? -8.188 -21.859 -14.516 1 97.19 132 GLN B O 1
ATOM 2789 N N . ASP B 1 133 ? -6.504 -21.578 -15.969 1 98.25 133 ASP B N 1
ATOM 2790 C CA . ASP B 1 133 ? -5.891 -22.844 -15.617 1 98.25 133 ASP B CA 1
ATOM 2791 C C . ASP B 1 133 ? -4.613 -22.641 -14.805 1 98.25 133 ASP B C 1
ATOM 2793 O O . ASP B 1 133 ? -4.184 -23.531 -14.07 1 98.25 133 ASP B O 1
ATOM 2797 N N . ALA B 1 134 ? -3.977 -21.484 -14.914 1 98.62 134 ALA B N 1
ATOM 2798 C CA . ALA B 1 134 ? -2.748 -21.219 -14.172 1 98.62 134 ALA B CA 1
ATOM 2799 C C . ALA B 1 134 ? -3.031 -21.047 -12.68 1 98.62 134 ALA B C 1
ATOM 2801 O O . ALA B 1 134 ? -4.156 -20.719 -12.289 1 98.62 134 ALA B O 1
ATOM 2802 N N . LEU B 1 135 ? -2.072 -21.375 -11.867 1 98.5 135 LEU B N 1
ATOM 2803 C CA . LEU B 1 135 ? -2.168 -21.109 -10.43 1 98.5 135 LEU B CA 1
ATOM 2804 C C . LEU B 1 135 ? -2.195 -19.609 -10.164 1 98.5 135 LEU B C 1
ATOM 2806 O O . LEU B 1 135 ? -3.064 -19.109 -9.438 1 98.5 135 LEU B O 1
ATOM 2810 N N . PHE B 1 136 ? -1.218 -18.875 -10.758 1 98.69 136 PHE B N 1
ATOM 2811 C CA . PHE B 1 136 ? -1.127 -17.406 -10.727 1 98.69 136 PHE B CA 1
ATOM 2812 C C . PHE B 1 136 ? -0.624 -16.875 -12.055 1 98.69 136 PHE B C 1
ATOM 2814 O O . PHE B 1 136 ? 0.054 -17.578 -12.805 1 98.69 136 PHE B O 1
ATOM 2821 N N . ILE B 1 137 ? -1.024 -15.68 -12.352 1 98.88 137 ILE B N 1
ATOM 2822 C CA . ILE B 1 137 ? -0.381 -14.891 -13.391 1 98.88 137 ILE B CA 1
ATOM 2823 C C . ILE B 1 137 ? 0.499 -13.812 -12.758 1 98.88 137 ILE B C 1
ATOM 2825 O O . ILE B 1 137 ? 0.031 -13.031 -11.922 1 98.88 137 ILE B O 1
ATOM 2829 N N . LYS B 1 138 ? 1.729 -13.805 -13.109 1 98.88 138 LYS B N 1
ATOM 2830 C CA . LYS B 1 138 ? 2.701 -12.883 -12.539 1 98.88 138 LYS B CA 1
ATOM 2831 C C . LYS B 1 138 ? 3.146 -11.844 -13.562 1 98.88 138 LYS B C 1
ATOM 2833 O O . LYS B 1 138 ? 3.676 -12.195 -14.625 1 98.88 138 LYS B O 1
ATOM 2838 N N . ILE B 1 139 ? 2.908 -10.641 -13.266 1 98.81 139 ILE B N 1
ATOM 2839 C CA . ILE B 1 139 ? 3.318 -9.539 -14.133 1 98.81 139 ILE B CA 1
ATOM 2840 C C . ILE B 1 139 ? 4.312 -8.641 -13.391 1 98.81 139 ILE B C 1
ATOM 2842 O O . ILE B 1 139 ? 3.977 -8.047 -12.367 1 98.81 139 ILE B O 1
ATOM 2846 N N . ALA B 1 140 ? 5.535 -8.586 -13.852 1 98.56 140 ALA B N 1
ATOM 2847 C CA . ALA B 1 140 ? 6.57 -7.715 -13.305 1 98.56 140 ALA B CA 1
ATOM 2848 C C . ALA B 1 140 ? 6.953 -6.625 -14.297 1 98.56 140 ALA B C 1
ATOM 2850 O O . ALA B 1 140 ? 7.234 -6.91 -15.469 1 98.56 140 ALA B O 1
ATOM 2851 N N . THR B 1 141 ? 6.961 -5.406 -13.914 1 98.19 141 THR B N 1
ATOM 2852 C CA . THR B 1 141 ? 7.301 -4.316 -14.82 1 98.19 141 THR B CA 1
ATOM 2853 C C . THR B 1 141 ? 8.312 -3.375 -14.18 1 98.19 141 THR B C 1
ATOM 2855 O O . THR B 1 141 ? 8.367 -3.258 -12.953 1 98.19 141 THR B O 1
ATOM 2858 N N . ILE B 1 142 ? 9.023 -2.705 -15.031 1 97.5 142 ILE B N 1
ATOM 2859 C CA . ILE B 1 142 ? 9.867 -1.608 -14.578 1 97.5 142 ILE B CA 1
ATOM 2860 C C . ILE B 1 142 ? 9 -0.503 -13.977 1 97.5 142 ILE B C 1
ATOM 2862 O O . ILE B 1 142 ? 7.906 -0.231 -14.469 1 97.5 142 ILE B O 1
ATOM 2866 N N . GLY B 1 143 ? 9.492 0.103 -12.906 1 96.75 143 GLY B N 1
ATOM 2867 C CA . GLY B 1 143 ? 8.766 1.146 -12.211 1 96.75 143 GLY B CA 1
ATOM 2868 C C . GLY B 1 143 ? 8.945 2.521 -12.828 1 96.75 143 GLY B C 1
ATOM 2869 O O . GLY B 1 143 ? 9.43 3.443 -12.164 1 96.75 143 GLY B O 1
ATOM 2870 N N . LYS B 1 144 ? 8.594 2.695 -14.086 1 94.88 144 LYS B N 1
ATOM 2871 C CA . LYS B 1 144 ? 8.672 3.955 -14.82 1 94.88 144 LYS B CA 1
ATOM 2872 C C . LYS B 1 144 ? 7.32 4.332 -15.414 1 94.88 144 LYS B C 1
ATOM 2874 O O . LYS B 1 144 ? 6.496 3.457 -15.695 1 94.88 144 LYS B O 1
ATOM 2879 N N . GLY B 1 145 ? 7.137 5.652 -15.562 1 94.5 145 GLY B N 1
ATOM 2880 C CA . GLY B 1 145 ? 5.883 6.102 -16.141 1 94.5 145 GLY B CA 1
ATOM 2881 C C . GLY B 1 145 ? 4.691 5.863 -15.234 1 94.5 145 GLY B C 1
ATOM 2882 O O . GLY B 1 145 ? 4.723 6.219 -14.047 1 94.5 145 GLY B O 1
ATOM 2883 N N . GLU B 1 146 ? 3.607 5.297 -15.828 1 95.88 146 GLU B N 1
ATOM 2884 C CA . GLU B 1 146 ? 2.361 5.102 -15.086 1 95.88 146 GLU B CA 1
ATOM 2885 C C . GLU B 1 146 ? 2.248 3.676 -14.562 1 95.88 146 GLU B C 1
ATOM 2887 O O . GLU B 1 146 ? 1.18 3.064 -14.633 1 95.88 146 GLU B O 1
ATOM 2892 N N . TYR B 1 147 ? 3.344 3.141 -14.094 1 97.62 147 TYR B N 1
ATOM 2893 C CA . TYR B 1 147 ? 3.385 1.738 -13.695 1 97.62 147 TYR B CA 1
ATOM 2894 C C . TYR B 1 147 ? 2.424 1.473 -12.539 1 97.62 147 TYR B C 1
ATOM 2896 O O . TYR B 1 147 ? 1.778 0.422 -12.492 1 97.62 147 TYR B O 1
ATOM 2904 N N . LYS B 1 148 ? 2.326 2.463 -11.617 1 97.44 148 LYS B N 1
ATOM 2905 C CA . LYS B 1 148 ? 1.427 2.264 -10.484 1 97.44 148 LYS B CA 1
ATOM 2906 C C . LYS B 1 148 ? -0.013 2.07 -10.953 1 97.44 148 LYS B C 1
ATOM 2908 O O . LYS B 1 148 ? -0.71 1.17 -10.477 1 97.44 148 LYS B O 1
ATOM 2913 N N . GLU B 1 149 ? -0.357 2.928 -11.828 1 96.06 149 GLU B N 1
ATOM 2914 C CA . GLU B 1 149 ? -1.708 2.846 -12.375 1 96.06 149 GLU B CA 1
ATOM 2915 C C . GLU B 1 149 ? -1.936 1.517 -13.086 1 96.06 149 GLU B C 1
ATOM 2917 O O . GLU B 1 149 ? -2.967 0.87 -12.891 1 96.06 149 GLU B O 1
ATOM 2922 N N . LEU B 1 150 ? -1.017 1.125 -13.883 1 97.56 150 LEU B N 1
ATOM 2923 C CA . LEU B 1 150 ? -1.137 -0.126 -14.625 1 97.56 150 LEU B CA 1
ATOM 2924 C C . LEU B 1 150 ? -1.252 -1.312 -13.68 1 97.56 150 LEU B C 1
ATOM 2926 O O . LEU B 1 150 ? -2.182 -2.115 -13.789 1 97.56 150 LEU B O 1
ATOM 2930 N N . LEU B 1 151 ? -0.376 -1.418 -12.758 1 98.38 151 LEU B N 1
ATOM 2931 C CA . LEU B 1 151 ? -0.318 -2.568 -11.867 1 98.38 151 LEU B CA 1
ATOM 2932 C C . LEU B 1 151 ? -1.567 -2.643 -10.992 1 98.38 151 LEU B C 1
ATOM 2934 O O . LEU B 1 151 ? -2.109 -3.727 -10.766 1 98.38 151 LEU B O 1
ATOM 2938 N N . THR B 1 152 ? -2.004 -1.492 -10.5 1 97.88 152 THR B N 1
ATOM 2939 C CA . THR B 1 152 ? -3.203 -1.479 -9.672 1 97.88 152 THR B CA 1
ATOM 2940 C C . THR B 1 152 ? -4.43 -1.882 -10.484 1 97.88 152 THR B C 1
ATOM 2942 O O . THR B 1 152 ? -5.32 -2.564 -9.977 1 97.88 152 THR B O 1
ATOM 2945 N N . LYS B 1 153 ? -4.48 -1.46 -11.734 1 96.75 153 LYS B N 1
ATOM 2946 C CA . LYS B 1 153 ? -5.578 -1.839 -12.617 1 96.75 153 LYS B CA 1
ATOM 2947 C C . LYS B 1 153 ? -5.652 -3.354 -12.789 1 96.75 153 LYS B C 1
ATOM 2949 O O . LYS B 1 153 ? -6.738 -3.916 -12.93 1 96.75 153 LYS B O 1
ATOM 2954 N N . LEU B 1 154 ? -4.586 -4.008 -12.742 1 97.88 154 LEU B N 1
ATOM 2955 C CA . LEU B 1 154 ? -4.531 -5.453 -12.938 1 97.88 154 LEU B CA 1
ATOM 2956 C C . LEU B 1 154 ? -5.059 -6.191 -11.719 1 97.88 154 LEU B C 1
ATOM 2958 O O . LEU B 1 154 ? -5.387 -7.379 -11.797 1 97.88 154 LEU B O 1
ATOM 2962 N N . LEU B 1 155 ? -5.148 -5.516 -10.609 1 97.25 155 LEU B N 1
ATOM 2963 C CA . LEU B 1 155 ? -5.555 -6.145 -9.352 1 97.25 155 LEU B CA 1
ATOM 2964 C C . LEU B 1 155 ? -7.039 -6.488 -9.375 1 97.25 155 LEU B C 1
ATOM 2966 O O . LEU B 1 155 ? -7.543 -7.141 -8.453 1 97.25 155 LEU B O 1
ATOM 2970 N N . LYS B 1 156 ? -7.703 -6.066 -10.398 1 95.38 156 LYS B N 1
ATOM 2971 C CA . LYS B 1 156 ? -9.109 -6.441 -10.539 1 95.38 156 LYS B CA 1
ATOM 2972 C C . LYS B 1 156 ? -9.25 -7.93 -10.859 1 95.38 156 LYS B C 1
ATOM 2974 O O . LYS B 1 156 ? -10.328 -8.508 -10.688 1 95.38 156 LYS B O 1
ATOM 2979 N N . PHE B 1 157 ? -8.195 -8.508 -11.391 1 95.88 157 PHE B N 1
ATOM 2980 C CA . PHE B 1 157 ? -8.211 -9.93 -11.711 1 95.88 157 PHE B CA 1
ATOM 2981 C C . PHE B 1 157 ? -7.859 -10.773 -10.492 1 95.88 157 PHE B C 1
ATOM 2983 O O . PHE B 1 157 ? -7.043 -10.359 -9.664 1 95.88 157 PHE B O 1
ATOM 2990 N N . ASP B 1 158 ? -8.445 -11.992 -10.516 1 91.88 158 ASP B N 1
ATOM 2991 C CA . ASP B 1 158 ? -8.117 -12.93 -9.445 1 91.88 158 ASP B CA 1
ATOM 2992 C C . ASP B 1 158 ? -6.797 -13.641 -9.719 1 91.88 158 ASP B C 1
ATOM 2994 O O . ASP B 1 158 ? -6.32 -13.656 -10.852 1 91.88 158 ASP B O 1
ATOM 2998 N N . LYS B 1 159 ? -6.039 -14.133 -8.789 1 95.31 159 LYS B N 1
ATOM 2999 C CA . LYS B 1 159 ? -4.84 -14.961 -8.883 1 95.31 159 LYS B CA 1
ATOM 3000 C C . LYS B 1 159 ? -3.691 -14.195 -9.531 1 95.31 159 LYS B C 1
ATOM 3002 O O . LYS B 1 159 ? -2.912 -14.758 -10.297 1 95.31 159 LYS B O 1
ATOM 3007 N N . ILE B 1 160 ? -3.736 -12.859 -9.406 1 98.31 160 ILE B N 1
ATOM 3008 C CA . ILE B 1 160 ? -2.729 -12.039 -10.078 1 98.31 160 ILE B CA 1
ATOM 3009 C C . ILE B 1 160 ? -1.62 -11.68 -9.094 1 98.31 160 ILE B C 1
ATOM 3011 O O . ILE B 1 160 ? -1.884 -11.445 -7.91 1 98.31 160 ILE B O 1
ATOM 3015 N N . ILE B 1 161 ? -0.424 -11.711 -9.523 1 98.75 161 ILE B N 1
ATOM 3016 C CA . ILE B 1 161 ? 0.774 -11.203 -8.875 1 98.75 161 ILE B CA 1
ATOM 3017 C C . ILE B 1 161 ? 1.338 -10.031 -9.672 1 98.75 161 ILE B C 1
ATOM 3019 O O . ILE B 1 161 ? 1.677 -10.18 -10.852 1 98.75 161 ILE B O 1
ATOM 3023 N N . VAL B 1 162 ? 1.366 -8.867 -9.117 1 98.62 162 VAL B N 1
ATOM 3024 C CA . VAL B 1 162 ? 1.962 -7.723 -9.805 1 98.62 162 VAL B CA 1
ATOM 3025 C C . VAL B 1 162 ? 3.176 -7.23 -9.016 1 98.62 162 VAL B C 1
ATOM 3027 O O . VAL B 1 162 ? 3.117 -7.09 -7.793 1 98.62 162 VAL B O 1
ATOM 3030 N N . LEU B 1 163 ? 4.273 -6.988 -9.727 1 98.06 163 LEU B N 1
ATOM 3031 C CA . LEU B 1 163 ? 5.539 -6.664 -9.078 1 98.06 163 LEU B CA 1
ATOM 3032 C C . LEU B 1 163 ? 6.223 -5.492 -9.781 1 98.06 163 LEU B C 1
ATOM 3034 O O . LEU B 1 163 ? 6.66 -5.621 -10.93 1 98.06 163 LEU B O 1
ATOM 3038 N N . PRO B 1 164 ? 6.293 -4.34 -9.109 1 98.06 164 PRO B N 1
ATOM 3039 C CA . PRO B 1 164 ? 7.156 -3.287 -9.648 1 98.06 164 PRO B CA 1
ATOM 3040 C C . PRO B 1 164 ? 8.641 -3.564 -9.414 1 98.06 164 PRO B C 1
ATOM 3042 O O . PRO B 1 164 ? 9.016 -4.086 -8.359 1 98.06 164 PRO B O 1
ATOM 3045 N N . MET B 1 165 ? 9.406 -3.262 -10.391 1 97.75 165 MET B N 1
ATOM 3046 C CA . MET B 1 165 ? 10.852 -3.48 -10.281 1 97.75 165 MET B CA 1
ATOM 3047 C C . MET B 1 165 ? 11.602 -2.156 -10.305 1 97.75 165 MET B C 1
ATOM 3049 O O . MET B 1 165 ? 11.25 -1.248 -11.062 1 97.75 165 MET B O 1
ATOM 3053 N N . GLY B 1 166 ? 12.633 -2.051 -9.445 1 96.75 166 GLY B N 1
ATOM 3054 C CA . GLY B 1 166 ? 13.531 -0.906 -9.484 1 96.75 166 GLY B CA 1
ATOM 3055 C C . GLY B 1 166 ? 12.992 0.298 -8.742 1 96.75 166 GLY B C 1
ATOM 3056 O O . GLY B 1 166 ? 13.383 1.435 -9.023 1 96.75 166 GLY B O 1
ATOM 3057 N N . VAL B 1 167 ? 12.07 0.081 -7.918 1 96.94 167 VAL B N 1
ATOM 3058 C CA . VAL B 1 167 ? 11.5 1.149 -7.102 1 96.94 167 VAL B CA 1
ATOM 3059 C C . VAL B 1 167 ? 11.594 0.777 -5.625 1 96.94 167 VAL B C 1
ATOM 3061 O O . VAL B 1 167 ? 12.297 -0.172 -5.262 1 96.94 167 VAL B O 1
ATOM 3064 N N . ASP B 1 168 ? 11.062 1.607 -4.762 1 96.56 168 ASP B N 1
ATOM 3065 C CA . ASP B 1 168 ? 11.055 1.336 -3.328 1 96.56 168 ASP B CA 1
ATOM 3066 C C . ASP B 1 168 ? 10.492 -0.053 -3.033 1 96.56 168 ASP B C 1
ATOM 3068 O O . ASP B 1 168 ? 9.352 -0.355 -3.393 1 96.56 168 ASP B O 1
ATOM 3072 N N . PRO B 1 169 ? 11.273 -0.919 -2.338 1 97 169 PRO B N 1
ATOM 3073 C CA . PRO B 1 169 ? 10.812 -2.281 -2.047 1 97 169 PRO B CA 1
ATOM 3074 C C . PRO B 1 169 ? 9.477 -2.312 -1.316 1 97 169 PRO B C 1
ATOM 3076 O O . PRO B 1 169 ? 8.727 -3.283 -1.44 1 97 169 PRO B O 1
ATOM 3079 N N . LEU B 1 170 ? 9.133 -1.294 -0.636 1 97.94 170 LEU B N 1
ATOM 3080 C CA . LEU B 1 170 ? 7.887 -1.237 0.12 1 97.94 170 LEU B CA 1
ATOM 3081 C C . LEU B 1 170 ? 6.684 -1.246 -0.816 1 97.94 170 LEU B C 1
ATOM 3083 O O . LEU B 1 170 ? 5.574 -1.58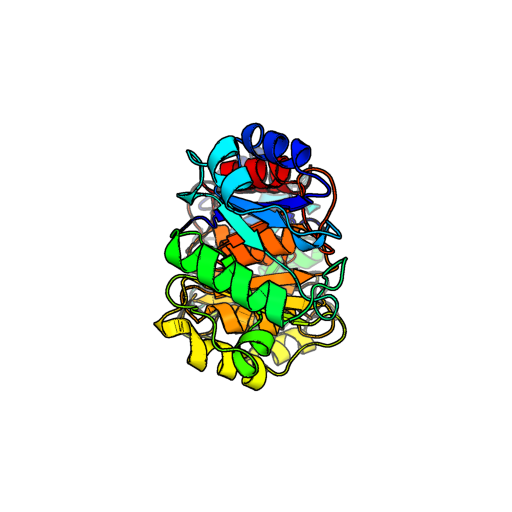5 -0.401 1 97.94 170 LEU B O 1
ATOM 3087 N N . GLU B 1 171 ? 6.883 -0.834 -2.039 1 97.94 171 GLU B N 1
ATOM 3088 C CA . GLU B 1 171 ? 5.762 -0.801 -2.971 1 97.94 171 GLU B CA 1
ATOM 3089 C C . GLU B 1 171 ? 5.23 -2.205 -3.246 1 97.94 171 GLU B C 1
ATOM 3091 O O . GLU B 1 171 ? 4.039 -2.385 -3.504 1 97.94 171 GLU B O 1
ATOM 3096 N N . ARG B 1 172 ? 6.09 -3.195 -3.162 1 98.25 172 ARG B N 1
ATOM 3097 C CA . ARG B 1 172 ? 5.621 -4.566 -3.316 1 98.25 172 ARG B CA 1
ATOM 3098 C C . ARG B 1 172 ? 4.719 -4.969 -2.154 1 98.25 172 ARG B C 1
ATOM 3100 O O . ARG B 1 172 ? 3.756 -5.719 -2.338 1 98.25 172 ARG B O 1
ATOM 3107 N N . ILE B 1 173 ? 5.059 -4.504 -0.948 1 98.06 173 ILE B N 1
ATOM 3108 C CA . ILE B 1 173 ? 4.203 -4.723 0.214 1 98.06 173 ILE B CA 1
ATOM 3109 C C . ILE B 1 173 ? 2.852 -4.051 -0.008 1 98.06 173 ILE B C 1
ATOM 3111 O O . ILE B 1 173 ? 1.804 -4.656 0.222 1 98.06 173 ILE B O 1
ATOM 3115 N N . ALA B 1 174 ? 2.902 -2.789 -0.475 1 98.19 174 ALA B N 1
ATOM 3116 C CA . ALA B 1 174 ? 1.68 -2.027 -0.721 1 98.19 174 ALA B CA 1
ATOM 3117 C C . ALA B 1 174 ? 0.771 -2.752 -1.71 1 98.19 174 ALA B C 1
ATOM 3119 O O . ALA B 1 174 ? -0.431 -2.889 -1.472 1 98.19 174 ALA B O 1
ATOM 3120 N N . LEU B 1 175 ? 1.331 -3.213 -2.818 1 98.5 175 LEU B N 1
ATOM 3121 C CA . LEU B 1 175 ? 0.546 -3.902 -3.836 1 98.5 175 LEU B CA 1
ATOM 3122 C C . LEU B 1 175 ? 0.028 -5.238 -3.311 1 98.5 175 LEU B C 1
ATOM 3124 O O . LEU B 1 175 ? -1.059 -5.68 -3.691 1 98.5 175 LEU B O 1
ATOM 3128 N N . GLY B 1 176 ? 0.792 -5.871 -2.414 1 98.19 176 GLY B N 1
ATOM 3129 C CA . GLY B 1 176 ? 0.301 -7.047 -1.713 1 98.19 176 GLY B CA 1
ATOM 3130 C C . GLY B 1 176 ? -0.948 -6.777 -0.896 1 98.19 176 GLY B C 1
ATOM 3131 O O . GLY B 1 176 ? -1.911 -7.547 -0.95 1 98.19 176 GLY B O 1
ATOM 3132 N N . ILE B 1 177 ? -0.937 -5.691 -0.161 1 97.75 177 ILE B N 1
ATOM 3133 C CA . ILE B 1 177 ? -2.09 -5.281 0.633 1 97.75 177 ILE B CA 1
ATOM 3134 C C . ILE B 1 177 ? -3.287 -5.031 -0.284 1 97.75 177 ILE B C 1
ATOM 3136 O O . ILE B 1 177 ? -4.422 -5.371 0.059 1 97.75 177 ILE B O 1
ATOM 3140 N N . LEU B 1 178 ? -3.004 -4.477 -1.482 1 97.75 178 LEU B N 1
ATOM 3141 C CA . LEU B 1 178 ? -4.07 -4.043 -2.379 1 97.75 178 LEU B CA 1
ATOM 3142 C C . LEU B 1 178 ? -4.613 -5.219 -3.186 1 97.75 178 LEU B C 1
ATOM 3144 O O . LEU B 1 178 ? -5.648 -5.098 -3.844 1 97.75 178 LEU B O 1
ATOM 3148 N N . GLY B 1 179 ? -3.852 -6.379 -3.188 1 97.38 179 GLY B N 1
ATOM 3149 C CA . GLY B 1 179 ? -4.5 -7.504 -3.836 1 97.38 179 GLY B CA 1
ATOM 3150 C C . GLY B 1 179 ? -3.527 -8.438 -4.535 1 97.38 179 GLY B C 1
ATOM 3151 O O . GLY B 1 179 ? -3.906 -9.516 -4.984 1 97.38 179 GLY B O 1
ATOM 3152 N N . SER B 1 180 ? -2.24 -7.996 -4.734 1 98.38 180 SER B N 1
ATOM 3153 C CA . SER B 1 180 ? -1.249 -8.906 -5.301 1 98.38 180 SER B CA 1
ATOM 3154 C C . SER B 1 180 ? -1.05 -10.125 -4.414 1 98.38 180 SER B C 1
ATOM 3156 O O . SER B 1 180 ? -0.808 -9.992 -3.211 1 98.38 180 SER B O 1
ATOM 3158 N N . ARG B 1 181 ? -1.022 -11.32 -4.93 1 98.31 181 ARG B N 1
ATOM 3159 C CA . ARG B 1 181 ? -1.176 -12.539 -4.145 1 98.31 181 ARG B CA 1
ATOM 3160 C C . ARG B 1 181 ? 0.15 -12.953 -3.516 1 98.31 181 ARG B C 1
ATOM 3162 O O . ARG B 1 181 ? 0.169 -13.586 -2.459 1 98.31 181 ARG B O 1
ATOM 3169 N N . LEU B 1 182 ? 1.215 -12.695 -4.156 1 98.56 182 LEU B N 1
ATOM 3170 C CA . LEU B 1 182 ? 2.541 -13.055 -3.67 1 98.56 182 LEU B CA 1
ATOM 3171 C C . LEU B 1 182 ? 3.459 -11.844 -3.637 1 98.56 182 LEU B C 1
ATOM 3173 O O . LEU B 1 182 ? 3.332 -10.938 -4.469 1 98.56 182 LEU B O 1
ATOM 3177 N N . ILE B 1 183 ? 4.355 -11.828 -2.717 1 98.5 183 ILE B N 1
ATOM 3178 C CA . ILE B 1 183 ? 5.445 -10.859 -2.623 1 98.5 183 ILE B CA 1
ATOM 3179 C C . ILE B 1 183 ? 6.785 -11.578 -2.76 1 98.5 183 ILE B C 1
ATOM 3181 O O . ILE B 1 183 ? 7.164 -12.375 -1.895 1 98.5 183 ILE B O 1
ATOM 3185 N N . TYR B 1 184 ? 7.477 -11.344 -3.826 1 98.69 184 TYR B N 1
ATOM 3186 C CA . TYR B 1 184 ? 8.773 -11.977 -4.047 1 98.69 184 TYR B CA 1
ATOM 3187 C C . TYR B 1 184 ? 9.883 -11.203 -3.336 1 98.69 184 TYR B C 1
ATOM 3189 O O . TYR B 1 184 ? 10.023 -9.992 -3.523 1 98.69 184 TYR B O 1
ATOM 3197 N N . THR B 1 185 ? 10.641 -11.906 -2.59 1 98.62 185 THR B N 1
ATOM 3198 C CA . THR B 1 185 ? 11.727 -11.383 -1.778 1 98.62 185 THR B CA 1
ATOM 3199 C C . THR B 1 185 ? 13.031 -12.109 -2.082 1 98.62 185 THR B C 1
ATOM 3201 O O . THR B 1 185 ? 13.055 -13.062 -2.867 1 98.62 185 THR B O 1
ATOM 3204 N N . PHE B 1 186 ? 14.141 -11.57 -1.513 1 98.31 186 PHE B N 1
ATOM 3205 C CA . PHE B 1 186 ? 15.422 -12.234 -1.732 1 98.31 186 PHE B CA 1
ATOM 3206 C C . PHE B 1 186 ? 15.945 -12.844 -0.438 1 98.31 186 PHE B C 1
ATOM 3208 O O . PHE B 1 186 ? 15.516 -12.461 0.653 1 98.31 186 PHE B O 1
ATOM 3215 N N . VAL B 1 187 ? 16.797 -13.82 -0.491 1 96.94 187 VAL B N 1
ATOM 3216 C CA . VAL B 1 187 ? 17.422 -14.469 0.661 1 96.94 187 VAL B CA 1
ATOM 3217 C C . VAL B 1 187 ? 18.844 -13.953 0.842 1 96.94 187 VAL B C 1
ATOM 3219 O O . VAL B 1 187 ? 19.125 -13.18 1.768 1 96.94 187 VAL B O 1
ATOM 3222 N N . GLU B 1 188 ? 19.719 -14.18 -0.071 1 93.81 188 GLU B N 1
ATOM 3223 C CA . GLU B 1 188 ? 21.109 -13.766 0.02 1 93.81 188 GLU B CA 1
ATOM 3224 C C . GLU B 1 188 ? 21.391 -12.586 -0.908 1 93.81 188 GLU B C 1
ATOM 3226 O O . GLU B 1 188 ? 22.031 -11.609 -0.501 1 93.81 188 GLU B O 1
ATOM 3231 N N . THR B 1 189 ? 20.984 -12.734 -2.035 1 95.19 189 THR B N 1
ATOM 3232 C CA . THR B 1 189 ? 21.125 -11.68 -3.033 1 95.19 189 THR B CA 1
ATOM 3233 C C . THR B 1 189 ? 19.828 -11.453 -3.783 1 95.19 189 THR B C 1
ATOM 3235 O O . THR B 1 189 ? 19 -12.367 -3.912 1 95.19 189 THR B O 1
ATOM 3238 N N . GLN B 1 190 ? 19.641 -10.203 -4.199 1 96.19 190 GLN B N 1
ATOM 3239 C CA . GLN B 1 190 ? 18.453 -9.898 -4.988 1 96.19 190 GLN B CA 1
ATOM 3240 C C . GLN B 1 190 ? 18.484 -10.625 -6.332 1 96.19 190 GLN B C 1
ATOM 3242 O O . GLN B 1 190 ? 19.5 -10.617 -7.027 1 96.19 190 GLN B O 1
ATOM 3247 N N . THR B 1 191 ? 17.359 -11.297 -6.672 1 95.75 191 THR B N 1
ATOM 3248 C CA . THR B 1 191 ? 17.219 -11.938 -7.969 1 95.75 191 THR B CA 1
ATOM 3249 C C . THR B 1 191 ? 16.484 -11.031 -8.945 1 95.75 191 THR B C 1
ATOM 3251 O O . THR B 1 191 ? 16.359 -11.344 -10.133 1 95.75 191 THR B O 1
ATOM 3254 N N . ALA B 1 192 ? 15.891 -9.977 -8.531 1 93.88 192 ALA B N 1
ATOM 3255 C CA . ALA B 1 192 ? 15.242 -8.906 -9.281 1 93.88 192 ALA B CA 1
ATOM 3256 C C . ALA B 1 192 ? 15.352 -7.57 -8.547 1 93.88 192 ALA B C 1
ATOM 3258 O O . ALA B 1 192 ? 15.359 -7.531 -7.316 1 93.88 192 ALA B O 1
ATOM 3259 N N . PRO B 1 193 ? 15.469 -6.488 -9.344 1 94.38 193 PRO B N 1
ATOM 3260 C CA . PRO B 1 193 ? 15.594 -5.188 -8.688 1 94.38 193 PRO B CA 1
ATOM 3261 C C . PRO B 1 193 ? 14.367 -4.832 -7.852 1 94.38 193 PRO B C 1
ATOM 3263 O O . PRO B 1 193 ? 13.234 -5.078 -8.273 1 94.38 193 PRO B O 1
ATOM 3266 N N . GLY B 1 194 ? 14.633 -4.332 -6.598 1 93.69 194 GLY B N 1
ATOM 3267 C CA . GLY B 1 194 ? 13.547 -3.818 -5.777 1 93.69 194 GLY B CA 1
ATOM 3268 C C . GLY B 1 194 ? 13.016 -4.836 -4.785 1 93.69 194 GLY B C 1
ATOM 3269 O O . GLY B 1 194 ? 11.984 -4.613 -4.152 1 93.69 194 GLY B O 1
ATOM 3270 N N . GLN B 1 195 ? 13.664 -5.957 -4.625 1 97 195 GLN B N 1
ATOM 3271 C CA . GLN B 1 195 ? 13.25 -6.949 -3.641 1 97 195 GLN B CA 1
ATOM 3272 C C . GLN B 1 195 ? 13.688 -6.543 -2.234 1 97 195 GLN B C 1
ATOM 3274 O O . GLN B 1 195 ? 14.766 -5.984 -2.0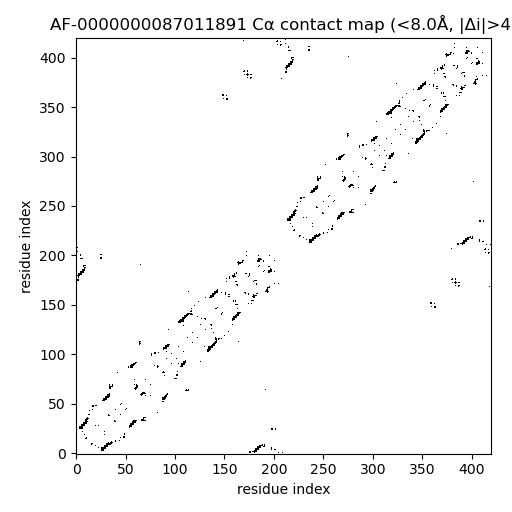53 1 97 195 GLN B O 1
ATOM 3279 N N . MET B 1 196 ? 12.852 -6.852 -1.342 1 97.12 196 MET B N 1
ATOM 3280 C CA . MET B 1 196 ? 13.188 -6.758 0.077 1 97.12 196 MET B CA 1
ATOM 3281 C C . MET B 1 196 ? 13.68 -8.102 0.61 1 97.12 196 MET B C 1
ATOM 3283 O O . MET B 1 196 ? 13.312 -9.148 0.088 1 97.12 196 MET B O 1
ATOM 3287 N N . HIS B 1 197 ? 14.555 -8.055 1.583 1 97.81 197 HIS B N 1
ATOM 3288 C CA . HIS B 1 197 ? 14.961 -9.305 2.213 1 97.81 197 HIS B CA 1
ATOM 3289 C C . HIS B 1 197 ? 13.766 -10.031 2.814 1 97.81 197 HIS B C 1
ATOM 3291 O O . HIS B 1 197 ? 12.883 -9.406 3.404 1 97.81 197 HIS B O 1
ATOM 3297 N N . TYR B 1 198 ? 13.773 -11.32 2.773 1 98 198 TYR B N 1
ATOM 3298 C CA . TYR B 1 198 ? 12.594 -12.094 3.143 1 98 198 TYR B CA 1
ATOM 3299 C C . TYR B 1 198 ? 12.289 -11.953 4.629 1 98 198 TYR B C 1
ATOM 3301 O O . TYR B 1 198 ? 11.125 -11.922 5.031 1 98 198 TYR B O 1
ATOM 3309 N N . SER B 1 199 ? 13.297 -11.867 5.453 1 97.19 199 SER B N 1
ATOM 3310 C CA . SER B 1 199 ? 13.086 -11.719 6.891 1 97.19 199 SER B CA 1
ATOM 3311 C C . SER B 1 199 ? 12.383 -10.414 7.219 1 97.19 199 SER B C 1
ATOM 3313 O O . SER B 1 199 ? 11.492 -10.375 8.078 1 97.19 199 SER B O 1
ATOM 3315 N N . LYS B 1 200 ? 12.836 -9.375 6.578 1 96.44 200 LYS B N 1
ATOM 3316 C CA . LYS B 1 200 ? 12.18 -8.086 6.77 1 96.44 200 LYS B CA 1
ATOM 3317 C C . LYS B 1 200 ? 10.734 -8.125 6.281 1 96.44 200 LYS B C 1
ATOM 3319 O O . LYS B 1 200 ? 9.836 -7.625 6.957 1 96.44 200 LYS B O 1
ATOM 3324 N N . ALA B 1 201 ? 10.539 -8.688 5.102 1 97.56 201 ALA B N 1
ATOM 3325 C CA . ALA B 1 201 ? 9.18 -8.828 4.578 1 97.56 201 ALA B CA 1
ATOM 3326 C C . ALA B 1 201 ? 8.297 -9.594 5.555 1 97.56 201 ALA B C 1
ATOM 3328 O O . ALA B 1 201 ? 7.148 -9.219 5.793 1 97.56 201 ALA B O 1
ATOM 3329 N N . PHE B 1 202 ? 8.836 -10.664 6.09 1 96.94 202 PHE B N 1
ATOM 3330 C CA . PHE B 1 202 ? 8.094 -11.477 7.043 1 96.94 202 PHE B CA 1
ATOM 3331 C C . PHE B 1 202 ? 7.703 -10.656 8.266 1 96.94 202 PHE B C 1
ATOM 3333 O O . PHE B 1 202 ? 6.559 -10.711 8.727 1 96.94 202 PHE B O 1
ATOM 3340 N N . LYS B 1 203 ? 8.633 -9.93 8.789 1 96.12 203 LYS B N 1
ATOM 3341 C CA . LYS B 1 203 ? 8.352 -9.078 9.945 1 96.12 203 LYS B CA 1
ATOM 3342 C C . LYS B 1 203 ? 7.238 -8.086 9.641 1 96.12 203 LYS B C 1
ATOM 3344 O O . LYS B 1 203 ? 6.328 -7.898 10.453 1 96.12 203 LYS B O 1
ATOM 3349 N N . ILE B 1 204 ? 7.332 -7.453 8.539 1 96.88 204 ILE B N 1
ATOM 3350 C CA . ILE B 1 204 ? 6.359 -6.441 8.148 1 96.88 204 ILE B CA 1
ATOM 3351 C C . ILE B 1 204 ? 4.98 -7.082 8.008 1 96.88 204 ILE B C 1
ATOM 3353 O O . ILE B 1 204 ? 3.998 -6.582 8.562 1 96.88 204 ILE B O 1
ATOM 3357 N N . ILE B 1 205 ? 4.934 -8.195 7.277 1 97.25 205 ILE B N 1
ATOM 3358 C CA . ILE B 1 205 ? 3.662 -8.859 7.035 1 97.25 205 ILE B CA 1
ATOM 3359 C C . ILE B 1 205 ? 3.064 -9.336 8.359 1 97.25 205 ILE B C 1
ATOM 3361 O O . ILE B 1 205 ? 1.855 -9.234 8.57 1 97.25 205 ILE B O 1
ATOM 3365 N N . SER B 1 206 ? 3.891 -9.867 9.211 1 95.75 206 SER B N 1
ATOM 3366 C CA . SER B 1 206 ? 3.436 -10.289 10.531 1 95.75 206 SER B CA 1
ATOM 3367 C C . SER B 1 206 ? 2.852 -9.117 11.312 1 95.75 206 SER B C 1
ATOM 3369 O O . SER B 1 206 ? 1.848 -9.273 12.016 1 95.75 206 SER B O 1
ATOM 3371 N N . CYS B 1 207 ? 3.445 -7.988 11.18 1 95.38 207 CYS B N 1
ATOM 3372 C CA . CYS B 1 207 ? 2.971 -6.789 11.852 1 95.38 207 CYS B CA 1
ATOM 3373 C C . CYS B 1 207 ? 1.635 -6.328 11.281 1 95.38 207 CYS B C 1
ATOM 3375 O O . CYS B 1 207 ? 0.765 -5.859 12.016 1 95.38 207 CYS B O 1
ATOM 3377 N N . LEU B 1 208 ? 1.477 -6.449 10.023 1 96.5 208 LEU B N 1
ATOM 3378 C CA . LEU B 1 208 ? 0.283 -5.988 9.328 1 96.5 208 LEU B CA 1
ATOM 3379 C C . LEU B 1 208 ? -0.911 -6.887 9.633 1 96.5 208 LEU B C 1
ATOM 3381 O O . LEU B 1 208 ? -2.033 -6.398 9.797 1 96.5 208 LEU B O 1
ATOM 3385 N N . TYR B 1 209 ? -0.699 -8.172 9.695 1 93.5 209 TYR B N 1
ATOM 3386 C CA . TYR B 1 209 ? -1.822 -9.102 9.711 1 93.5 209 TYR B CA 1
ATOM 3387 C C . TYR B 1 209 ? -1.908 -9.836 11.039 1 93.5 209 TYR B C 1
ATOM 3389 O O . TYR B 1 209 ? -2.717 -10.75 11.203 1 93.5 209 TYR B O 1
ATOM 3397 N N . ASP B 1 210 ? -1.133 -9.539 12.031 1 80.88 210 ASP B N 1
ATOM 3398 C CA . ASP B 1 210 ? -1.269 -10.055 13.391 1 80.88 210 ASP B CA 1
ATOM 3399 C C . ASP B 1 210 ? -2.289 -9.25 14.188 1 80.88 210 ASP B C 1
ATOM 3401 O O . ASP B 1 210 ? -2.393 -8.031 14.023 1 80.88 210 ASP B O 1
#